Protein AF-0000000087417601 (afdb_homodimer)

Solvent-accessible surface area (backbone atoms only — not comparable to full-atom values): 24499 Å² total; per-residue (Å²): 112,18,37,37,38,42,25,31,26,25,28,45,23,71,85,42,96,55,47,49,35,57,25,74,61,11,47,50,41,16,32,33,45,16,39,50,44,43,74,68,61,65,70,56,76,39,30,37,20,15,64,49,56,26,17,46,49,28,49,49,36,20,41,48,32,18,50,75,69,72,41,83,67,57,74,69,41,74,39,67,39,28,36,60,69,58,52,68,62,39,50,70,73,40,45,68,63,50,29,71,78,34,61,89,45,38,65,46,51,48,51,26,50,50,35,64,67,39,88,73,59,46,61,64,55,30,53,51,31,42,50,54,38,50,51,55,51,48,53,33,28,68,66,66,72,51,85,52,86,92,37,71,55,41,71,57,50,50,51,38,26,53,49,32,51,44,62,68,62,46,89,55,59,87,56,34,28,35,39,34,26,28,34,56,57,34,50,21,51,51,50,20,66,39,55,68,42,55,72,68,52,22,50,59,47,29,72,50,47,33,40,43,12,45,24,34,29,38,35,53,92,92,44,50,39,66,48,29,36,46,39,51,79,59,50,59,77,90,64,64,38,74,101,111,17,37,39,39,43,24,30,27,26,29,44,22,71,85,43,95,56,49,48,36,56,27,75,60,12,47,51,41,16,32,34,46,16,38,49,44,42,74,68,60,65,69,55,74,40,30,37,19,14,66,48,56,28,17,45,50,28,52,49,36,22,42,50,32,18,50,76,70,72,42,84,67,58,76,68,41,73,40,68,39,30,37,60,68,56,51,70,60,37,52,71,73,41,44,66,63,51,28,73,77,35,60,88,45,38,66,46,52,47,52,26,50,49,36,63,66,40,88,73,59,46,60,65,56,28,51,51,30,42,49,54,38,49,53,53,51,47,53,32,26,69,66,67,70,50,84,51,86,90,37,72,55,41,72,56,50,50,50,38,26,53,50,32,51,44,62,68,61,47,90,54,61,88,56,34,28,33,38,35,25,28,34,56,56,34,49,21,50,50,50,19,66,40,54,67,43,54,71,66,51,22,52,58,45,29,70,51,46,33,39,43,13,47,25,34,28,38,36,55,92,92,44,50,39,68,48,28,35,46,39,50,81,59,49,59,79,90,64,65,40,71,104

Structure (mmCIF, N/CA/C/O backbone):
data_AF-0000000087417601-model_v1
#
loop_
_entity.id
_entity.type
_entity.pdbx_description
1 polymer 'Bifunctional RNase H/acid phosphatase'
#
loop_
_atom_site.group_PDB
_atom_site.id
_atom_site.type_symbol
_atom_site.label_atom_id
_atom_site.label_alt_id
_atom_site.label_comp_id
_atom_site.label_asym_id
_atom_site.label_entity_id
_atom_site.label_seq_id
_atom_site.pdbx_PDB_ins_code
_atom_site.Cartn_x
_atom_site.Cartn_y
_atom_site.Cartn_z
_atom_site.occupancy
_atom_site.B_iso_or_equiv
_atom_site.auth_seq_id
_atom_site.auth_comp_id
_atom_site.auth_asym_id
_atom_site.auth_atom_id
_atom_site.pdbx_PDB_model_num
ATOM 1 N N . MET A 1 1 ? 18.562 3.891 4.777 1 82.5 1 MET A N 1
ATOM 2 C CA . MET A 1 1 ? 17.703 2.711 4.812 1 82.5 1 MET A CA 1
ATOM 3 C C . MET A 1 1 ? 17.688 2.008 3.461 1 82.5 1 MET A C 1
ATOM 5 O O . MET A 1 1 ? 17.922 2.635 2.426 1 82.5 1 MET A O 1
ATOM 9 N N . SER A 1 2 ? 17.719 0.662 3.523 1 95.38 2 SER A N 1
ATOM 10 C CA . SER A 1 2 ? 17.672 -0.189 2.338 1 95.38 2 SER A CA 1
ATOM 11 C C . SER A 1 2 ? 16.234 -0.436 1.892 1 95.38 2 SER A C 1
ATOM 13 O O . SER A 1 2 ? 15.297 -0.266 2.674 1 95.38 2 SER A O 1
ATOM 15 N N . THR A 1 3 ? 16.062 -0.724 0.602 1 97.25 3 THR A N 1
ATOM 16 C CA . THR A 1 3 ? 14.719 -0.886 0.066 1 97.25 3 THR A CA 1
ATOM 17 C C . THR A 1 3 ? 14.57 -2.248 -0.605 1 97.25 3 THR A C 1
ATOM 19 O O . THR A 1 3 ? 15.438 -2.674 -1.365 1 97.25 3 THR A O 1
ATOM 22 N N . LEU A 1 4 ? 13.531 -2.906 -0.257 1 97.94 4 LEU A N 1
ATOM 23 C CA . LEU A 1 4 ? 13.109 -4.125 -0.942 1 97.94 4 LEU A CA 1
ATOM 24 C C . LEU A 1 4 ? 11.93 -3.848 -1.869 1 97.94 4 LEU A C 1
ATOM 26 O O . LEU A 1 4 ? 10.859 -3.438 -1.414 1 97.94 4 LEU A O 1
ATOM 30 N N . TYR A 1 5 ? 12.18 -3.99 -3.152 1 98.62 5 TYR A N 1
ATOM 31 C CA . TYR A 1 5 ? 11.117 -4.008 -4.152 1 98.62 5 TYR A CA 1
ATOM 32 C C . TYR A 1 5 ? 10.602 -5.426 -4.379 1 98.62 5 TYR A C 1
ATOM 34 O O . TYR A 1 5 ? 11.297 -6.262 -4.965 1 98.62 5 TYR A O 1
ATOM 42 N N . LEU A 1 6 ? 9.461 -5.691 -3.883 1 98.75 6 LEU A N 1
ATOM 43 C CA . LEU A 1 6 ? 8.867 -7.02 -3.986 1 98.75 6 LEU A CA 1
ATOM 44 C C . LEU A 1 6 ? 7.777 -7.051 -5.055 1 98.75 6 LEU A C 1
ATOM 46 O O . LEU A 1 6 ? 6.797 -6.309 -4.965 1 98.75 6 LEU A O 1
ATOM 50 N N . VAL A 1 7 ? 7.93 -7.906 -6.066 1 98.81 7 VAL A N 1
ATOM 51 C CA . VAL A 1 7 ? 7.047 -7.953 -7.227 1 98.81 7 VAL A CA 1
ATOM 52 C C . VAL A 1 7 ? 6.359 -9.312 -7.297 1 98.81 7 VAL A C 1
ATOM 54 O O . VAL A 1 7 ? 7.012 -10.352 -7.191 1 98.81 7 VAL A O 1
ATOM 57 N N . ARG A 1 8 ? 5.074 -9.305 -7.406 1 98.56 8 ARG A N 1
ATOM 58 C CA . ARG A 1 8 ? 4.41 -10.547 -7.797 1 98.56 8 ARG A CA 1
ATOM 59 C C . ARG A 1 8 ? 4.715 -10.891 -9.25 1 98.56 8 ARG A C 1
ATOM 61 O O . ARG A 1 8 ? 4.746 -10.016 -10.109 1 98.56 8 ARG A O 1
ATOM 68 N N . HIS A 1 9 ? 4.828 -12.102 -9.555 1 97.62 9 HIS A N 1
ATOM 69 C CA . HIS A 1 9 ? 5.082 -12.492 -10.938 1 97.62 9 HIS A CA 1
ATOM 70 C C . HIS A 1 9 ? 3.969 -12.008 -11.859 1 97.62 9 HIS A C 1
ATOM 72 O O . HIS A 1 9 ? 2.846 -11.766 -11.414 1 97.62 9 HIS A O 1
ATOM 78 N N . ALA A 1 10 ? 4.328 -11.875 -13.117 1 97.5 10 ALA A N 1
ATOM 79 C CA . ALA A 1 10 ? 3.363 -11.523 -14.156 1 97.5 10 ALA A CA 1
ATOM 80 C C . ALA A 1 10 ? 2.381 -12.664 -14.398 1 97.5 10 ALA A C 1
ATOM 82 O O . ALA A 1 10 ? 2.549 -13.758 -13.867 1 97.5 10 ALA A O 1
ATOM 83 N N . GLN A 1 11 ? 1.354 -12.352 -15.188 1 93.75 11 GLN A N 1
ATOM 84 C CA . GLN A 1 11 ? 0.302 -13.344 -15.414 1 93.75 11 GLN A CA 1
ATOM 85 C C . GLN A 1 11 ? 0.858 -14.594 -16.078 1 93.75 11 GLN A C 1
ATOM 87 O O . GLN A 1 11 ? 1.558 -14.5 -17.094 1 93.75 11 GLN A O 1
ATOM 92 N N . ALA A 1 12 ? 0.514 -15.719 -15.453 1 87.88 12 ALA A N 1
ATOM 93 C CA . ALA A 1 12 ? 0.923 -17.016 -16 1 87.88 12 ALA A CA 1
ATOM 94 C C . ALA A 1 12 ? -0.174 -17.609 -16.875 1 87.88 12 ALA A C 1
ATOM 96 O O . ALA A 1 12 ? -1.333 -17.188 -16.797 1 87.88 12 ALA A O 1
ATOM 97 N N . SER A 1 13 ? 0.207 -18.422 -17.859 1 77.31 13 SER A N 1
ATOM 98 C CA . SER A 1 13 ? -0.735 -19.078 -18.75 1 77.31 13 SER A CA 1
ATOM 99 C C . SER A 1 13 ? -1.364 -20.297 -18.078 1 77.31 13 SER A C 1
ATOM 101 O O . SER A 1 13 ? -0.686 -21.297 -17.844 1 77.31 13 SER A O 1
ATOM 103 N N . PHE A 1 14 ? -2.334 -20.125 -17.172 1 57.69 14 PHE A N 1
ATOM 104 C CA . PHE A 1 14 ? -2.947 -21.234 -16.453 1 57.69 14 PHE A CA 1
ATOM 105 C C . PHE A 1 14 ? -3.428 -22.297 -17.438 1 57.69 14 PHE A C 1
ATOM 107 O O . PHE A 1 14 ? -3.418 -23.5 -17.125 1 57.69 14 PHE A O 1
ATOM 114 N N . PHE A 1 15 ? -3.906 -21.875 -18.547 1 50.94 15 PHE A N 1
ATOM 115 C CA . PHE A 1 15 ? -4.66 -22.797 -19.406 1 50.94 15 PHE A CA 1
ATOM 116 C C . PHE A 1 15 ? -3.762 -23.391 -20.484 1 50.94 15 PHE A C 1
ATOM 118 O O . PHE A 1 15 ? -4.211 -24.203 -21.281 1 50.94 15 PHE A O 1
ATOM 125 N N . GLU A 1 16 ? -2.633 -22.922 -20.422 1 54.97 16 GLU A N 1
ATOM 126 C CA . GLU A 1 16 ? -1.815 -23.516 -21.484 1 54.97 16 GLU A CA 1
ATOM 127 C C . GLU A 1 16 ? -1.016 -24.703 -20.969 1 54.97 16 GLU A C 1
ATOM 129 O O . GLU A 1 16 ? -1.033 -25 -19.781 1 54.97 16 GLU A O 1
ATOM 134 N N . ASP A 1 17 ? -0.613 -25.516 -21.812 1 53 17 ASP A N 1
ATOM 135 C CA . ASP A 1 17 ? 0.077 -26.781 -21.531 1 53 17 ASP A CA 1
ATOM 136 C C . ASP A 1 17 ? 1.139 -26.594 -20.453 1 53 17 ASP A C 1
ATOM 138 O O . ASP A 1 17 ? 1.334 -27.469 -19.609 1 53 17 ASP A O 1
ATOM 142 N N . ASP A 1 18 ? 1.831 -25.453 -20.547 1 57.53 18 ASP A N 1
ATOM 143 C CA . ASP A 1 18 ? 2.818 -25.188 -19.5 1 57.53 18 ASP A CA 1
ATOM 144 C C . ASP A 1 18 ? 2.338 -24.078 -18.562 1 57.53 18 ASP A C 1
ATOM 146 O O . ASP A 1 18 ? 2.41 -22.891 -18.906 1 57.53 18 ASP A O 1
ATOM 150 N N . TYR A 1 19 ? 1.771 -24.453 -17.391 1 60.5 19 TYR A N 1
ATOM 151 C CA . TYR A 1 19 ? 1.061 -23.594 -16.453 1 60.5 19 TYR A CA 1
ATOM 152 C C . TYR A 1 19 ? 1.999 -22.547 -15.852 1 60.5 19 TYR A C 1
ATOM 154 O O . TYR A 1 19 ? 1.557 -21.5 -15.398 1 60.5 19 TYR A O 1
ATOM 162 N N . ASP A 1 20 ? 3.254 -22.75 -16.078 1 74.81 20 ASP A N 1
ATOM 163 C CA . ASP A 1 20 ? 4.18 -21.906 -15.336 1 74.81 20 ASP A CA 1
ATOM 164 C C . ASP A 1 20 ? 4.855 -20.891 -16.25 1 74.81 20 ASP A C 1
ATOM 166 O O . ASP A 1 20 ? 5.723 -20.125 -15.812 1 74.81 20 ASP A O 1
ATOM 170 N N . GLN A 1 21 ? 4.305 -20.812 -17.5 1 84.56 21 GLN A N 1
ATOM 171 C CA . GLN A 1 21 ? 4.82 -19.812 -18.438 1 84.56 21 GLN A CA 1
ATOM 172 C C . GLN A 1 21 ? 3.951 -18.562 -18.438 1 84.56 21 GLN A C 1
ATOM 174 O O . GLN A 1 21 ? 2.734 -18.641 -18.25 1 84.56 21 GLN A O 1
ATOM 179 N N . LEU A 1 22 ? 4.668 -17.453 -18.656 1 92.31 22 LEU A N 1
ATOM 180 C CA . LEU A 1 22 ? 3.9 -16.203 -18.703 1 92.31 22 LEU A CA 1
ATOM 181 C C . LEU A 1 22 ? 2.984 -16.188 -19.922 1 92.31 22 LEU A C 1
ATOM 183 O O . LEU A 1 22 ? 3.365 -16.656 -21 1 92.31 22 LEU A O 1
ATOM 187 N N . SER A 1 23 ? 1.816 -15.695 -19.797 1 91.69 23 SER A N 1
ATOM 188 C CA . SER A 1 23 ? 0.954 -15.367 -20.922 1 91.69 23 SER A CA 1
ATOM 189 C C . SER A 1 23 ? 1.502 -14.188 -21.719 1 91.69 23 SER A C 1
ATOM 191 O O . SER A 1 23 ? 2.457 -13.539 -21.297 1 91.69 23 SER A O 1
ATOM 193 N N . GLU A 1 24 ? 0.968 -13.992 -22.906 1 92.44 24 GLU A N 1
ATOM 194 C CA . GLU A 1 24 ? 1.347 -12.812 -23.672 1 92.44 24 GLU A CA 1
ATOM 195 C C . GLU A 1 24 ? 1.122 -11.539 -22.859 1 92.44 24 GLU A C 1
ATOM 197 O O . GLU A 1 24 ? 1.963 -10.633 -22.859 1 92.44 24 GLU A O 1
ATOM 202 N N . ARG A 1 25 ? 0.004 -11.547 -22.219 1 94.25 25 ARG A N 1
ATOM 203 C CA . ARG A 1 25 ? -0.308 -10.43 -21.328 1 94.25 25 ARG A CA 1
ATOM 204 C C . ARG A 1 25 ? 0.716 -10.32 -20.203 1 94.25 25 ARG A C 1
ATOM 206 O O . ARG A 1 25 ? 1.131 -9.219 -19.844 1 94.25 25 ARG A O 1
ATOM 213 N N . GLY A 1 26 ? 1.11 -11.383 -19.688 1 96.12 26 GLY A N 1
ATOM 214 C CA . GLY A 1 26 ? 2.123 -11.422 -18.641 1 96.12 26 GLY A CA 1
ATOM 215 C C . GLY A 1 26 ? 3.465 -10.875 -19.094 1 96.12 26 GLY A C 1
ATOM 216 O O . GLY A 1 26 ? 4.121 -10.141 -18.359 1 96.12 26 GLY A O 1
ATOM 217 N N . CYS A 1 27 ? 3.811 -11.242 -20.266 1 96.25 27 CYS A N 1
ATOM 218 C CA . CYS A 1 27 ? 5.059 -10.727 -20.812 1 96.25 27 CYS A CA 1
ATOM 219 C C . CYS A 1 27 ? 5.008 -9.203 -20.953 1 96.25 27 CYS A C 1
ATOM 221 O O . CYS A 1 27 ? 5.977 -8.523 -20.609 1 96.25 27 CYS A O 1
ATOM 223 N N . GLU A 1 28 ? 3.875 -8.766 -21.375 1 96.94 28 GLU A N 1
ATOM 224 C CA . GLU A 1 28 ? 3.699 -7.328 -21.516 1 96.94 28 GLU A CA 1
ATOM 225 C C . GLU A 1 28 ? 3.74 -6.629 -20.156 1 96.94 28 GLU A C 1
ATOM 227 O O . GLU A 1 28 ? 4.332 -5.555 -20.016 1 96.94 28 GLU A O 1
ATOM 232 N N . GLN A 1 29 ? 3.168 -7.199 -19.188 1 97.94 29 GLN A N 1
ATOM 233 C CA . GLN A 1 29 ? 3.209 -6.66 -17.844 1 97.94 29 GLN A CA 1
ATOM 234 C C . GLN A 1 29 ? 4.648 -6.5 -17.359 1 97.94 29 GLN A C 1
ATOM 236 O O . GLN A 1 29 ? 5.027 -5.438 -16.859 1 97.94 29 GLN A O 1
ATOM 241 N N . ALA A 1 30 ? 5.402 -7.547 -17.547 1 98 30 ALA A N 1
ATOM 242 C CA . ALA A 1 30 ? 6.785 -7.555 -17.078 1 98 30 ALA A CA 1
ATOM 243 C C . ALA A 1 30 ? 7.625 -6.527 -17.828 1 98 30 ALA A C 1
ATOM 245 O O . ALA A 1 30 ? 8.469 -5.852 -17.234 1 98 30 ALA A O 1
ATOM 246 N N . ARG A 1 31 ? 7.363 -6.445 -19.062 1 97.56 31 ARG A N 1
ATOM 247 C CA . ARG A 1 31 ? 8.07 -5.457 -19.875 1 97.56 31 ARG A CA 1
ATOM 248 C C . ARG A 1 31 ? 7.773 -4.043 -19.391 1 97.56 31 ARG A C 1
ATOM 250 O O . ARG A 1 31 ? 8.688 -3.223 -19.266 1 97.56 31 ARG A O 1
ATOM 257 N N . GLN A 1 32 ? 6.523 -3.789 -19.141 1 98 32 GLN A N 1
ATOM 258 C CA . GLN A 1 32 ? 6.133 -2.457 -18.688 1 98 32 GLN A CA 1
ATOM 259 C C . GLN A 1 32 ? 6.707 -2.148 -17.312 1 98 32 GLN A C 1
ATOM 261 O O . GLN A 1 32 ? 7.082 -1.01 -17.031 1 98 32 GLN A O 1
ATOM 266 N N . LEU A 1 33 ? 6.773 -3.146 -16.5 1 98.25 33 LEU A N 1
ATOM 267 C CA . LEU A 1 33 ? 7.418 -2.971 -15.195 1 98.25 33 LEU A CA 1
ATOM 268 C C . LEU A 1 33 ? 8.875 -2.57 -15.359 1 98.25 33 LEU A C 1
ATOM 270 O O . LEU A 1 33 ? 9.328 -1.583 -14.773 1 98.25 33 LEU A O 1
ATOM 274 N N . GLY A 1 34 ? 9.562 -3.357 -16.172 1 98.44 34 GLY A N 1
ATOM 275 C CA . GLY A 1 34 ? 10.969 -3.059 -16.422 1 98.44 34 GLY A CA 1
ATOM 276 C C . GLY A 1 34 ? 11.188 -1.67 -16.984 1 98.44 34 GLY A C 1
ATOM 277 O O . GLY A 1 34 ? 12.086 -0.949 -16.547 1 98.44 34 GLY A O 1
ATOM 278 N N . LYS A 1 35 ? 10.352 -1.33 -17.938 1 97.94 35 LYS A N 1
ATOM 279 C CA . LYS A 1 35 ? 10.461 -0.019 -18.562 1 97.94 35 LYS A CA 1
ATOM 280 C C . LYS A 1 35 ? 10.258 1.101 -17.547 1 97.94 35 LYS A C 1
ATOM 282 O O . LYS A 1 35 ? 11.016 2.072 -17.531 1 97.94 35 LYS A O 1
ATOM 287 N N . ALA A 1 36 ? 9.273 0.951 -16.766 1 96.62 36 ALA A N 1
ATOM 288 C CA . ALA A 1 36 ? 8.961 1.981 -15.789 1 96.62 36 ALA A CA 1
ATOM 289 C C . ALA A 1 36 ? 10.117 2.164 -14.805 1 96.62 36 ALA A C 1
ATOM 291 O O . ALA A 1 36 ? 10.484 3.293 -14.469 1 96.62 36 ALA A O 1
ATOM 292 N N . LEU A 1 37 ? 10.672 1.108 -14.305 1 97.56 37 LEU A N 1
ATOM 293 C CA . LEU A 1 37 ? 11.781 1.158 -13.359 1 97.56 37 LEU A CA 1
ATOM 294 C C . LEU A 1 37 ? 13.031 1.729 -14.023 1 97.56 37 LEU A C 1
ATOM 296 O O . LEU A 1 37 ? 13.758 2.523 -13.422 1 97.56 37 LEU A O 1
ATOM 300 N N . ALA A 1 38 ? 13.25 1.355 -15.234 1 97.38 38 ALA A N 1
ATOM 301 C CA . ALA A 1 38 ? 14.398 1.85 -15.992 1 97.38 38 ALA A CA 1
ATOM 302 C C . ALA A 1 38 ? 14.266 3.344 -16.266 1 97.38 38 ALA A C 1
ATOM 304 O O . ALA A 1 38 ? 15.242 4.09 -16.156 1 97.38 38 ALA A O 1
ATOM 305 N N . ASP A 1 39 ? 13.062 3.715 -16.672 1 95.38 39 ASP A N 1
ATOM 306 C CA . ASP A 1 39 ? 12.812 5.125 -16.953 1 95.38 39 ASP A CA 1
ATOM 307 C C . ASP A 1 39 ? 13.133 5.992 -15.727 1 95.38 39 ASP A C 1
ATOM 309 O O . ASP A 1 39 ? 13.57 7.133 -1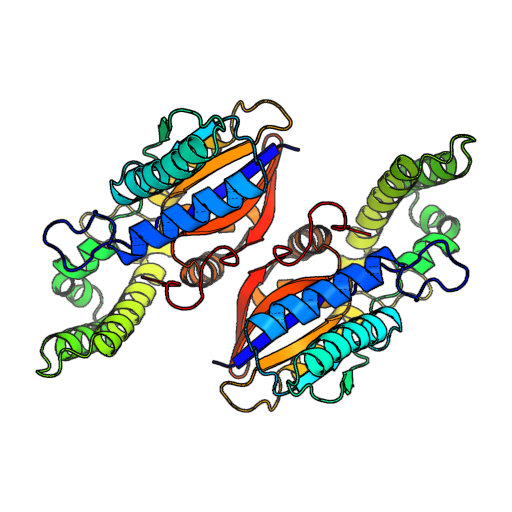5.875 1 95.38 39 ASP A O 1
ATOM 313 N N . ARG A 1 40 ? 12.938 5.441 -14.594 1 94.38 40 ARG A N 1
ATOM 314 C CA . ARG A 1 40 ? 13.219 6.164 -13.352 1 94.38 40 ARG A CA 1
ATOM 315 C C . ARG A 1 40 ? 14.664 5.945 -12.906 1 94.38 40 ARG A C 1
ATOM 317 O O . ARG A 1 40 ? 15.078 6.445 -11.859 1 94.38 40 ARG A O 1
ATOM 324 N N . ARG A 1 41 ? 15.367 5.121 -13.602 1 95.38 41 ARG A N 1
ATOM 325 C CA . ARG A 1 41 ? 16.781 4.828 -13.406 1 95.38 41 ARG A CA 1
ATOM 326 C C . ARG A 1 41 ? 17.031 4.227 -12.023 1 95.38 41 ARG A C 1
ATOM 328 O O . ARG A 1 41 ? 18.016 4.57 -11.359 1 95.38 41 ARG A O 1
ATOM 335 N N . VAL A 1 42 ? 16.141 3.432 -11.625 1 95.56 42 VAL A N 1
ATOM 336 C CA . VAL A 1 42 ? 16.344 2.734 -10.359 1 95.56 42 VAL A CA 1
ATOM 337 C C . VAL A 1 42 ? 17.516 1.751 -10.5 1 95.56 42 VAL A C 1
ATOM 339 O O . VAL A 1 42 ? 17.547 0.95 -11.438 1 95.56 42 VAL A O 1
ATOM 342 N N . GLN A 1 43 ? 18.391 1.856 -9.602 1 96.44 43 GLN A N 1
ATOM 343 C CA . GLN A 1 43 ? 19.531 0.945 -9.609 1 96.44 43 GLN A CA 1
ATOM 344 C C . GLN A 1 43 ? 19.375 -0.135 -8.539 1 96.44 43 GLN A C 1
ATOM 346 O O . GLN A 1 43 ? 19.109 0.169 -7.375 1 96.44 43 GLN A O 1
ATOM 351 N N . PHE A 1 44 ? 19.531 -1.36 -8.977 1 97.88 44 PHE A N 1
ATOM 352 C CA . PHE A 1 44 ? 19.406 -2.473 -8.047 1 97.88 44 PHE A CA 1
ATOM 353 C C . PHE A 1 44 ? 20.781 -3.053 -7.711 1 97.88 44 PHE A C 1
ATOM 355 O O . PHE A 1 44 ? 21.625 -3.223 -8.594 1 97.88 44 PHE A O 1
ATOM 362 N N . ASP A 1 45 ? 20.969 -3.291 -6.461 1 97.31 45 ASP A N 1
ATOM 363 C CA . ASP A 1 45 ? 22.188 -3.93 -5.996 1 97.31 45 ASP A CA 1
ATOM 364 C C . ASP A 1 45 ? 22.078 -5.449 -6.062 1 97.31 45 ASP A C 1
ATOM 366 O O . ASP A 1 45 ? 23.094 -6.148 -6.195 1 97.31 45 ASP A O 1
ATOM 370 N N . CYS A 1 46 ? 20.891 -5.902 -5.965 1 97.12 46 CYS A N 1
ATOM 371 C CA . CYS A 1 46 ? 20.609 -7.336 -5.953 1 97.12 46 CYS A CA 1
ATOM 372 C C . CYS A 1 46 ? 19.234 -7.633 -6.547 1 97.12 46 CYS A C 1
ATOM 374 O O . CYS A 1 46 ? 18.281 -6.887 -6.32 1 97.12 46 CYS A O 1
ATOM 376 N N . VAL A 1 47 ? 19.203 -8.68 -7.324 1 98.38 47 VAL A N 1
ATOM 377 C CA . VAL A 1 47 ? 17.938 -9.172 -7.863 1 98.38 47 VAL A CA 1
ATOM 378 C C . VAL A 1 47 ? 17.734 -10.625 -7.438 1 98.38 47 VAL A C 1
ATOM 380 O O . VAL A 1 47 ? 18.641 -11.453 -7.559 1 98.38 47 VAL A O 1
ATOM 383 N N . ILE A 1 48 ? 16.547 -10.883 -6.941 1 98.38 48 ILE A N 1
ATOM 384 C CA . ILE A 1 48 ? 16.219 -12.203 -6.406 1 98.38 48 ILE A CA 1
ATOM 385 C C . ILE A 1 48 ? 14.945 -12.719 -7.059 1 98.38 48 ILE A C 1
ATOM 387 O O . ILE A 1 48 ? 14.023 -11.945 -7.336 1 98.38 48 ILE A O 1
ATOM 391 N N . THR A 1 49 ? 14.891 -14.016 -7.32 1 98.44 49 THR A N 1
ATOM 392 C CA . THR A 1 49 ? 13.656 -14.648 -7.758 1 98.44 49 THR A CA 1
ATOM 393 C C . THR A 1 49 ? 13.367 -15.891 -6.918 1 98.44 49 THR A C 1
ATOM 395 O O . THR A 1 49 ? 14.281 -16.531 -6.395 1 98.44 49 THR A O 1
ATOM 398 N N . GLY A 1 50 ? 12.086 -16.141 -6.746 1 98 50 GLY A N 1
ATOM 399 C CA . GLY A 1 50 ? 11.75 -17.516 -6.414 1 98 50 GLY A CA 1
ATOM 400 C C . GLY A 1 50 ? 12.117 -18.5 -7.504 1 98 50 GLY A C 1
ATOM 401 O O . GLY A 1 50 ? 12.602 -18.109 -8.562 1 98 50 GLY A O 1
ATOM 402 N N . PRO A 1 51 ? 11.828 -19.781 -7.273 1 96.81 51 PRO A N 1
ATOM 403 C CA . PRO A 1 51 ? 12.297 -20.812 -8.211 1 96.81 51 PRO A CA 1
ATOM 404 C C . PRO A 1 51 ? 11.336 -21.016 -9.383 1 96.81 51 PRO A C 1
ATOM 406 O O . PRO A 1 51 ? 11.719 -21.594 -10.398 1 96.81 51 PRO A O 1
ATOM 409 N N . ALA A 1 52 ? 10.148 -20.625 -9.32 1 94.31 52 ALA A N 1
ATOM 410 C CA . ALA A 1 52 ? 9.164 -20.906 -10.367 1 94.31 52 ALA A CA 1
ATOM 411 C C . ALA A 1 52 ? 9.539 -20.219 -11.68 1 94.31 52 ALA A C 1
ATOM 413 O O . ALA A 1 52 ? 10.102 -19.125 -11.672 1 94.31 52 ALA A O 1
ATOM 414 N N . LYS A 1 53 ? 9.18 -20.828 -12.75 1 95 53 LYS A N 1
ATOM 415 C CA . LYS A 1 53 ? 9.469 -20.266 -14.062 1 95 53 LYS A CA 1
ATOM 416 C C . LYS A 1 53 ? 8.82 -18.906 -14.234 1 95 53 LYS A C 1
ATOM 418 O O . LYS A 1 53 ? 9.406 -18 -14.82 1 95 53 LYS A O 1
ATOM 423 N N . ARG A 1 54 ? 7.645 -18.766 -13.727 1 94.62 54 ARG A N 1
ATOM 424 C CA . ARG A 1 54 ? 6.93 -17.484 -13.828 1 94.62 54 ARG A CA 1
ATOM 425 C C . ARG A 1 54 ? 7.691 -16.375 -13.109 1 94.62 54 ARG A C 1
ATOM 427 O O . ARG A 1 54 ? 7.668 -15.227 -13.547 1 94.62 54 ARG A O 1
ATOM 434 N N . HIS A 1 55 ? 8.406 -16.688 -11.992 1 97.38 55 HIS A N 1
ATOM 435 C CA . HIS A 1 55 ? 9.25 -15.703 -11.312 1 97.38 55 HIS A CA 1
ATOM 436 C C . HIS A 1 55 ? 10.43 -15.289 -12.195 1 97.38 55 HIS A C 1
ATOM 438 O O . HIS A 1 55 ? 10.656 -14.102 -12.414 1 97.38 55 HIS A O 1
ATOM 444 N N . ARG A 1 56 ? 11.055 -16.281 -12.719 1 97.5 56 ARG A N 1
ATOM 445 C CA . ARG A 1 56 ? 12.273 -16.078 -13.5 1 97.5 56 ARG A CA 1
ATOM 446 C C . ARG A 1 56 ? 11.969 -15.367 -14.812 1 97.5 56 ARG A C 1
ATOM 448 O O . ARG A 1 56 ? 12.711 -14.484 -15.234 1 97.5 56 ARG A O 1
ATOM 455 N N . ASP A 1 57 ? 10.875 -15.75 -15.398 1 97.25 57 ASP A N 1
ATOM 456 C CA . ASP A 1 57 ? 10.492 -15.117 -16.656 1 97.25 57 ASP A CA 1
ATOM 457 C C . ASP A 1 57 ? 10.141 -13.641 -16.438 1 97.25 57 ASP A C 1
ATOM 459 O O . ASP A 1 57 ? 10.492 -12.789 -17.266 1 97.25 57 ASP A O 1
ATOM 463 N N . THR A 1 58 ? 9.461 -13.359 -15.375 1 98.25 58 THR A N 1
ATOM 464 C CA . THR A 1 58 ? 9.148 -11.969 -15.07 1 98.25 58 THR A CA 1
ATOM 465 C C . THR A 1 58 ? 10.422 -11.156 -14.898 1 98.25 58 THR A C 1
ATOM 467 O O . THR A 1 58 ? 10.539 -10.047 -15.438 1 98.25 58 THR A O 1
ATOM 470 N N . ALA A 1 59 ? 11.375 -11.734 -14.195 1 98.62 59 ALA A N 1
ATOM 471 C CA . ALA A 1 59 ? 12.664 -11.07 -14 1 98.62 59 ALA A CA 1
ATOM 472 C C . ALA A 1 59 ? 13.391 -10.883 -15.328 1 98.62 59 ALA A C 1
ATOM 474 O O . ALA A 1 59 ? 14.008 -9.836 -15.562 1 98.62 59 ALA A O 1
ATOM 475 N N . ALA A 1 60 ? 13.312 -11.859 -16.156 1 98.31 60 ALA A N 1
ATOM 476 C CA . ALA A 1 60 ? 14.016 -11.82 -17.438 1 98.31 60 ALA A CA 1
ATOM 477 C C . ALA A 1 60 ? 13.477 -10.695 -18.312 1 98.31 60 ALA A C 1
ATOM 479 O O . ALA A 1 60 ? 14.25 -9.953 -18.938 1 98.31 60 ALA A O 1
ATOM 480 N N . TRP A 1 61 ? 12.156 -10.602 -18.391 1 98 61 TRP A N 1
ATOM 481 C CA . TRP A 1 61 ? 11.547 -9.539 -19.172 1 98 61 TRP A CA 1
ATOM 482 C C . TRP A 1 61 ? 11.875 -8.164 -18.594 1 98 61 TRP A C 1
ATOM 484 O O . TRP A 1 61 ? 12.086 -7.203 -19.328 1 98 61 TRP A O 1
ATOM 494 N N . THR A 1 62 ? 11.898 -8.062 -17.281 1 98.44 62 THR A N 1
ATOM 495 C CA . THR A 1 62 ? 12.305 -6.828 -16.625 1 98.44 62 THR A CA 1
ATOM 496 C C . THR A 1 62 ? 13.75 -6.477 -16.969 1 98.44 62 THR A C 1
ATOM 498 O O . THR A 1 62 ? 14.047 -5.328 -17.297 1 98.44 62 THR A O 1
ATOM 501 N N . ALA A 1 63 ? 14.594 -7.473 -16.953 1 98.5 63 ALA A N 1
ATOM 502 C CA . ALA A 1 63 ? 16 -7.297 -17.297 1 98.5 63 ALA A CA 1
ATOM 503 C C . ALA A 1 63 ? 16.172 -6.805 -18.719 1 98.5 63 ALA A C 1
ATOM 505 O O . ALA A 1 63 ? 17.016 -5.941 -19 1 98.5 63 ALA A O 1
ATOM 506 N N . GLN A 1 64 ? 15.414 -7.359 -19.578 1 98.06 64 GLN A N 1
ATOM 507 C CA . GLN A 1 64 ? 15.484 -6.969 -20.984 1 98.06 64 GLN A CA 1
ATOM 508 C C . GLN A 1 64 ? 15.188 -5.48 -21.156 1 98.06 64 GLN A C 1
ATOM 510 O O . GLN A 1 64 ? 15.828 -4.801 -21.953 1 98.06 64 GLN A O 1
ATOM 515 N N . ALA A 1 65 ? 14.211 -5.039 -20.453 1 97.62 65 ALA A N 1
ATOM 516 C CA . ALA A 1 65 ? 13.867 -3.621 -20.516 1 97.62 65 ALA A CA 1
ATOM 517 C C . ALA A 1 65 ? 15.039 -2.756 -20.047 1 97.62 65 ALA A C 1
ATOM 519 O O . ALA A 1 65 ? 15.305 -1.7 -20.625 1 97.62 65 ALA A O 1
ATOM 520 N N . TYR A 1 66 ? 15.734 -3.172 -19.016 1 97.94 66 TYR A N 1
ATOM 521 C CA . TYR A 1 66 ? 16.906 -2.451 -18.547 1 97.94 66 TYR A CA 1
ATOM 522 C C . TYR A 1 66 ? 18.016 -2.461 -19.594 1 97.94 66 TYR A C 1
ATOM 524 O O . TYR A 1 66 ? 18.656 -1.436 -19.828 1 97.94 66 TYR A O 1
ATOM 532 N N . GLN A 1 67 ? 18.203 -3.572 -20.156 1 97.62 67 GLN A N 1
ATOM 533 C CA . GLN A 1 67 ? 19.203 -3.697 -21.203 1 97.62 67 GLN A CA 1
ATOM 534 C C . GLN A 1 67 ? 18.906 -2.75 -22.359 1 97.62 67 GLN A C 1
ATOM 536 O O . GLN A 1 67 ? 19.797 -2.072 -22.875 1 97.62 67 GLN A O 1
ATOM 541 N N . THR A 1 68 ? 17.719 -2.744 -22.766 1 97.62 68 THR A N 1
ATOM 542 C CA . THR A 1 68 ? 17.297 -1.872 -23.844 1 97.62 68 THR A CA 1
ATOM 543 C C . THR A 1 68 ? 17.578 -0.41 -23.516 1 97.62 68 THR A C 1
ATOM 545 O O . THR A 1 68 ? 17.922 0.379 -24.391 1 97.62 68 THR A O 1
ATOM 548 N N . ALA A 1 69 ? 17.438 -0.089 -22.25 1 97.31 69 ALA A N 1
ATOM 549 C CA . ALA A 1 69 ? 17.656 1.281 -21.797 1 97.31 69 ALA A CA 1
ATOM 550 C C . ALA A 1 69 ? 19.141 1.55 -21.547 1 97.31 69 ALA A C 1
ATOM 552 O O . ALA A 1 69 ? 19.516 2.664 -21.188 1 97.31 69 ALA A O 1
ATOM 553 N N . GLY A 1 70 ? 19.969 0.541 -21.641 1 97.69 70 GLY A N 1
ATOM 554 C CA . GLY A 1 70 ? 21.391 0.676 -21.422 1 97.69 70 GLY A CA 1
ATOM 555 C C . GLY A 1 70 ? 21.766 0.753 -19.953 1 97.69 70 GLY A C 1
ATOM 556 O O . GLY A 1 70 ? 22.75 1.393 -19.594 1 97.69 70 GLY A O 1
ATOM 557 N N . LEU A 1 71 ? 20.922 0.188 -19.125 1 97.88 71 LEU A N 1
ATOM 558 C CA . LEU A 1 71 ? 21.156 0.221 -17.688 1 97.88 71 LEU A CA 1
ATOM 559 C C . LEU A 1 71 ? 21.547 -1.155 -17.172 1 97.88 71 LEU A C 1
ATOM 561 O O . LEU A 1 71 ? 21.125 -2.178 -17.719 1 97.88 71 LEU A O 1
ATOM 565 N N . PRO A 1 72 ? 22.344 -1.164 -16.172 1 97.5 72 PRO A N 1
ATOM 566 C CA . PRO A 1 72 ? 22.734 -2.457 -15.602 1 97.5 72 PRO A CA 1
ATOM 567 C C . PRO A 1 72 ? 21.594 -3.145 -14.852 1 97.5 72 PRO A C 1
ATOM 569 O O . PRO A 1 72 ? 20.734 -2.473 -14.281 1 97.5 72 PRO A O 1
ATOM 572 N N . PHE A 1 73 ? 21.609 -4.391 -14.867 1 98 73 PHE A N 1
ATOM 573 C CA . PHE A 1 73 ? 20.703 -5.262 -14.141 1 98 73 PHE A CA 1
ATOM 574 C C . PHE A 1 73 ? 21.422 -6.5 -13.625 1 98 73 PHE A C 1
ATOM 576 O O . PHE A 1 73 ? 21.953 -7.293 -14.406 1 98 73 PHE A O 1
ATOM 583 N N . PRO A 1 74 ? 21.484 -6.637 -12.328 1 97.81 74 PRO A N 1
ATOM 584 C CA . PRO A 1 74 ? 22.234 -7.777 -11.789 1 97.81 74 PRO A CA 1
ATOM 585 C C . PRO A 1 74 ? 21.641 -9.125 -12.203 1 97.81 74 PRO A C 1
ATOM 587 O O . PRO A 1 74 ? 20.438 -9.211 -12.461 1 97.81 74 PRO A O 1
ATOM 590 N N . GLU A 1 75 ? 22.5 -10.125 -12.203 1 97.94 75 GLU A N 1
ATOM 591 C CA . GLU A 1 75 ? 22.016 -11.484 -12.438 1 97.94 75 GLU A CA 1
ATOM 592 C C . GLU A 1 75 ? 21.141 -11.961 -11.281 1 97.94 75 GLU A C 1
ATOM 594 O O . GLU A 1 75 ? 21.547 -11.898 -10.117 1 97.94 75 GLU A O 1
ATOM 599 N N . PRO A 1 76 ? 19.984 -12.43 -11.641 1 98.19 76 PRO A N 1
ATOM 600 C CA . PRO A 1 76 ? 19.094 -12.859 -10.562 1 98.19 76 PRO A CA 1
ATOM 601 C C . PRO A 1 76 ? 19.625 -14.078 -9.805 1 98.19 76 PRO A C 1
ATOM 603 O O . PRO A 1 76 ? 20.188 -14.992 -10.414 1 98.19 76 PRO A O 1
ATOM 606 N N . MET A 1 77 ? 19.469 -14.039 -8.516 1 97.62 77 MET A N 1
ATOM 607 C CA . MET A 1 77 ? 19.75 -15.188 -7.652 1 97.62 77 MET A CA 1
ATOM 608 C C . MET A 1 77 ? 18.453 -15.867 -7.227 1 97.62 77 MET A C 1
ATOM 610 O O . MET A 1 77 ? 17.469 -15.195 -6.895 1 97.62 77 MET A O 1
ATOM 614 N N . VAL A 1 78 ? 18.469 -17.156 -7.258 1 98.38 78 VAL A N 1
ATOM 615 C CA . VAL A 1 78 ? 17.266 -17.891 -6.895 1 98.38 78 VAL A CA 1
ATOM 616 C C . VAL A 1 78 ? 17.281 -18.188 -5.398 1 98.38 78 VAL A C 1
ATOM 618 O O . VAL A 1 78 ? 18.266 -18.672 -4.863 1 98.38 78 VAL A O 1
ATOM 621 N N . ILE A 1 79 ? 16.219 -17.875 -4.723 1 98.19 79 ILE A N 1
ATOM 622 C CA . ILE A 1 79 ? 15.984 -18.234 -3.33 1 98.19 79 ILE A CA 1
ATOM 623 C C . ILE A 1 79 ? 14.773 -19.156 -3.242 1 98.19 79 ILE A C 1
ATOM 625 O O . ILE A 1 79 ? 13.633 -18.703 -3.346 1 98.19 79 ILE A O 1
ATOM 629 N N . ASP A 1 80 ? 14.992 -20.406 -2.986 1 98 80 ASP A N 1
ATOM 630 C CA . ASP A 1 80 ? 13.953 -21.438 -3.023 1 98 80 ASP A CA 1
ATOM 631 C C . ASP A 1 80 ? 12.867 -21.156 -1.991 1 98 80 ASP A C 1
ATOM 633 O O . ASP A 1 80 ? 11.695 -21.484 -2.211 1 98 80 ASP A O 1
ATOM 637 N N . GLU A 1 81 ? 13.234 -20.5 -0.949 1 98.12 81 GLU A N 1
ATOM 638 C CA . GLU A 1 81 ? 12.336 -20.25 0.175 1 98.12 81 GLU A CA 1
ATOM 639 C C . GLU A 1 81 ? 11.227 -19.281 -0.205 1 98.12 81 GLU A C 1
ATOM 641 O O . GLU A 1 81 ? 10.234 -19.156 0.514 1 98.12 81 GLU A O 1
ATOM 646 N N . LEU A 1 82 ? 11.32 -18.641 -1.379 1 97.94 82 LEU A N 1
ATOM 647 C CA . LEU A 1 82 ? 10.328 -17.656 -1.801 1 97.94 82 LEU A CA 1
ATOM 648 C C . LEU A 1 82 ? 9.359 -18.25 -2.807 1 97.94 82 LEU A C 1
ATOM 650 O O . LEU A 1 82 ? 8.594 -17.531 -3.449 1 97.94 82 LEU A O 1
ATOM 654 N N . ASP A 1 83 ? 9.328 -19.594 -2.859 1 96.25 83 ASP A N 1
ATOM 655 C CA . ASP A 1 83 ? 8.406 -20.281 -3.752 1 96.25 83 ASP A CA 1
ATOM 656 C C . ASP A 1 83 ? 6.984 -20.281 -3.186 1 96.25 83 ASP A C 1
ATOM 658 O O . ASP A 1 83 ? 6.793 -20.125 -1.979 1 96.25 83 ASP A O 1
ATOM 662 N N . GLU A 1 84 ? 6.047 -20.469 -4.023 1 93.88 84 GLU A N 1
ATOM 663 C CA . GLU A 1 84 ? 4.645 -20.594 -3.629 1 93.88 84 GLU A CA 1
ATOM 664 C C . GLU A 1 84 ? 4.391 -21.922 -2.93 1 93.88 84 GLU A C 1
ATOM 666 O O . GLU A 1 84 ? 5.211 -22.844 -3.008 1 93.88 84 GLU A O 1
ATOM 671 N N . HIS A 1 85 ? 3.303 -22.141 -2.107 1 87.62 85 HIS A N 1
ATOM 672 C CA . HIS A 1 85 ? 2.959 -23.359 -1.363 1 87.62 85 HIS A CA 1
ATOM 673 C C . HIS A 1 85 ? 2.346 -24.406 -2.277 1 87.62 85 HIS A C 1
ATOM 675 O O . HIS A 1 85 ? 2.248 -25.578 -1.901 1 87.62 85 HIS A O 1
ATOM 681 N N . GLY A 1 86 ? 2.004 -24.219 -3.467 1 76.94 86 GLY A N 1
ATOM 682 C CA . GLY A 1 86 ? 1.476 -25.203 -4.41 1 76.94 86 GLY A CA 1
ATOM 683 C C . GLY A 1 86 ? 0.015 -25.531 -4.168 1 76.94 86 GLY A C 1
ATOM 684 O O . GLY A 1 86 ? -0.53 -26.438 -4.789 1 76.94 86 GLY A O 1
ATOM 685 N N . ALA A 1 87 ? -0.651 -24.906 -3.256 1 67.69 87 ALA A N 1
ATOM 686 C CA . ALA A 1 87 ? -2.006 -25.234 -2.816 1 67.69 87 ALA A CA 1
ATOM 687 C C . ALA A 1 87 ? -2.994 -25.141 -3.977 1 67.69 87 ALA A C 1
ATOM 689 O O . ALA A 1 87 ? -3.939 -25.938 -4.051 1 67.69 87 ALA A O 1
ATOM 690 N N . ASP A 1 88 ? -2.748 -24.281 -4.73 1 67.5 88 ASP A N 1
ATOM 691 C CA . ASP A 1 88 ? -3.682 -24.109 -5.836 1 67.5 88 ASP A CA 1
ATOM 692 C C . ASP A 1 88 ? -3.758 -25.359 -6.703 1 67.5 88 ASP A C 1
ATOM 694 O O . ASP A 1 88 ? -4.848 -25.844 -7.012 1 67.5 88 ASP A O 1
ATOM 698 N N . VAL A 1 89 ? -2.668 -25.938 -6.914 1 66.75 89 VAL A N 1
ATOM 699 C CA . VAL A 1 89 ? -2.59 -27.109 -7.766 1 66.75 89 VAL A CA 1
ATOM 700 C C . VAL A 1 89 ? -3.193 -28.312 -7.043 1 66.75 89 VAL A C 1
ATOM 702 O O . VAL A 1 89 ? -3.982 -29.062 -7.621 1 66.75 89 VAL A O 1
ATOM 705 N N . ILE A 1 90 ? -3.012 -28.234 -5.891 1 68.38 90 ILE A N 1
ATOM 706 C CA . ILE A 1 90 ? -3.441 -29.391 -5.113 1 68.38 90 ILE A CA 1
ATOM 707 C C . ILE A 1 90 ? -4.949 -29.328 -4.887 1 68.38 90 ILE A C 1
ATOM 709 O O . ILE A 1 90 ? -5.641 -30.344 -4.977 1 68.38 90 ILE A O 1
ATOM 713 N N . LEU A 1 91 ? -5.383 -28.109 -4.707 1 73.81 91 LEU A N 1
ATOM 714 C CA . LEU A 1 91 ? -6.824 -27.953 -4.543 1 73.81 91 LEU A CA 1
ATOM 715 C C . LEU A 1 91 ? -7.566 -28.422 -5.793 1 73.81 91 LEU A C 1
ATOM 717 O O . LEU A 1 91 ? -8.594 -29.094 -5.699 1 73.81 91 LEU A O 1
ATOM 721 N N . ARG A 1 92 ? -6.93 -28.234 -6.832 1 71.94 92 ARG A N 1
ATOM 722 C CA . ARG A 1 92 ? -7.566 -28.609 -8.094 1 71.94 92 ARG A CA 1
ATOM 723 C C . ARG A 1 92 ? -7.527 -30.125 -8.297 1 71.94 92 ARG A C 1
ATOM 725 O O . ARG A 1 92 ? -8.477 -30.703 -8.82 1 71.94 92 ARG A O 1
ATOM 732 N N . GLN A 1 93 ? -6.531 -30.703 -7.723 1 72.12 93 GLN A N 1
ATOM 733 C CA . GLN A 1 93 ? -6.301 -32.094 -8.023 1 72.12 93 GLN A CA 1
ATOM 734 C C . GLN A 1 93 ? -6.879 -33 -6.926 1 72.12 93 GLN A C 1
ATOM 736 O O . GLN A 1 93 ? -7.164 -34.188 -7.168 1 72.12 93 GLN A O 1
ATOM 741 N N . SER A 1 94 ? -7.109 -32.406 -5.805 1 77.75 94 SER A N 1
ATOM 742 C CA . SER A 1 94 ? -7.469 -33.25 -4.668 1 77.75 94 SER A CA 1
ATOM 743 C C . SER A 1 94 ? -8.766 -32.781 -4.023 1 77.75 94 SER A C 1
ATOM 745 O O . SER A 1 94 ? -8.922 -32.844 -2.801 1 77.75 94 SER A O 1
ATOM 747 N N . LEU A 1 95 ? -9.562 -32.25 -4.805 1 82.31 95 LEU A N 1
ATOM 748 C CA . LEU A 1 95 ? -10.797 -31.641 -4.309 1 82.31 95 LEU A CA 1
ATOM 749 C C . LEU A 1 95 ? -11.656 -32.688 -3.6 1 82.31 95 LEU A C 1
ATOM 751 O O . LEU A 1 95 ? -12.211 -32.406 -2.529 1 82.31 95 LEU A O 1
ATOM 755 N N . ASP A 1 96 ? -11.758 -33.844 -4.109 1 84.31 96 ASP A N 1
ATOM 756 C CA . ASP A 1 96 ? -12.594 -34.875 -3.543 1 84.31 96 ASP A CA 1
ATOM 757 C C . ASP A 1 96 ? -12.109 -35.312 -2.154 1 84.31 96 ASP A C 1
ATOM 759 O O . ASP A 1 96 ? -12.914 -35.469 -1.235 1 84.31 96 ASP A O 1
ATOM 763 N N . THR A 1 97 ? -10.883 -35.469 -2.059 1 83.38 97 THR A N 1
ATOM 764 C CA . THR A 1 97 ? -10.297 -35.812 -0.77 1 83.38 97 THR A CA 1
ATOM 765 C C . THR A 1 97 ? -10.555 -34.719 0.263 1 83.38 97 THR A C 1
ATOM 767 O O . THR A 1 97 ? -10.906 -35.031 1.409 1 83.38 97 THR A O 1
ATOM 770 N N . ILE A 1 98 ? -10.484 -33.5 -0.14 1 82.12 98 ILE A N 1
ATOM 771 C CA . ILE A 1 98 ? -10.648 -32.344 0.749 1 82.12 98 ILE A CA 1
ATOM 772 C C . ILE A 1 98 ? -12.094 -32.281 1.251 1 82.12 98 ILE A C 1
ATOM 774 O O . ILE A 1 98 ? -12.336 -32.094 2.445 1 82.12 98 ILE A O 1
ATOM 778 N N . ILE A 1 99 ? -12.938 -32.531 0.348 1 85.69 99 ILE A N 1
ATOM 779 C CA . ILE A 1 99 ? -14.344 -32.438 0.72 1 85.69 99 ILE A CA 1
ATOM 780 C C . ILE A 1 99 ? -14.734 -33.625 1.598 1 85.69 99 ILE A C 1
ATOM 782 O O . ILE A 1 99 ? -15.602 -33.5 2.465 1 85.69 99 ILE A O 1
ATOM 786 N N . GLY A 1 100 ? -14.195 -34.781 1.328 1 85.44 100 GLY A N 1
ATOM 787 C CA . GLY A 1 100 ? -14.43 -35.906 2.184 1 85.44 100 GLY A CA 1
ATOM 788 C C . GLY A 1 100 ? -14.047 -35.688 3.631 1 85.44 100 GLY A C 1
ATOM 789 O O . GLY A 1 100 ? -14.766 -36.062 4.547 1 85.44 100 GLY A O 1
ATOM 790 N N . GLU A 1 101 ? -13.047 -35 3.826 1 84.94 101 GLU A N 1
ATOM 791 C CA . GLU A 1 101 ? -12.531 -34.719 5.164 1 84.94 101 GLU A CA 1
ATOM 792 C C . GLU A 1 101 ? -13.18 -33.469 5.77 1 84.94 101 GLU A C 1
ATOM 794 O O . GLU A 1 101 ? -13.211 -33.312 6.992 1 84.94 101 GLU A O 1
ATOM 799 N N . HIS A 1 102 ? -13.672 -32.625 4.859 1 87.62 102 HIS A N 1
ATOM 800 C CA . HIS A 1 102 ? -14.281 -31.375 5.289 1 87.62 102 HIS A CA 1
ATOM 801 C C . HIS A 1 102 ? -15.617 -31.141 4.586 1 87.62 102 HIS A C 1
ATOM 803 O O . HIS A 1 102 ? -15.719 -30.25 3.729 1 87.62 102 HIS A O 1
ATOM 809 N N . PRO A 1 103 ? -16.578 -31.812 5.051 1 90.25 103 PRO A N 1
ATOM 810 C CA . PRO A 1 103 ? -17.875 -31.812 4.371 1 90.25 103 PRO A CA 1
ATOM 811 C C . PRO A 1 103 ? -18.5 -30.422 4.316 1 90.25 103 PRO A C 1
ATOM 813 O O . PRO A 1 103 ? -19.344 -30.156 3.461 1 90.25 103 PRO A O 1
ATOM 816 N N . HIS A 1 104 ? -18.062 -29.578 5.227 1 90 104 HIS A N 1
ATOM 817 C CA . HIS A 1 104 ? -18.641 -28.234 5.242 1 90 104 HIS A CA 1
ATOM 818 C C . HIS A 1 104 ? -18.219 -27.438 4.012 1 90 104 HIS A C 1
ATOM 820 O O . HIS A 1 104 ? -18.781 -26.391 3.717 1 90 104 HIS A O 1
ATOM 826 N N . LEU A 1 105 ? -17.219 -27.922 3.27 1 91 105 LEU A N 1
ATOM 827 C CA . LEU A 1 105 ? -16.75 -27.281 2.051 1 91 105 LEU A CA 1
ATOM 828 C C . LEU A 1 105 ? -17.469 -27.828 0.828 1 91 105 LEU A C 1
ATOM 830 O O . LEU A 1 105 ? -17.234 -27.375 -0.295 1 91 105 LEU A O 1
ATOM 834 N N . LEU A 1 106 ? -18.375 -28.734 1.013 1 90.38 106 LEU A N 1
ATOM 835 C CA . LEU A 1 106 ? -19.016 -29.469 -0.07 1 90.38 106 LEU A CA 1
ATOM 836 C C . LEU A 1 106 ? -19.734 -28.516 -1.016 1 90.38 106 LEU A C 1
ATOM 838 O O . LEU A 1 106 ? -19.594 -28.609 -2.236 1 90.38 106 LEU A O 1
ATOM 842 N N . GLU A 1 107 ? -20.469 -27.641 -0.439 1 92.5 107 GLU A N 1
ATOM 843 C CA . GLU A 1 107 ? -21.219 -26.719 -1.276 1 92.5 107 GLU A CA 1
ATOM 844 C C . GLU A 1 107 ? -20.297 -25.891 -2.158 1 92.5 107 GLU A C 1
ATOM 846 O O . GLU A 1 107 ? -20.562 -25.688 -3.344 1 92.5 107 GLU A O 1
ATOM 851 N N . LEU A 1 108 ? -19.234 -25.375 -1.572 1 91.25 108 LEU A N 1
ATOM 852 C CA . LEU A 1 108 ? -18.266 -24.594 -2.326 1 91.25 108 LEU A CA 1
ATOM 853 C C . LEU A 1 108 ? -17.625 -25.422 -3.432 1 91.25 108 LEU A C 1
ATOM 855 O O . LEU A 1 108 ? -17.469 -24.953 -4.559 1 91.25 108 LEU A O 1
ATOM 859 N N . ALA A 1 109 ? -17.328 -26.625 -3.135 1 89.12 109 ALA A N 1
ATOM 860 C CA . ALA A 1 109 ? -16.703 -27.531 -4.094 1 89.12 109 ALA A CA 1
ATOM 861 C C . ALA A 1 109 ? -17.656 -27.844 -5.246 1 89.12 109 ALA A C 1
ATOM 863 O O . ALA A 1 109 ? -17.25 -27.875 -6.406 1 89.12 109 ALA A O 1
ATOM 864 N N . GLU A 1 110 ? -18.875 -28.047 -4.906 1 88.94 110 GLU A N 1
ATOM 865 C CA . GLU A 1 110 ? -19.875 -28.375 -5.922 1 88.94 110 GLU A CA 1
ATOM 866 C C . GLU A 1 110 ? -20.141 -27.172 -6.84 1 88.94 110 GLU A C 1
ATOM 868 O O . GLU A 1 110 ? -20.312 -27.344 -8.047 1 88.94 110 GLU A O 1
ATOM 873 N N . ASN A 1 111 ? -20.203 -26.062 -6.234 1 89.88 111 ASN A N 1
ATOM 874 C CA . ASN A 1 111 ? -20.359 -24.859 -7.047 1 89.88 111 ASN A CA 1
ATOM 875 C C . ASN A 1 111 ? -19.203 -24.688 -8.031 1 89.88 111 ASN A C 1
ATOM 877 O O . ASN A 1 111 ? -19.422 -24.359 -9.195 1 89.88 111 ASN A O 1
ATOM 881 N N . TYR A 1 112 ? -18.016 -24.906 -7.582 1 87.5 112 TYR A N 1
ATOM 882 C CA . TYR A 1 112 ? -16.844 -24.844 -8.453 1 87.5 112 TYR A CA 1
ATOM 883 C C . TYR A 1 112 ? -16.922 -25.906 -9.555 1 87.5 112 TYR A C 1
ATOM 885 O O . TYR A 1 112 ? -16.703 -25.594 -10.727 1 87.5 112 TYR A O 1
ATOM 893 N N . ARG A 1 113 ? -17.328 -27.125 -9.289 1 85.12 113 ARG A N 1
ATOM 894 C CA . ARG A 1 113 ? -17.453 -28.203 -10.258 1 85.12 113 ARG A CA 1
ATOM 895 C C . ARG A 1 113 ? -18.5 -27.891 -11.305 1 85.12 113 ARG A C 1
ATOM 897 O O . ARG A 1 113 ? -18.266 -28.062 -12.508 1 85.12 113 ARG A O 1
ATOM 904 N N . ARG A 1 114 ? -19.578 -27.422 -10.852 1 87.12 114 ARG A N 1
ATOM 905 C CA . ARG A 1 114 ? -20.672 -27.094 -11.758 1 87.12 114 ARG A CA 1
ATOM 906 C C . ARG A 1 114 ? -20.281 -25.984 -12.727 1 87.12 114 ARG A C 1
ATOM 908 O O . ARG A 1 114 ? -20.672 -26.016 -13.898 1 87.12 114 ARG A O 1
ATOM 915 N N . SER A 1 115 ? -19.547 -25.031 -12.125 1 84.69 115 SER A N 1
ATOM 916 C CA . SER A 1 115 ? -19.109 -23.922 -12.977 1 84.69 115 SER A CA 1
ATOM 917 C C . SER A 1 115 ? -18.188 -24.406 -14.086 1 84.69 115 SER A C 1
ATOM 919 O O . SER A 1 115 ? -18.156 -23.828 -15.172 1 84.69 115 SER A O 1
ATOM 921 N N . ARG A 1 116 ? -17.438 -25.453 -13.828 1 81.5 116 ARG A N 1
ATOM 922 C CA . ARG A 1 116 ? -16.5 -26 -14.797 1 81.5 116 ARG A CA 1
ATOM 923 C C . ARG A 1 116 ? -17.219 -26.844 -15.844 1 81.5 116 ARG A C 1
ATOM 925 O O . ARG A 1 116 ? -16.75 -26.969 -16.984 1 81.5 116 ARG A O 1
ATOM 932 N N . GLU A 1 117 ? -18.25 -27.531 -15.461 1 76.75 117 GLU A N 1
ATOM 933 C CA . GLU A 1 117 ? -18.984 -28.453 -16.312 1 76.75 117 GLU A CA 1
ATOM 934 C C . GLU A 1 117 ? -19.984 -27.703 -17.203 1 76.75 117 GLU A C 1
ATOM 936 O O . GLU A 1 117 ? -20.406 -28.219 -18.25 1 76.75 117 GLU A O 1
ATOM 941 N N . GLY A 1 118 ? -20.312 -26.547 -16.828 1 63.03 118 GLY A N 1
ATOM 942 C CA . GLY A 1 118 ? -21.328 -25.875 -17.625 1 63.03 118 GLY A CA 1
ATOM 943 C C . GLY A 1 118 ? -20.844 -25.516 -19.016 1 63.03 118 GLY A C 1
ATOM 944 O O . GLY A 1 118 ? -19.641 -25.453 -19.266 1 63.03 118 GLY A O 1
ATOM 945 N N . ASP A 1 119 ? -21.672 -25.641 -20.016 1 61.03 119 ASP A N 1
ATOM 946 C CA . ASP A 1 119 ? -21.469 -25.438 -21.438 1 61.03 119 ASP A CA 1
ATOM 947 C C . ASP A 1 119 ? -20.844 -24.078 -21.719 1 61.03 119 ASP A C 1
ATOM 949 O O . ASP A 1 119 ? -20.094 -23.922 -22.688 1 61.03 119 ASP A O 1
ATOM 953 N N . ASN A 1 120 ? -21.234 -23.109 -20.953 1 58 120 ASN A N 1
ATOM 954 C CA . ASN A 1 120 ? -20.859 -21.734 -21.328 1 58 120 ASN A CA 1
ATOM 955 C C . ASN A 1 120 ? -19.5 -21.359 -20.766 1 58 120 ASN A C 1
ATOM 957 O O . ASN A 1 120 ? -18.969 -20.281 -21.078 1 58 120 ASN A O 1
ATOM 961 N N . HIS A 1 121 ? -18.703 -22.266 -20.438 1 63.72 121 HIS A N 1
ATOM 962 C CA . HIS A 1 121 ? -17.344 -22.078 -19.922 1 63.72 121 HIS A CA 1
ATOM 963 C C . HIS A 1 121 ? -17.109 -20.641 -19.484 1 63.72 121 HIS A C 1
ATOM 965 O O . HIS A 1 121 ? -16.219 -19.953 -20 1 63.72 121 HIS A O 1
ATOM 971 N N . ASP A 1 122 ? -18.094 -20.016 -18.766 1 77.31 122 ASP A N 1
ATOM 972 C CA . ASP A 1 122 ? -17.891 -18.672 -18.234 1 77.31 122 ASP A CA 1
ATOM 973 C C . ASP A 1 122 ? -16.672 -18.609 -17.328 1 77.31 122 ASP A C 1
ATOM 975 O O . ASP A 1 122 ? -16.75 -18.922 -16.141 1 77.31 122 ASP A O 1
ATOM 979 N N . ARG A 1 123 ? -15.625 -18.203 -17.969 1 74.69 123 ARG A N 1
ATOM 980 C CA . ARG A 1 123 ? -14.336 -18.156 -17.281 1 74.69 123 ARG A CA 1
ATOM 981 C C . ARG A 1 123 ? -14.422 -17.328 -16.016 1 74.69 123 ARG A C 1
ATOM 983 O O . ARG A 1 123 ? -13.781 -17.656 -15.008 1 74.69 123 ARG A O 1
ATOM 990 N N . ASN A 1 124 ? -15.203 -16.453 -16.047 1 78.25 124 ASN A N 1
ATOM 991 C CA . ASN A 1 124 ? -15.359 -15.586 -14.891 1 78.25 124 ASN A CA 1
ATOM 992 C C . ASN A 1 124 ? -16.031 -16.312 -13.734 1 78.25 124 ASN A C 1
ATOM 994 O O . ASN A 1 124 ? -15.617 -16.188 -12.578 1 78.25 124 ASN A O 1
ATOM 998 N N . ALA A 1 125 ? -17.031 -17.031 -14.102 1 80.38 125 ALA A N 1
ATOM 999 C CA . ALA A 1 125 ? -17.734 -17.797 -13.078 1 80.38 125 ALA A CA 1
ATOM 1000 C C . ALA A 1 125 ? -16.844 -18.859 -12.469 1 80.38 125 ALA A C 1
ATOM 1002 O O . ALA A 1 125 ? -16.844 -19.062 -11.25 1 80.38 125 ALA A O 1
ATOM 1003 N N . ILE A 1 126 ? -16.141 -19.531 -13.258 1 81.06 126 ILE A N 1
ATOM 1004 C CA . ILE A 1 126 ? -15.234 -20.562 -12.797 1 81.06 126 ILE A CA 1
ATOM 1005 C C . ILE A 1 126 ? -14.203 -19.969 -11.844 1 81.06 126 ILE A C 1
ATOM 1007 O O . ILE A 1 126 ? -13.977 -20.5 -10.75 1 81.06 126 ILE A O 1
ATOM 1011 N N . GLN A 1 127 ? -13.633 -18.828 -12.227 1 77.75 127 GLN A N 1
ATOM 1012 C CA . GLN A 1 127 ? -12.625 -18.156 -11.414 1 77.75 127 GLN A CA 1
ATOM 1013 C C . GLN A 1 127 ? -13.195 -17.703 -10.078 1 77.75 127 GLN A C 1
ATOM 1015 O O . GLN A 1 127 ? -12.547 -17.844 -9.039 1 77.75 127 GLN A O 1
ATOM 1020 N N . LYS A 1 128 ? -14.328 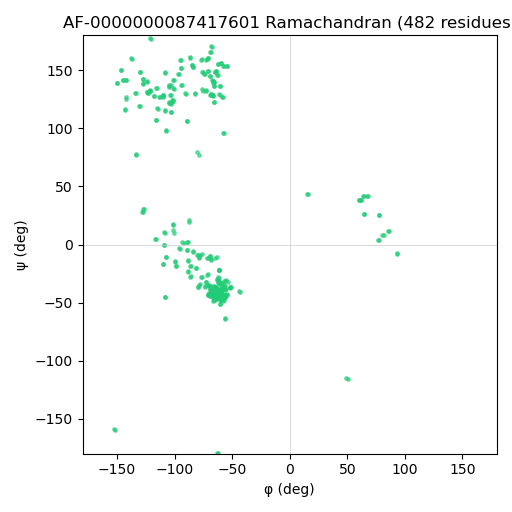-17.281 -10.141 1 83.12 128 LYS A N 1
ATOM 1021 C CA . LYS A 1 128 ? -14.984 -16.781 -8.93 1 83.12 128 LYS A CA 1
ATOM 1022 C C . LYS A 1 128 ? -15.211 -17.922 -7.934 1 83.12 128 LYS A C 1
ATOM 1024 O O . LYS A 1 128 ? -14.922 -17.766 -6.746 1 83.12 128 LYS A O 1
ATOM 1029 N N . HIS A 1 129 ? -15.703 -19.016 -8.414 1 84 129 HIS A N 1
ATOM 1030 C CA . HIS A 1 129 ? -15.992 -20.125 -7.52 1 84 129 HIS A CA 1
ATOM 1031 C C . HIS A 1 129 ? -14.703 -20.781 -7.016 1 84 129 HIS A C 1
ATOM 1033 O O . HIS A 1 129 ? -14.641 -21.234 -5.875 1 84 129 HIS A O 1
ATOM 1039 N N . PHE A 1 130 ? -13.773 -20.797 -7.867 1 82.12 130 PHE A N 1
ATOM 1040 C CA . PHE A 1 130 ? -12.477 -21.297 -7.422 1 82.12 130 PHE A CA 1
ATOM 1041 C C . PHE A 1 130 ? -11.906 -20.422 -6.316 1 82.12 130 PHE A C 1
ATOM 1043 O O . PHE A 1 130 ? -11.406 -20.938 -5.309 1 82.12 130 PHE A O 1
ATOM 1050 N N . GLN A 1 131 ? -11.961 -19.188 -6.516 1 81.94 131 GLN A N 1
ATOM 1051 C CA . GLN A 1 131 ? -11.445 -18.234 -5.535 1 81.94 131 GLN A CA 1
ATOM 1052 C C . GLN A 1 131 ? -12.102 -18.453 -4.172 1 81.94 131 GLN A C 1
ATOM 1054 O O . GLN A 1 131 ? -11.422 -18.453 -3.143 1 81.94 131 GLN A O 1
ATOM 1059 N N . ARG A 1 132 ? -13.383 -18.625 -4.18 1 86.75 132 ARG A N 1
ATOM 1060 C CA . ARG A 1 132 ? -14.102 -18.828 -2.93 1 86.75 132 ARG A CA 1
ATOM 1061 C C . ARG A 1 132 ? -13.656 -20.109 -2.229 1 86.75 132 ARG A C 1
ATOM 1063 O O . ARG A 1 132 ? -13.445 -20.109 -1.014 1 86.75 132 ARG A O 1
ATOM 1070 N N . LEU A 1 133 ? -13.578 -21.078 -3.033 1 86.69 133 LEU A N 1
ATOM 1071 C CA . LEU A 1 133 ? -13.141 -22.359 -2.49 1 86.69 133 LEU A CA 1
ATOM 1072 C C . LEU A 1 133 ? -11.703 -22.25 -1.975 1 86.69 133 LEU A C 1
ATOM 1074 O O . LEU A 1 133 ? -11.406 -22.719 -0.871 1 86.69 133 LEU A O 1
ATOM 1078 N N . PHE A 1 134 ? -10.922 -21.656 -2.742 1 86.25 134 PHE A N 1
ATOM 1079 C CA . PHE A 1 134 ? -9.516 -21.5 -2.391 1 86.25 134 PHE A CA 1
ATOM 1080 C C . PHE A 1 134 ? -9.367 -20.688 -1.104 1 86.25 134 PHE A C 1
ATOM 1082 O O . PHE A 1 134 ? -8.578 -21.047 -0.227 1 86.25 134 PHE A O 1
ATOM 1089 N N . GLU A 1 135 ? -10.102 -19.656 -0.987 1 86.62 135 GLU A N 1
ATOM 1090 C CA . GLU A 1 135 ? -10.07 -18.828 0.21 1 86.62 135 GLU A CA 1
ATOM 1091 C C . GLU A 1 135 ? -10.492 -19.625 1.445 1 86.62 135 GLU A C 1
ATOM 1093 O O . GLU A 1 135 ? -9.875 -19.5 2.506 1 86.62 135 GLU A O 1
ATOM 1098 N N . ALA A 1 136 ? -11.508 -20.438 1.283 1 87.81 136 ALA A N 1
ATOM 1099 C CA . ALA A 1 136 ? -12 -21.234 2.408 1 87.81 136 ALA A CA 1
ATOM 1100 C C . ALA A 1 136 ? -10.953 -22.25 2.857 1 87.81 136 ALA A C 1
ATOM 1102 O O . ALA A 1 136 ? -10.703 -22.391 4.055 1 87.81 136 ALA A O 1
ATOM 1103 N N . VAL A 1 137 ? -10.406 -22.859 1.929 1 88.19 137 VAL A N 1
ATOM 1104 C CA . VAL A 1 137 ? -9.414 -23.875 2.23 1 88.19 137 VAL A CA 1
ATOM 1105 C C . VAL A 1 137 ? -8.18 -23.234 2.844 1 88.19 137 VAL A C 1
ATOM 1107 O O . VAL A 1 137 ? -7.617 -23.75 3.814 1 88.19 137 VAL A O 1
ATOM 1110 N N . THR A 1 138 ? -7.777 -22.125 2.293 1 89.25 138 THR A N 1
ATOM 1111 C CA . THR A 1 138 ? -6.586 -21.438 2.771 1 89.25 138 THR A CA 1
ATOM 1112 C C . THR A 1 138 ? -6.781 -20.953 4.207 1 89.25 138 THR A C 1
ATOM 1114 O O . THR A 1 138 ? -5.855 -21.016 5.02 1 89.25 138 THR A O 1
ATOM 1117 N N . LYS A 1 139 ? -7.953 -20.531 4.473 1 88.5 139 LYS A N 1
ATOM 1118 C CA . LYS A 1 139 ? -8.258 -20.109 5.84 1 88.5 139 LYS A CA 1
ATOM 1119 C C . LYS A 1 139 ? -8.062 -21.266 6.824 1 88.5 139 LYS A C 1
ATOM 1121 O O . LYS A 1 139 ? -7.488 -21.062 7.902 1 88.5 139 LYS A O 1
ATOM 1126 N N . LEU A 1 140 ? -8.477 -22.375 6.477 1 87.81 140 LEU A N 1
ATOM 1127 C CA . LEU A 1 140 ? -8.312 -23.547 7.328 1 87.81 140 LEU A CA 1
ATOM 1128 C C . LEU A 1 140 ? -6.848 -23.969 7.414 1 87.81 140 LEU A C 1
ATOM 1130 O O . LEU A 1 140 ? -6.379 -24.375 8.477 1 87.81 140 LEU A O 1
ATOM 1134 N N . TRP A 1 141 ? -6.199 -23.844 6.297 1 89.81 141 TRP A N 1
ATOM 1135 C CA . TRP A 1 141 ? -4.793 -24.203 6.215 1 89.81 141 TRP A CA 1
ATOM 1136 C C . TRP A 1 141 ? -3.941 -23.328 7.121 1 89.81 141 TRP A C 1
ATOM 1138 O O . TRP A 1 141 ? -3.123 -23.828 7.895 1 89.81 141 TRP A O 1
ATOM 1148 N N . VAL A 1 142 ? -4.199 -22.094 7.125 1 89.56 142 VAL A N 1
ATOM 1149 C CA . VAL A 1 142 ? -3.412 -21.156 7.91 1 89.56 142 VAL A CA 1
ATOM 1150 C C . VAL A 1 142 ? -3.711 -21.344 9.398 1 89.56 142 VAL A C 1
ATOM 1152 O O . VAL A 1 142 ? -2.852 -21.094 10.242 1 89.56 142 VAL A O 1
ATOM 1155 N N . ALA A 1 143 ? -4.875 -21.828 9.648 1 87.94 143 ALA A N 1
ATOM 1156 C CA . ALA A 1 143 ? -5.281 -22.078 11.031 1 87.94 143 ALA A CA 1
ATOM 1157 C C . ALA A 1 143 ? -4.867 -23.469 11.492 1 87.94 143 ALA A C 1
ATOM 1159 O O . ALA A 1 143 ? -5.191 -23.891 12.602 1 87.94 143 ALA A O 1
ATOM 1160 N N . ASP A 1 144 ? -4.195 -24.125 10.586 1 88.06 144 ASP A N 1
ATOM 1161 C CA . ASP A 1 144 ? -3.75 -25.484 10.867 1 88.06 144 ASP A CA 1
ATOM 1162 C C . ASP A 1 144 ? -4.938 -26.406 11.148 1 88.06 144 ASP A C 1
ATOM 1164 O O . ASP A 1 144 ? -4.883 -27.234 12.055 1 88.06 144 ASP A O 1
ATOM 1168 N N . LYS A 1 145 ? -5.977 -26.234 10.461 1 87.44 145 LYS A N 1
ATOM 1169 C CA . LYS A 1 145 ? -7.195 -27.016 10.672 1 87.44 145 LYS A CA 1
ATOM 1170 C C . LYS A 1 145 ? -7.43 -27.984 9.516 1 87.44 145 LYS A C 1
ATOM 1172 O O . LYS A 1 145 ? -8.43 -28.703 9.5 1 87.44 145 LYS A O 1
ATOM 1177 N N . ILE A 1 146 ? -6.539 -27.922 8.586 1 84.94 146 ILE A N 1
ATOM 1178 C CA . ILE A 1 146 ? -6.637 -28.844 7.461 1 84.94 146 ILE A CA 1
ATOM 1179 C C . ILE A 1 146 ? -5.234 -29.25 7.008 1 84.94 146 ILE A C 1
ATOM 1181 O O . ILE A 1 146 ? -4.301 -28.453 7.062 1 84.94 146 ILE A O 1
ATOM 1185 N N . VAL A 1 147 ? -5.164 -30.5 6.672 1 81.56 147 VAL A N 1
ATOM 1186 C CA . VAL A 1 147 ? -3.955 -31.016 6.031 1 81.56 147 VAL A CA 1
ATOM 1187 C C . VAL A 1 147 ? -4.273 -31.453 4.605 1 81.56 147 VAL A C 1
ATOM 1189 O O . VAL A 1 147 ? -5.191 -32.25 4.387 1 81.56 147 VAL A O 1
ATOM 1192 N N . VAL A 1 148 ? -3.635 -30.75 3.754 1 78.19 148 VAL A N 1
ATOM 1193 C CA . VAL A 1 148 ? -3.787 -31.125 2.354 1 78.19 148 VAL A CA 1
ATOM 1194 C C . VAL A 1 148 ? -2.559 -31.906 1.892 1 78.19 148 VAL A C 1
ATOM 1196 O O . VAL A 1 148 ? -1.431 -31.422 1.995 1 78.19 148 VAL A O 1
ATOM 1199 N N . ALA A 1 149 ? -2.842 -33.094 1.393 1 78.06 149 ALA A N 1
ATOM 1200 C CA . ALA A 1 149 ? -1.736 -33.938 0.96 1 78.06 149 ALA A CA 1
ATOM 1201 C C . ALA A 1 149 ? -0.899 -33.25 -0.112 1 78.06 149 ALA A C 1
ATOM 1203 O O . ALA A 1 149 ? -1.438 -32.75 -1.093 1 78.06 149 ALA A O 1
ATOM 1204 N N . GLY A 1 150 ? 0.38 -33.188 0.117 1 81.44 150 GLY A N 1
ATOM 1205 C CA . GLY A 1 150 ? 1.278 -32.594 -0.854 1 81.44 150 GLY A CA 1
ATOM 1206 C C . GLY A 1 150 ? 1.541 -31.109 -0.587 1 81.44 150 GLY A C 1
ATOM 1207 O O . GLY A 1 150 ? 2.359 -30.484 -1.267 1 81.44 150 GLY A O 1
ATOM 1208 N N . VAL A 1 151 ? 0.808 -30.625 0.344 1 86.38 151 VAL A N 1
ATOM 1209 C CA . VAL A 1 151 ? 1.021 -29.219 0.695 1 86.38 151 VAL A CA 1
ATOM 1210 C C . VAL A 1 151 ? 1.653 -29.125 2.082 1 86.38 151 VAL A C 1
ATOM 1212 O O . VAL A 1 151 ? 1.185 -29.766 3.029 1 86.38 151 VAL A O 1
ATOM 1215 N N . GLU A 1 152 ? 2.686 -28.391 2.084 1 91 152 GLU A N 1
ATOM 1216 C CA . GLU A 1 152 ? 3.33 -28.219 3.381 1 91 152 GLU A CA 1
ATOM 1217 C C . GLU A 1 152 ? 2.4 -27.5 4.363 1 91 152 GLU A C 1
ATOM 1219 O O . GLU A 1 152 ? 1.6 -26.656 3.969 1 91 152 GLU A O 1
ATOM 1224 N N . PRO A 1 153 ? 2.533 -27.922 5.688 1 91.12 153 PRO A N 1
ATOM 1225 C CA . PRO A 1 153 ? 1.768 -27.172 6.688 1 91.12 153 PRO A CA 1
ATOM 1226 C C . PRO A 1 153 ? 2.086 -25.688 6.684 1 91.12 153 PRO A C 1
ATOM 1228 O O . PRO A 1 153 ? 3.209 -25.281 6.352 1 91.12 153 PRO A O 1
ATOM 1231 N N . TYR A 1 154 ? 1.154 -24.922 7.113 1 92 154 TYR A N 1
ATOM 1232 C CA . TYR A 1 154 ? 1.328 -23.469 7.047 1 92 154 TYR A CA 1
ATOM 1233 C C . TYR A 1 154 ? 2.523 -23.031 7.879 1 92 154 TYR A C 1
ATOM 1235 O O . TYR A 1 154 ? 3.279 -22.141 7.469 1 92 154 TYR A O 1
ATOM 1243 N N . ALA A 1 155 ? 2.623 -23.625 9.047 1 94 155 ALA A N 1
ATOM 1244 C CA . ALA A 1 155 ? 3.725 -23.234 9.93 1 94 155 ALA A CA 1
ATOM 1245 C C . ALA A 1 155 ? 5.07 -23.438 9.242 1 94 155 ALA A C 1
ATOM 1247 O O . ALA A 1 155 ? 5.98 -22.609 9.398 1 94 155 ALA A O 1
ATOM 1248 N N . GLN A 1 156 ? 5.18 -24.484 8.492 1 95.19 156 GLN A N 1
ATOM 1249 C CA . GLN A 1 156 ? 6.402 -24.75 7.746 1 95.19 156 GLN A CA 1
ATOM 1250 C C . GLN A 1 156 ? 6.582 -23.781 6.59 1 95.19 156 GLN A C 1
ATOM 1252 O O . GLN A 1 156 ? 7.68 -23.266 6.363 1 95.19 156 GLN A O 1
ATOM 1257 N N . PHE A 1 157 ? 5.504 -23.531 5.898 1 95.69 157 PHE A N 1
ATOM 1258 C CA . PHE A 1 157 ? 5.527 -22.562 4.809 1 95.69 157 PHE A CA 1
ATOM 1259 C C . PHE A 1 157 ? 5.934 -21.172 5.32 1 95.69 157 PHE A C 1
ATOM 1261 O O . PHE A 1 157 ? 6.812 -20.531 4.746 1 95.69 157 PHE A O 1
ATOM 1268 N N . HIS A 1 158 ? 5.309 -20.797 6.383 1 96.44 158 HIS A N 1
ATOM 1269 C CA . HIS A 1 158 ? 5.586 -19.5 7.008 1 96.44 158 HIS A CA 1
ATOM 1270 C C . HIS A 1 158 ? 7.055 -19.391 7.402 1 96.44 158 HIS A C 1
ATOM 1272 O O . HIS A 1 158 ? 7.715 -18.391 7.09 1 96.44 158 HIS A O 1
ATOM 1278 N N . ALA A 1 159 ? 7.574 -20.391 8 1 97.38 159 ALA A N 1
ATOM 1279 C CA . ALA A 1 159 ? 8.961 -20.391 8.453 1 97.38 159 ALA A CA 1
ATOM 1280 C C . ALA A 1 159 ? 9.93 -20.328 7.273 1 97.38 159 ALA A C 1
ATOM 1282 O O . ALA A 1 159 ? 10.938 -19.625 7.324 1 97.38 159 ALA A O 1
ATOM 1283 N N . ARG A 1 160 ? 9.633 -21.078 6.297 1 97.31 160 ARG A N 1
ATOM 1284 C CA . ARG A 1 160 ? 10.477 -21.109 5.109 1 97.31 160 ARG A CA 1
ATOM 1285 C C . ARG A 1 160 ? 10.523 -19.734 4.441 1 97.31 160 ARG A C 1
ATOM 1287 O O . ARG A 1 160 ? 11.586 -19.266 4.035 1 97.31 160 ARG A O 1
ATOM 1294 N N . VAL A 1 161 ? 9.414 -19.125 4.34 1 97.94 161 VAL A N 1
ATOM 1295 C CA . VAL A 1 161 ? 9.344 -17.812 3.715 1 97.94 161 VAL A CA 1
ATOM 1296 C C . VAL A 1 161 ? 10.094 -16.797 4.57 1 97.94 161 VAL A C 1
ATOM 1298 O O . VAL A 1 161 ? 10.812 -15.93 4.047 1 97.94 161 VAL A O 1
ATOM 1301 N N . CYS A 1 162 ? 9.945 -16.844 5.891 1 97 162 CYS A N 1
ATOM 1302 C CA . CYS A 1 162 ? 10.688 -15.953 6.785 1 97 162 CYS A CA 1
ATOM 1303 C C . CYS A 1 162 ? 12.188 -16.125 6.613 1 97 162 CYS A C 1
ATOM 1305 O O . CYS A 1 162 ? 12.938 -15.148 6.641 1 97 162 CYS A O 1
ATOM 1307 N N . LEU A 1 163 ? 12.586 -17.328 6.426 1 97.31 163 LEU A N 1
ATOM 1308 C CA . LEU A 1 163 ? 13.992 -17.594 6.145 1 97.31 163 LEU A CA 1
ATOM 1309 C C . LEU A 1 163 ? 14.406 -16.969 4.816 1 97.31 163 LEU A C 1
ATOM 1311 O O . LEU A 1 163 ? 15.484 -16.391 4.711 1 97.31 163 LEU A O 1
ATOM 1315 N N . GLY A 1 164 ? 13.578 -17.125 3.811 1 97.44 164 GLY A N 1
ATOM 1316 C CA . GLY A 1 164 ? 13.828 -16.5 2.527 1 97.44 164 GLY A CA 1
ATOM 1317 C C . GLY A 1 164 ? 13.969 -14.984 2.621 1 97.44 164 GLY A C 1
ATOM 1318 O O . GLY A 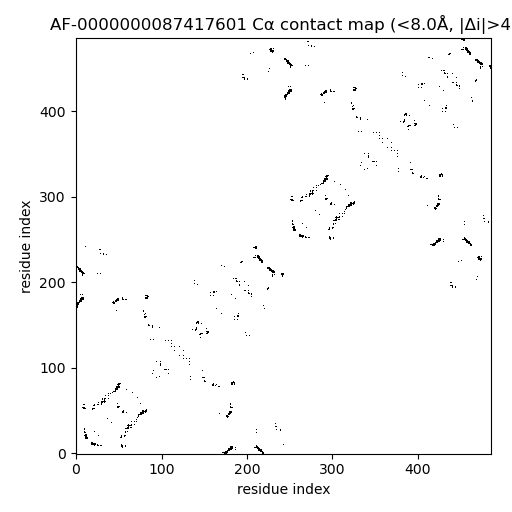1 164 ? 14.836 -14.398 1.982 1 97.44 164 GLY A O 1
ATOM 1319 N N . LEU A 1 165 ? 13.086 -14.359 3.406 1 96.94 165 LEU A N 1
ATOM 1320 C CA . LEU A 1 165 ? 13.156 -12.922 3.637 1 96.94 165 LEU A CA 1
ATOM 1321 C C . LEU A 1 165 ? 14.477 -12.539 4.297 1 96.94 165 LEU A C 1
ATOM 1323 O O . LEU A 1 165 ? 15.109 -11.562 3.898 1 96.94 165 LEU A O 1
ATOM 1327 N N . LYS A 1 166 ? 14.883 -13.305 5.25 1 95.88 166 LYS A N 1
ATOM 1328 C CA . LYS A 1 166 ? 16.156 -13.055 5.93 1 95.88 166 LYS A CA 1
ATOM 1329 C C . LYS A 1 166 ? 17.328 -13.141 4.957 1 95.88 166 LYS A C 1
ATOM 1331 O O . LYS A 1 166 ? 18.234 -12.32 5.004 1 95.88 166 LYS A O 1
ATOM 1336 N N . LYS A 1 167 ? 17.266 -14.117 4.117 1 95.5 167 LYS A N 1
ATOM 1337 C CA . LYS A 1 167 ? 18.312 -14.266 3.111 1 95.5 167 LYS A CA 1
ATOM 1338 C C . LYS A 1 167 ? 18.328 -13.086 2.143 1 95.5 167 LYS A C 1
ATOM 1340 O O . LYS A 1 167 ? 19.391 -12.664 1.688 1 95.5 167 LYS A O 1
ATOM 1345 N N . THR A 1 168 ? 17.156 -12.625 1.824 1 95 168 THR A N 1
ATOM 1346 C CA . THR A 1 168 ? 16.984 -11.539 0.868 1 95 168 THR A CA 1
ATOM 1347 C C . THR A 1 168 ? 17.5 -10.227 1.44 1 95 168 THR A C 1
ATOM 1349 O O . THR A 1 168 ? 18.172 -9.461 0.742 1 95 168 THR A O 1
ATOM 1352 N N . THR A 1 169 ? 17.172 -9.977 2.66 1 93.62 169 THR A N 1
ATOM 1353 C CA . THR A 1 169 ? 17.453 -8.672 3.25 1 93.62 169 THR A CA 1
ATOM 1354 C C . THR A 1 169 ? 18.719 -8.719 4.105 1 93.62 169 THR A C 1
ATOM 1356 O O . THR A 1 169 ? 19.328 -7.68 4.379 1 93.62 169 THR A O 1
ATOM 1359 N N . GLY A 1 170 ? 19 -10.016 4.312 1 86.12 170 GLY A N 1
ATOM 1360 C CA . GLY A 1 170 ? 20.172 -10.18 5.172 1 86.12 170 GLY A CA 1
ATOM 1361 C C . GLY A 1 170 ? 21.484 -9.898 4.461 1 86.12 170 GLY A C 1
ATOM 1362 O O . GLY A 1 170 ? 21.578 -10.062 3.242 1 86.12 170 GLY A O 1
ATOM 1363 N N . ASN A 1 171 ? 22.375 -9.148 4.988 1 80.31 171 ASN A N 1
ATOM 1364 C CA . ASN A 1 171 ? 23.75 -8.891 4.586 1 80.31 171 ASN A CA 1
ATOM 1365 C C . ASN A 1 171 ? 23.828 -7.848 3.477 1 80.31 171 ASN A C 1
ATOM 1367 O O . ASN A 1 171 ? 24.781 -7.832 2.699 1 80.31 171 ASN A O 1
ATOM 1371 N N . GLN A 1 172 ? 22.75 -7.289 3.221 1 89.19 172 GLN A N 1
ATOM 1372 C CA . GLN A 1 172 ? 22.781 -6.195 2.252 1 89.19 172 GLN A CA 1
ATOM 1373 C C . GLN A 1 172 ? 23.438 -4.957 2.848 1 89.19 172 GLN A C 1
ATOM 1375 O O . GLN A 1 172 ? 23.203 -4.617 4.012 1 89.19 172 GLN A O 1
ATOM 1380 N N . PRO A 1 173 ? 24.328 -4.387 2.127 1 88.81 173 PRO A N 1
ATOM 1381 C CA . PRO A 1 173 ? 24.844 -3.102 2.598 1 88.81 173 PRO A CA 1
ATOM 1382 C C . PRO A 1 173 ? 23.75 -2.078 2.855 1 88.81 173 PRO A C 1
ATOM 1384 O O . PRO A 1 173 ? 22.672 -2.168 2.264 1 88.81 173 PRO A O 1
ATOM 1387 N N . ARG A 1 174 ? 24.062 -1.191 3.717 1 89.81 174 ARG A N 1
ATOM 1388 C CA . ARG A 1 174 ? 23.109 -0.118 3.986 1 89.81 174 ARG A CA 1
ATOM 1389 C C . ARG A 1 174 ? 22.828 0.69 2.725 1 89.81 174 ARG A C 1
ATOM 1391 O O . ARG A 1 174 ? 23.75 1.007 1.963 1 89.81 174 ARG A O 1
ATOM 1398 N N . GLY A 1 175 ? 21.625 0.98 2.51 1 92.94 175 GLY A N 1
ATOM 1399 C CA . GLY A 1 175 ? 21.219 1.785 1.368 1 92.94 175 GLY A CA 1
ATOM 1400 C C . GLY A 1 175 ? 21.016 0.97 0.105 1 92.94 175 GLY A C 1
ATOM 1401 O O . GLY A 1 175 ? 20.859 1.529 -0.982 1 92.94 175 GLY A O 1
ATOM 1402 N N . SER A 1 176 ? 21 -0.359 0.27 1 95 176 SER A N 1
ATOM 1403 C CA . SER A 1 176 ? 20.859 -1.228 -0.896 1 95 176 SER A CA 1
ATOM 1404 C C . SER A 1 176 ? 19.438 -1.246 -1.414 1 95 176 SER A C 1
ATOM 1406 O O . SER A 1 176 ? 18.484 -1.084 -0.641 1 95 176 SER A O 1
ATOM 1408 N N . HIS A 1 177 ? 19.312 -1.424 -2.719 1 97.5 177 HIS A N 1
ATOM 1409 C CA . HIS A 1 177 ? 18.047 -1.699 -3.389 1 97.5 177 HIS A CA 1
ATOM 1410 C C . HIS A 1 177 ? 17.984 -3.145 -3.873 1 97.5 177 HIS A C 1
ATOM 1412 O O . HIS A 1 177 ? 18.781 -3.553 -4.727 1 97.5 177 HIS A O 1
ATOM 1418 N N . VAL A 1 178 ? 17.062 -3.854 -3.285 1 97.88 178 VAL A N 1
ATOM 1419 C CA . VAL A 1 178 ? 16.891 -5.254 -3.65 1 97.88 178 VAL A CA 1
ATOM 1420 C C . VAL A 1 178 ? 15.57 -5.426 -4.41 1 97.88 178 VAL A C 1
ATOM 1422 O O . VAL A 1 178 ? 14.523 -4.949 -3.971 1 97.88 178 VAL A O 1
ATOM 1425 N N . LEU A 1 179 ? 15.641 -6.043 -5.582 1 98.69 179 LEU A N 1
ATOM 1426 C CA . LEU A 1 179 ? 14.461 -6.395 -6.359 1 98.69 179 LEU A CA 1
ATOM 1427 C C . LEU A 1 179 ? 14.172 -7.887 -6.262 1 98.69 179 LEU A C 1
ATOM 1429 O O . LEU A 1 179 ? 15.031 -8.711 -6.582 1 98.69 179 LEU A O 1
ATOM 1433 N N . ALA A 1 180 ? 12.984 -8.234 -5.789 1 98.75 180 ALA A N 1
ATOM 1434 C CA . ALA A 1 180 ? 12.648 -9.648 -5.633 1 98.75 180 ALA A CA 1
ATOM 1435 C C . ALA A 1 180 ? 11.328 -9.977 -6.328 1 98.75 180 ALA A C 1
ATOM 1437 O O . ALA A 1 180 ? 10.383 -9.188 -6.277 1 98.75 180 ALA A O 1
ATOM 1438 N N . PHE A 1 181 ? 11.289 -11.117 -7 1 98.75 181 PHE A N 1
ATOM 1439 C CA . PHE A 1 181 ? 10.102 -11.633 -7.684 1 98.75 181 PHE A CA 1
ATOM 1440 C C . PHE A 1 181 ? 9.594 -12.898 -7.008 1 98.75 181 PHE A C 1
ATOM 1442 O O . PHE A 1 181 ? 10.359 -13.844 -6.797 1 98.75 181 PHE A O 1
ATOM 1449 N N . SER A 1 182 ? 8.367 -12.898 -6.668 1 98.12 182 SER A N 1
ATOM 1450 C CA . SER A 1 182 ? 7.785 -14.047 -5.98 1 98.12 182 SER A CA 1
ATOM 1451 C C . SER A 1 182 ? 6.293 -14.172 -6.277 1 98.12 182 SER A C 1
ATOM 1453 O O . SER A 1 182 ? 5.836 -13.797 -7.359 1 98.12 182 SER A O 1
ATOM 1455 N N . SER A 1 183 ? 5.57 -14.875 -5.438 1 96.38 183 SER A N 1
ATOM 1456 C CA . SER A 1 183 ? 4.148 -15.156 -5.605 1 96.38 183 SER A CA 1
ATOM 1457 C C . SER A 1 183 ? 3.336 -14.617 -4.43 1 96.38 183 SER A C 1
ATOM 1459 O O . SER A 1 183 ? 3.895 -14.055 -3.488 1 96.38 183 SER A O 1
ATOM 1461 N N . VAL A 1 184 ? 2.057 -14.773 -4.523 1 95.06 184 VAL A N 1
ATOM 1462 C CA . VAL A 1 184 ? 1.124 -14.203 -3.555 1 95.06 184 VAL A CA 1
ATOM 1463 C C . VAL A 1 184 ? 1.394 -14.797 -2.172 1 95.06 184 VAL A C 1
ATOM 1465 O O . VAL A 1 184 ? 1.414 -14.07 -1.175 1 95.06 184 VAL A O 1
ATOM 1468 N N . GLY A 1 185 ? 1.6 -16.078 -2.102 1 95 185 GLY A N 1
ATOM 1469 C CA . GLY A 1 185 ? 1.795 -16.734 -0.817 1 95 185 GLY A CA 1
ATOM 1470 C C . GLY A 1 185 ? 2.938 -16.141 -0.014 1 95 185 GLY A C 1
ATOM 1471 O O . GLY A 1 185 ? 2.725 -15.609 1.074 1 95 185 GLY A O 1
ATOM 1472 N N . PRO A 1 186 ? 4.152 -16.266 -0.541 1 97.75 186 PRO A N 1
ATOM 1473 C CA . PRO A 1 186 ? 5.289 -15.672 0.173 1 97.75 186 PRO A CA 1
ATOM 1474 C C . PRO A 1 186 ? 5.109 -14.18 0.451 1 97.75 186 PRO A C 1
ATOM 1476 O O . PRO A 1 186 ? 5.465 -13.703 1.531 1 97.75 186 PRO A O 1
ATOM 1479 N N . MET A 1 187 ? 4.539 -13.469 -0.468 1 98 187 MET A N 1
ATOM 1480 C CA . MET A 1 187 ? 4.332 -12.039 -0.267 1 98 187 MET A CA 1
ATOM 1481 C C . MET A 1 187 ? 3.367 -11.781 0.885 1 98 187 MET A C 1
ATOM 1483 O O . MET A 1 187 ? 3.521 -10.812 1.627 1 98 187 MET A O 1
ATOM 1487 N N . THR A 1 188 ? 2.385 -12.617 1.006 1 96.88 188 THR A N 1
ATOM 1488 C CA . THR A 1 188 ? 1.439 -12.508 2.111 1 96.88 188 THR A CA 1
ATOM 1489 C C . THR A 1 188 ? 2.154 -12.656 3.451 1 96.88 188 THR A C 1
ATOM 1491 O O . THR A 1 188 ? 1.906 -11.891 4.383 1 96.88 188 THR A O 1
ATOM 1494 N N . VAL A 1 189 ? 3.035 -13.594 3.537 1 97.5 189 VAL A N 1
ATOM 1495 C CA . VAL A 1 189 ? 3.803 -13.82 4.758 1 97.5 189 VAL A CA 1
ATOM 1496 C C . VAL A 1 189 ? 4.672 -12.602 5.055 1 97.5 189 VAL A C 1
ATOM 1498 O O . VAL A 1 189 ? 4.77 -12.164 6.207 1 97.5 189 VAL A O 1
ATOM 1501 N N . ILE A 1 190 ? 5.234 -12.039 4.066 1 97.94 190 ILE A N 1
ATOM 1502 C CA . ILE A 1 190 ? 6.125 -10.898 4.238 1 97.94 190 ILE A CA 1
ATOM 1503 C C . ILE A 1 190 ? 5.316 -9.68 4.695 1 97.94 190 ILE A C 1
ATOM 1505 O O . ILE A 1 190 ? 5.746 -8.945 5.586 1 97.94 190 ILE A O 1
ATOM 1509 N N . LEU A 1 191 ? 4.176 -9.484 4.094 1 97.56 191 LEU A N 1
ATOM 1510 C CA . LEU A 1 191 ? 3.271 -8.43 4.547 1 97.56 191 LEU A CA 1
ATOM 1511 C C . LEU A 1 191 ? 2.883 -8.633 6.008 1 97.56 191 LEU A C 1
ATOM 1513 O O . LEU A 1 191 ? 2.885 -7.688 6.793 1 97.56 191 LEU A O 1
ATOM 1517 N N . GLN A 1 192 ? 2.58 -9.867 6.324 1 96.12 192 GLN A N 1
ATOM 1518 C CA . GLN A 1 192 ? 2.205 -10.219 7.691 1 96.12 192 GLN A CA 1
ATOM 1519 C C . GLN A 1 192 ? 3.32 -9.867 8.672 1 96.12 192 GLN A C 1
ATOM 1521 O O . GLN A 1 192 ? 3.068 -9.273 9.727 1 96.12 192 GLN A O 1
ATOM 1526 N N . GLN A 1 193 ? 4.492 -10.18 8.273 1 94.25 193 GLN A N 1
ATOM 1527 C CA . GLN A 1 193 ? 5.652 -9.914 9.117 1 94.25 193 GLN A CA 1
ATOM 1528 C C . GLN A 1 193 ? 5.887 -8.414 9.273 1 94.25 193 GLN A C 1
ATOM 1530 O O . GLN A 1 193 ? 6.207 -7.941 10.367 1 94.25 193 GLN A O 1
ATOM 1535 N N . SER A 1 194 ? 5.75 -7.734 8.266 1 95.69 194 SER A N 1
ATOM 1536 C CA . SER A 1 194 ? 6.035 -6.301 8.25 1 95.69 194 SER A CA 1
ATOM 1537 C C . SER A 1 194 ? 5.008 -5.527 9.07 1 95.69 194 SER A C 1
ATOM 1539 O O . SER A 1 194 ? 5.348 -4.559 9.75 1 95.69 194 SER A O 1
ATOM 1541 N N . LEU A 1 195 ? 3.773 -5.98 9.039 1 96.12 195 LEU A N 1
ATOM 1542 C CA . LEU A 1 195 ? 2.68 -5.188 9.594 1 96.12 195 LEU A CA 1
ATOM 1543 C C . LEU A 1 195 ? 2.184 -5.785 10.906 1 96.12 195 LEU A C 1
ATOM 1545 O O . LEU A 1 195 ? 1.372 -5.172 11.602 1 96.12 195 LEU A O 1
ATOM 1549 N N . GLY A 1 196 ? 2.625 -6.965 11.219 1 94.38 196 GLY A N 1
ATOM 1550 C CA . GLY A 1 196 ? 2.129 -7.645 12.406 1 94.38 196 GLY A CA 1
ATOM 1551 C C . GLY A 1 196 ? 0.67 -8.047 12.297 1 94.38 196 GLY A C 1
ATOM 1552 O O . GLY A 1 196 ? -0.086 -7.918 13.266 1 94.38 196 GLY A O 1
ATOM 1553 N N . LEU A 1 197 ? 0.28 -8.531 11.18 1 95.38 197 LEU A N 1
ATOM 1554 C CA . LEU A 1 197 ? -1.122 -8.844 10.922 1 95.38 197 LEU A CA 1
ATOM 1555 C C . LEU A 1 197 ? -1.478 -10.227 11.461 1 95.38 197 LEU A C 1
ATOM 1557 O O . LEU A 1 197 ? -0.636 -11.125 11.469 1 95.38 197 LEU A O 1
ATOM 1561 N N . GLU A 1 198 ? -2.777 -10.375 11.805 1 92.5 198 GLU A N 1
ATOM 1562 C CA . GLU A 1 198 ? -3.322 -11.711 12 1 92.5 198 GLU A CA 1
ATOM 1563 C C . GLU A 1 198 ? -3.451 -12.453 10.672 1 92.5 198 GLU A C 1
ATOM 1565 O O . GLU A 1 198 ? -3.477 -11.836 9.609 1 92.5 198 GLU A O 1
ATOM 1570 N N . HIS A 1 199 ? -3.553 -13.797 10.773 1 90.81 199 HIS A N 1
ATOM 1571 C CA . HIS A 1 199 ? -3.545 -14.641 9.586 1 90.81 199 HIS A CA 1
ATOM 1572 C C . HIS A 1 199 ? -4.648 -14.242 8.609 1 90.81 199 HIS A C 1
ATOM 1574 O O . HIS A 1 199 ? -4.402 -14.078 7.414 1 90.81 199 HIS A O 1
ATOM 1580 N N . GLU A 1 200 ? -5.777 -14.023 9.117 1 88.19 200 GLU A N 1
ATOM 1581 C CA . GLU A 1 200 ? -6.914 -13.734 8.25 1 88.19 200 GLU A CA 1
ATOM 1582 C C . GLU A 1 200 ? -6.738 -12.398 7.535 1 88.19 200 GLU A C 1
ATOM 1584 O O . GLU A 1 200 ? -7.027 -12.281 6.344 1 88.19 200 GLU A O 1
ATOM 1589 N N . ALA A 1 201 ? -6.273 -11.383 8.266 1 92.25 201 ALA A N 1
ATOM 1590 C CA . ALA A 1 201 ? -6.035 -10.07 7.672 1 92.25 201 ALA A CA 1
ATOM 1591 C C . ALA A 1 201 ? -4.949 -10.141 6.602 1 92.25 201 ALA A C 1
ATOM 1593 O O . ALA A 1 201 ? -5.059 -9.508 5.551 1 92.25 201 ALA A O 1
ATOM 1594 N N . ALA A 1 202 ? -3.955 -10.93 6.891 1 94.62 202 ALA A N 1
ATOM 1595 C CA . ALA A 1 202 ? -2.869 -11.109 5.93 1 94.62 202 ALA A CA 1
ATOM 1596 C C . ALA A 1 202 ? -3.379 -11.75 4.641 1 94.62 202 ALA A C 1
ATOM 1598 O O . ALA A 1 202 ? -3.023 -11.32 3.543 1 94.62 202 ALA A O 1
ATOM 1599 N N . LEU A 1 203 ? -4.188 -12.727 4.805 1 92 203 LEU A N 1
ATOM 1600 C CA . LEU A 1 203 ? -4.746 -13.422 3.648 1 92 203 LEU A CA 1
ATOM 1601 C C . LEU A 1 203 ? -5.613 -12.484 2.818 1 92 203 LEU A C 1
ATOM 1603 O O . LEU A 1 203 ? -5.535 -12.484 1.589 1 92 203 LEU A O 1
ATOM 1607 N N . GLN A 1 204 ? -6.387 -11.703 3.494 1 90.5 204 GLN A N 1
ATOM 1608 C CA . GLN A 1 204 ? -7.254 -10.758 2.797 1 90.5 204 GLN A CA 1
ATOM 1609 C C . GLN A 1 204 ? -6.434 -9.75 2 1 90.5 204 GLN A C 1
ATOM 1611 O O . GLN A 1 204 ? -6.781 -9.414 0.867 1 90.5 204 GLN A O 1
ATOM 1616 N N . LEU A 1 205 ? -5.383 -9.328 2.588 1 94.31 205 LEU A N 1
ATOM 1617 C CA . LEU A 1 205 ? -4.5 -8.383 1.914 1 94.31 205 LEU A CA 1
ATOM 1618 C C . LEU A 1 205 ? -3.795 -9.039 0.733 1 94.31 205 LEU A C 1
ATOM 1620 O O . LEU A 1 205 ? -3.701 -8.453 -0.346 1 94.31 205 LEU A O 1
ATOM 1624 N N . GLY A 1 206 ? -3.35 -10.258 0.919 1 93.88 206 GLY A N 1
ATOM 1625 C CA . GLY A 1 206 ? -2.68 -10.992 -0.143 1 93.88 206 GLY A CA 1
ATOM 1626 C C . GLY A 1 206 ? -3.545 -11.188 -1.374 1 93.88 206 GLY A C 1
ATOM 1627 O O . GLY A 1 206 ? -3.051 -11.125 -2.502 1 93.88 206 GLY A O 1
ATOM 1628 N N . TRP A 1 207 ? -4.77 -11.312 -1.147 1 89.69 207 TRP A N 1
ATOM 1629 C CA . TRP A 1 207 ? -5.703 -11.586 -2.234 1 89.69 207 TRP A CA 1
ATOM 1630 C C . TRP A 1 207 ? -5.879 -10.359 -3.123 1 89.69 207 TRP A C 1
ATOM 1632 O O . TRP A 1 207 ? -6.418 -10.453 -4.23 1 89.69 207 TRP A O 1
ATOM 1642 N N . ARG A 1 208 ? -5.387 -9.273 -2.654 1 93.69 208 ARG A N 1
ATOM 1643 C CA . ARG A 1 208 ? -5.516 -8.047 -3.436 1 93.69 208 ARG A CA 1
ATOM 1644 C C . ARG A 1 208 ? -4.348 -7.883 -4.402 1 93.69 208 ARG A C 1
ATOM 1646 O O . ARG A 1 208 ? -4.395 -7.051 -5.309 1 93.69 208 ARG A O 1
ATOM 1653 N N . LEU A 1 209 ? -3.316 -8.672 -4.207 1 96.25 209 LEU A N 1
ATOM 1654 C CA . LEU A 1 209 ? -2.096 -8.484 -4.98 1 96.25 209 LEU A CA 1
ATOM 1655 C C . LEU A 1 209 ? -2.338 -8.789 -6.457 1 96.25 209 LEU A C 1
ATOM 1657 O O . LEU A 1 209 ? -2.756 -9.898 -6.809 1 96.25 209 LEU A O 1
ATOM 1661 N N . ARG A 1 210 ? -2.072 -7.82 -7.301 1 96.31 210 ARG A N 1
ATOM 1662 C CA . ARG A 1 210 ? -2.18 -7.973 -8.75 1 96.31 210 ARG A CA 1
ATOM 1663 C C . ARG A 1 210 ? -0.89 -8.539 -9.336 1 96.31 210 ARG A C 1
ATOM 1665 O O . ARG A 1 210 ? 0.155 -8.523 -8.68 1 96.31 210 ARG A O 1
ATOM 1672 N N . ASN A 1 211 ? -1.035 -9.055 -10.531 1 95.94 211 ASN A N 1
ATOM 1673 C CA . ASN A 1 211 ? 0.167 -9.5 -11.227 1 95.94 211 ASN A CA 1
ATOM 1674 C C . ASN A 1 211 ? 1.077 -8.328 -11.57 1 95.94 211 ASN A C 1
ATOM 1676 O O . ASN A 1 211 ? 0.6 -7.262 -11.977 1 95.94 211 ASN A O 1
ATOM 1680 N N . CYS A 1 212 ? 2.328 -8.609 -11.32 1 97.69 212 CYS A N 1
ATOM 1681 C CA . CYS A 1 212 ? 3.379 -7.66 -11.664 1 97.69 212 CYS A CA 1
ATOM 1682 C C . CYS A 1 212 ? 3.238 -6.375 -10.852 1 97.69 212 CYS A C 1
ATOM 1684 O O . CYS A 1 212 ? 3.602 -5.297 -11.328 1 97.69 212 CYS A O 1
ATOM 1686 N N . THR A 1 213 ? 2.633 -6.484 -9.695 1 97.69 213 THR A N 1
ATOM 1687 C CA . THR A 1 213 ? 2.52 -5.336 -8.797 1 97.69 213 THR A CA 1
ATOM 1688 C C . THR A 1 213 ? 3.863 -5.027 -8.141 1 97.69 213 THR A C 1
ATOM 1690 O O . THR A 1 213 ? 4.668 -5.93 -7.91 1 97.69 213 THR A O 1
ATOM 1693 N N . LEU A 1 214 ? 4.066 -3.787 -7.91 1 97.69 214 LEU A N 1
ATOM 1694 C CA . LEU A 1 214 ? 5.262 -3.34 -7.199 1 97.69 214 LEU A CA 1
ATOM 1695 C C . LEU A 1 214 ? 4.934 -3.004 -5.75 1 97.69 214 LEU A C 1
ATOM 1697 O O . LEU A 1 214 ? 4.016 -2.225 -5.48 1 97.69 214 LEU A O 1
ATOM 1701 N N . ASN A 1 215 ? 5.594 -3.637 -4.82 1 98.44 215 ASN A N 1
ATOM 1702 C CA . ASN A 1 215 ? 5.523 -3.389 -3.383 1 98.44 215 ASN A CA 1
ATOM 1703 C C . ASN A 1 215 ? 6.891 -3.02 -2.812 1 98.44 215 ASN A C 1
ATOM 1705 O O . ASN A 1 215 ? 7.891 -3.668 -3.117 1 98.44 215 ASN A O 1
ATOM 1709 N N . ARG A 1 216 ? 6.902 -1.983 -2.035 1 98 216 ARG A N 1
ATOM 1710 C CA . ARG A 1 216 ? 8.18 -1.521 -1.495 1 98 216 ARG A CA 1
ATOM 1711 C C . ARG A 1 216 ? 8.211 -1.653 0.023 1 98 216 ARG A C 1
ATOM 1713 O O . ARG A 1 216 ? 7.234 -1.325 0.701 1 98 216 ARG A O 1
ATOM 1720 N N . PHE A 1 217 ? 9.266 -2.143 0.501 1 97.62 217 PHE A N 1
ATOM 1721 C CA . PHE A 1 217 ? 9.562 -2.225 1.926 1 97.62 217 PHE A CA 1
ATOM 1722 C C . PHE A 1 217 ? 10.891 -1.541 2.24 1 97.62 217 PHE A C 1
ATOM 1724 O O . PHE A 1 217 ? 11.852 -1.648 1.473 1 97.62 217 PHE A O 1
ATOM 1731 N N . LEU A 1 218 ? 10.938 -0.841 3.324 1 96.19 218 LEU A N 1
ATOM 1732 C CA . LEU A 1 218 ? 12.203 -0.382 3.891 1 96.19 218 LEU A CA 1
ATOM 1733 C C . LEU A 1 218 ? 12.719 -1.365 4.934 1 96.19 218 LEU A C 1
ATOM 1735 O O . LEU A 1 218 ? 11.938 -1.905 5.723 1 96.19 218 LEU A O 1
ATOM 1739 N N . PHE A 1 219 ? 13.984 -1.594 4.848 1 95.06 219 PHE A N 1
ATOM 1740 C CA . PHE A 1 219 ? 14.484 -2.547 5.832 1 95.06 219 PHE A CA 1
ATOM 1741 C C . PHE A 1 219 ? 15.859 -2.131 6.336 1 95.06 219 PHE A C 1
ATOM 1743 O O . PHE A 1 219 ? 16.609 -1.439 5.633 1 95.06 219 PHE A O 1
ATOM 1750 N N . SER A 1 220 ? 16.109 -2.303 7.578 1 90.31 220 SER A N 1
ATOM 1751 C CA . SER A 1 220 ? 17.391 -2.164 8.281 1 90.31 220 SER A CA 1
ATOM 1752 C C . SER A 1 220 ? 17.531 -3.23 9.359 1 90.31 220 SER A C 1
ATOM 1754 O O . SER A 1 220 ? 16.656 -3.393 10.211 1 90.31 220 SER A O 1
ATOM 1756 N N . ASP A 1 221 ? 18.625 -3.92 9.289 1 81.19 221 ASP A N 1
ATOM 1757 C CA . ASP A 1 221 ? 18.828 -5.004 10.242 1 81.19 221 ASP A CA 1
ATOM 1758 C C . ASP A 1 221 ? 17.609 -5.914 10.312 1 81.19 221 ASP A C 1
ATOM 1760 O O . ASP A 1 221 ? 17.141 -6.43 9.289 1 81.19 221 ASP A O 1
ATOM 1764 N N . ASP A 1 222 ? 16.938 -5.961 11.461 1 78.62 222 ASP A N 1
ATOM 1765 C CA . ASP A 1 222 ? 15.812 -6.883 11.617 1 78.62 222 ASP A CA 1
ATOM 1766 C C . ASP A 1 222 ? 14.477 -6.152 11.477 1 78.62 222 ASP A C 1
ATOM 1768 O O . ASP A 1 222 ? 13.414 -6.742 11.695 1 78.62 222 ASP A O 1
ATOM 1772 N N . ARG A 1 223 ? 14.562 -4.945 11.008 1 88.62 223 ARG A N 1
ATOM 1773 C CA . ARG A 1 223 ? 13.32 -4.184 10.875 1 88.62 223 ARG A CA 1
ATOM 1774 C C . ARG A 1 223 ? 12.844 -4.164 9.43 1 88.62 223 ARG A C 1
ATOM 1776 O O . ARG A 1 223 ? 13.648 -4.039 8.508 1 88.62 223 ARG A O 1
ATOM 1783 N N . LEU A 1 224 ? 11.57 -4.387 9.195 1 94.88 224 LEU A N 1
ATOM 1784 C CA . LEU A 1 224 ? 10.906 -4.348 7.898 1 94.88 224 LEU A CA 1
ATOM 1785 C C . LEU A 1 224 ? 9.641 -3.498 7.965 1 94.88 224 LEU A C 1
ATOM 1787 O O . LEU A 1 224 ? 8.734 -3.787 8.75 1 94.88 224 LEU A O 1
ATOM 1791 N N . THR A 1 225 ? 9.633 -2.459 7.176 1 94.31 225 THR A N 1
ATOM 1792 C CA . THR A 1 225 ? 8.492 -1.546 7.184 1 94.31 225 THR A CA 1
ATOM 1793 C C . THR A 1 225 ? 7.883 -1.431 5.789 1 94.31 225 THR A C 1
ATOM 1795 O O . THR A 1 225 ? 8.602 -1.252 4.805 1 94.31 225 THR A O 1
ATOM 1798 N N . LEU A 1 226 ? 6.586 -1.589 5.715 1 97.56 226 LEU A N 1
ATOM 1799 C CA . LEU A 1 226 ? 5.91 -1.392 4.438 1 97.56 226 LEU A CA 1
ATOM 1800 C C . LEU A 1 226 ? 5.949 0.076 4.023 1 97.56 226 LEU A C 1
ATOM 1802 O O . LEU A 1 226 ? 5.621 0.958 4.82 1 97.56 226 LEU A O 1
ATOM 1806 N N . ASP A 1 227 ? 6.355 0.354 2.811 1 97.38 227 ASP A N 1
ATOM 1807 C CA . ASP A 1 227 ? 6.449 1.715 2.291 1 97.38 227 ASP A CA 1
ATOM 1808 C C . ASP A 1 227 ? 5.355 1.981 1.258 1 97.38 227 ASP A C 1
ATOM 1810 O O . ASP A 1 227 ? 4.742 3.051 1.257 1 97.38 227 ASP A O 1
ATOM 1814 N N . SER A 1 228 ? 5.109 1.143 0.364 1 97.81 228 SER A N 1
ATOM 1815 C CA . SER A 1 228 ? 4.016 1.181 -0.6 1 97.81 228 SER A CA 1
ATOM 1816 C C . SER A 1 228 ? 3.525 -0.224 -0.937 1 97.81 228 SER A C 1
ATOM 1818 O O . SER A 1 228 ? 4.289 -1.189 -0.851 1 97.81 228 SER A O 1
ATOM 1820 N N . PHE A 1 229 ? 2.279 -0.337 -1.25 1 98.38 229 PHE A N 1
ATOM 1821 C CA . PHE A 1 229 ? 1.651 -1.641 -1.429 1 98.38 229 PHE A CA 1
ATOM 1822 C C . PHE A 1 229 ? 0.81 -1.666 -2.699 1 98.38 229 PHE A C 1
ATOM 1824 O O . PHE A 1 229 ? 0.032 -0.744 -2.953 1 98.38 229 PHE A O 1
ATOM 1831 N N . ASN A 1 230 ? 0.976 -2.676 -3.561 1 98.25 230 ASN A N 1
ATOM 1832 C CA . ASN A 1 230 ? 0.099 -3.127 -4.637 1 98.25 230 ASN A CA 1
ATOM 1833 C C . ASN A 1 230 ? -0.053 -2.062 -5.719 1 98.25 230 ASN A C 1
ATOM 1835 O O . ASN A 1 230 ? -1.153 -1.842 -6.227 1 98.25 230 ASN A O 1
ATOM 1839 N N . SER A 1 231 ? 1.065 -1.413 -6.062 1 96.62 231 SER A N 1
ATOM 1840 C CA . SER A 1 231 ? 1.058 -0.41 -7.121 1 96.62 231 SER A CA 1
ATOM 1841 C C . SER A 1 231 ? 1.154 -1.06 -8.5 1 96.62 231 SER A C 1
ATOM 1843 O O . SER A 1 231 ? 2.012 -1.915 -8.727 1 96.62 231 SER A O 1
ATOM 1845 N N . VAL A 1 232 ? 0.255 -0.645 -9.352 1 95.81 232 VAL A N 1
ATOM 1846 C CA . VAL A 1 232 ? 0.314 -1.106 -10.734 1 95.81 232 VAL A CA 1
ATOM 1847 C C . VAL A 1 232 ? 0.275 0.09 -11.68 1 95.81 232 VAL A C 1
ATOM 1849 O O . VAL A 1 232 ? -0.245 -0.008 -12.797 1 95.81 232 VAL A O 1
ATOM 1852 N N . ALA A 1 233 ? 0.746 1.192 -11.227 1 92.56 233 ALA A N 1
ATOM 1853 C CA . ALA A 1 233 ? 0.694 2.43 -12 1 92.56 233 ALA A CA 1
ATOM 1854 C C . ALA A 1 233 ? 1.482 2.295 -13.305 1 92.56 233 ALA A C 1
ATOM 1856 O O . ALA A 1 233 ? 1.265 3.055 -14.25 1 92.56 233 ALA A O 1
ATOM 1857 N N . HIS A 1 234 ? 2.396 1.365 -13.336 1 94.25 234 HIS A N 1
ATOM 1858 C CA . HIS A 1 234 ? 3.238 1.159 -14.508 1 94.25 234 HIS A CA 1
ATOM 1859 C C . HIS A 1 234 ? 2.494 0.378 -15.586 1 94.25 234 HIS A C 1
ATOM 1861 O O . HIS A 1 234 ? 2.955 0.295 -16.734 1 94.25 234 HIS A O 1
ATOM 1867 N N . LEU A 1 235 ? 1.376 -0.147 -15.227 1 95.31 235 LEU A N 1
ATOM 1868 C CA . LEU A 1 235 ? 0.635 -0.974 -16.172 1 95.31 235 LEU A CA 1
ATOM 1869 C C . LEU A 1 235 ? -0.519 -0.192 -16.797 1 95.31 235 LEU A C 1
ATOM 1871 O O . LEU A 1 235 ? -1.194 0.575 -16.109 1 95.31 235 LEU A O 1
ATOM 1875 N N . GLU A 1 236 ? -0.751 -0.399 -18.047 1 91.25 236 GLU A N 1
ATOM 1876 C CA . GLU A 1 236 ? -2.008 0.036 -18.656 1 91.25 236 GLU A CA 1
ATOM 1877 C C . GLU A 1 236 ? -3.197 -0.702 -18.047 1 91.25 236 GLU A C 1
ATOM 1879 O O . GLU A 1 236 ? -3.084 -1.874 -17.672 1 91.25 236 GLU A O 1
ATOM 1884 N N . ASP A 1 237 ? -4.262 -0.074 -18.016 1 88.12 237 ASP A N 1
ATOM 1885 C CA . ASP A 1 237 ? -5.426 -0.594 -17.312 1 88.12 237 ASP A CA 1
ATOM 1886 C C . ASP A 1 237 ? -5.887 -1.919 -17.906 1 88.12 237 ASP A C 1
ATOM 1888 O O . ASP A 1 237 ? -6.352 -2.807 -17.188 1 88.12 237 ASP A O 1
ATOM 1892 N N . ASP A 1 238 ? -5.711 -2.08 -19.141 1 89.44 238 ASP A N 1
ATOM 1893 C CA . ASP A 1 238 ? -6.309 -3.211 -19.844 1 89.44 238 ASP A CA 1
ATOM 1894 C C . ASP A 1 238 ? 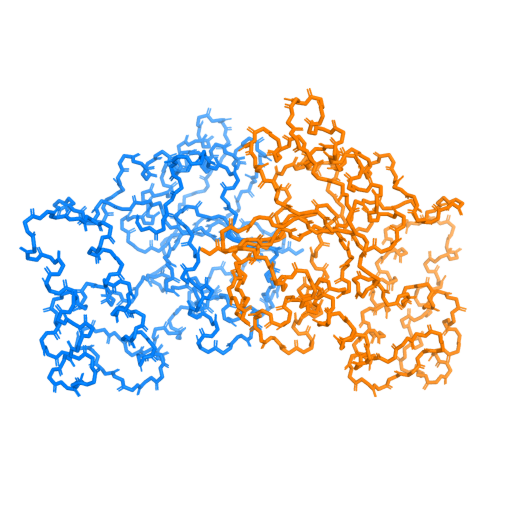-5.492 -4.484 -19.625 1 89.44 238 ASP A C 1
ATOM 1896 O O . ASP A 1 238 ? -5.949 -5.582 -19.953 1 89.44 238 ASP A O 1
ATOM 1900 N N . ILE A 1 239 ? -4.312 -4.375 -19.016 1 91.94 239 ILE A N 1
ATOM 1901 C CA . ILE A 1 239 ? -3.516 -5.586 -18.859 1 91.94 239 ILE A CA 1
ATOM 1902 C C . ILE A 1 239 ? -3.338 -5.887 -17.375 1 91.94 239 ILE A C 1
ATOM 1904 O O . ILE A 1 239 ? -2.562 -6.773 -17 1 91.94 239 ILE A O 1
ATOM 1908 N N . VAL A 1 240 ? -3.939 -5.16 -16.531 1 92 240 VAL A N 1
ATOM 1909 C CA . VAL A 1 240 ? -3.932 -5.449 -15.094 1 92 240 VAL A CA 1
ATOM 1910 C C . VAL A 1 240 ? -4.734 -6.715 -14.82 1 92 240 VAL A C 1
ATOM 1912 O O . VAL A 1 240 ? -5.863 -6.859 -15.289 1 92 240 VAL A O 1
ATOM 1915 N N . THR A 1 241 ? -4.156 -7.668 -14.102 1 89.75 241 THR A N 1
ATOM 1916 C CA . THR A 1 241 ? -4.828 -8.93 -13.805 1 89.75 241 THR A CA 1
ATOM 1917 C C . THR A 1 241 ? -4.605 -9.336 -12.352 1 89.75 241 THR A C 1
ATOM 1919 O O . THR A 1 241 ? -3.676 -8.852 -11.703 1 89.75 241 THR A O 1
ATOM 1922 N N . TYR A 1 242 ? -5.465 -10.219 -11.82 1 82.81 242 TYR A N 1
ATOM 1923 C CA . TYR A 1 242 ? -5.383 -10.758 -10.469 1 82.81 242 TYR A CA 1
ATOM 1924 C C . TYR A 1 242 ? -4.988 -12.234 -10.492 1 82.81 242 TYR A C 1
ATOM 1926 O O . TYR A 1 242 ? -4.707 -12.828 -9.445 1 82.81 242 TYR A O 1
ATOM 1934 N N . ARG A 1 243 ? -5.133 -12.797 -11.656 1 80.25 243 ARG A N 1
ATOM 1935 C CA . ARG A 1 243 ? -4.816 -14.211 -11.859 1 80.25 243 ARG A CA 1
ATOM 1936 C C . ARG A 1 243 ? -4.289 -14.453 -13.266 1 80.25 243 ARG A C 1
ATOM 1938 O O . ARG A 1 243 ? -4.625 -13.711 -14.195 1 80.25 243 ARG A O 1
ATOM 1945 N N . MET B 1 1 ? -18.203 -3.721 -6.016 1 82.5 1 MET B N 1
ATOM 1946 C CA . MET B 1 1 ? -17.578 -3.113 -4.852 1 82.5 1 MET B CA 1
ATOM 1947 C C . MET B 1 1 ? -17.234 -1.648 -5.113 1 82.5 1 MET B C 1
ATOM 1949 O O . MET B 1 1 ? -17.047 -1.246 -6.262 1 82.5 1 MET B O 1
ATOM 1953 N N . SER B 1 2 ? -17.469 -0.819 -4.07 1 95.31 2 SER B N 1
ATOM 1954 C CA . SER B 1 2 ? -17.172 0.61 -4.117 1 95.31 2 SER B CA 1
ATOM 1955 C C . SER B 1 2 ? -15.719 0.891 -3.75 1 95.31 2 SER B C 1
ATOM 1957 O O . SER B 1 2 ? -15.062 0.058 -3.127 1 95.31 2 SER B O 1
ATOM 1959 N N . THR B 1 3 ? -15.211 2.006 -4.242 1 97.25 3 THR B N 1
ATOM 1960 C CA . THR B 1 3 ? -13.805 2.314 -4.02 1 97.25 3 THR B CA 1
ATOM 1961 C C . THR B 1 3 ? -13.648 3.676 -3.348 1 97.25 3 THR B C 1
ATOM 1963 O O . THR B 1 3 ? -14.289 4.648 -3.746 1 97.25 3 THR B O 1
ATOM 1966 N N . LEU B 1 4 ? -12.875 3.701 -2.334 1 97.88 4 LEU B N 1
ATOM 1967 C CA . LEU B 1 4 ? -12.445 4.941 -1.697 1 97.88 4 LEU B CA 1
ATOM 1968 C C . LEU B 1 4 ? -11.008 5.281 -2.08 1 97.88 4 LEU B C 1
ATOM 1970 O O . LEU B 1 4 ? -10.086 4.516 -1.79 1 97.88 4 LEU B O 1
ATOM 19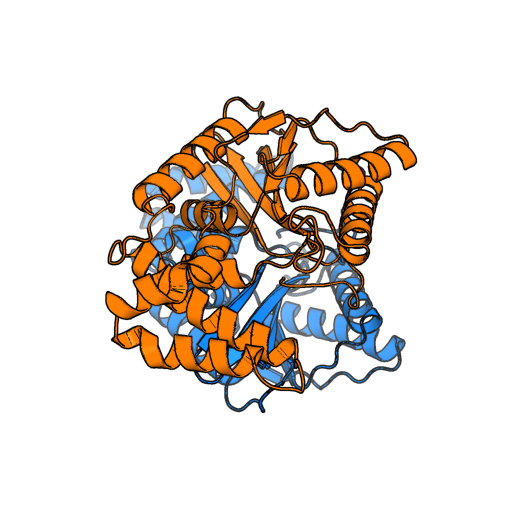74 N N . TYR B 1 5 ? -10.859 6.367 -2.803 1 98.62 5 TYR B N 1
ATOM 1975 C CA . TYR B 1 5 ? -9.555 6.973 -3.047 1 98.62 5 TYR B CA 1
ATOM 1976 C C . TYR B 1 5 ? -9.211 7.984 -1.961 1 98.62 5 TYR B C 1
ATOM 1978 O O . TYR B 1 5 ? -9.797 9.07 -1.904 1 98.62 5 TYR B O 1
ATOM 1986 N N . LEU B 1 6 ? -8.328 7.625 -1.11 1 98.75 6 LEU B N 1
ATOM 1987 C CA . LEU B 1 6 ? -7.941 8.484 0.004 1 98.75 6 LEU B CA 1
ATOM 1988 C C . LEU B 1 6 ? -6.586 9.133 -0.261 1 98.75 6 LEU B C 1
ATOM 1990 O O . LEU B 1 6 ? -5.586 8.438 -0.457 1 98.75 6 LEU B O 1
ATOM 1994 N N . VAL B 1 7 ? -6.531 10.461 -0.265 1 98.81 7 VAL B N 1
ATOM 1995 C CA . VAL B 1 7 ? -5.348 11.227 -0.639 1 98.81 7 VAL B CA 1
ATOM 1996 C C . VAL B 1 7 ? -4.879 12.062 0.55 1 98.81 7 VAL B C 1
ATOM 1998 O O . VAL B 1 7 ? -5.68 12.75 1.186 1 98.81 7 VAL B O 1
ATOM 2001 N N . ARG B 1 8 ? -3.641 11.953 0.887 1 98.56 8 ARG B N 1
ATOM 2002 C CA . ARG B 1 8 ? -3.078 12.953 1.786 1 98.56 8 ARG B CA 1
ATOM 2003 C C . ARG B 1 8 ? -2.959 14.305 1.093 1 98.56 8 ARG B C 1
ATOM 2005 O O . ARG B 1 8 ? -2.592 14.375 -0.081 1 98.56 8 ARG B O 1
ATOM 2012 N N . HIS B 1 9 ? -3.145 15.328 1.779 1 97.62 9 HIS B N 1
ATOM 2013 C CA . HIS B 1 9 ? -3.012 16.641 1.177 1 97.62 9 HIS B CA 1
ATOM 2014 C C . HIS B 1 9 ? -1.608 16.859 0.616 1 97.62 9 HIS B C 1
ATOM 2016 O O . HIS B 1 9 ? -0.658 16.203 1.05 1 97.62 9 HIS B O 1
ATOM 2022 N N . ALA B 1 10 ? -1.528 17.75 -0.33 1 97.44 10 ALA B N 1
ATOM 2023 C CA . ALA B 1 10 ? -0.249 18.172 -0.905 1 97.44 10 ALA B CA 1
ATOM 2024 C C . ALA B 1 10 ? 0.584 18.938 0.109 1 97.44 10 ALA B C 1
ATOM 2026 O O . ALA B 1 10 ? 0.099 19.281 1.191 1 97.44 10 ALA B O 1
ATOM 2027 N N . GLN B 1 11 ? 1.835 19.172 -0.259 1 93.62 11 GLN B N 1
ATOM 2028 C CA . GLN B 1 11 ? 2.75 19.828 0.67 1 93.62 11 GLN B CA 1
ATOM 2029 C C . GLN B 1 11 ? 2.252 21.219 1.04 1 93.62 11 GLN B C 1
ATOM 2031 O O . GLN B 1 11 ? 1.923 22.016 0.162 1 93.62 11 GLN B O 1
ATOM 2036 N N . ALA B 1 12 ? 2.209 21.438 2.35 1 87.94 12 ALA B N 1
ATOM 2037 C CA . ALA B 1 12 ? 1.806 22.734 2.867 1 87.94 12 ALA B CA 1
ATOM 2038 C C . ALA B 1 12 ? 3.02 23.625 3.133 1 87.94 12 ALA B C 1
ATOM 2040 O O . ALA B 1 12 ? 4.148 23.125 3.211 1 87.94 12 ALA B O 1
ATOM 2041 N N . SER B 1 13 ? 2.834 24.922 3.049 1 77.12 13 SER B N 1
ATOM 2042 C CA . SER B 1 13 ? 3.898 25.875 3.305 1 77.12 13 SER B CA 1
ATOM 2043 C C . SER B 1 13 ? 4.098 26.094 4.801 1 77.12 13 SER B C 1
ATOM 2045 O O . SER B 1 13 ? 3.217 26.625 5.48 1 77.12 13 SER B O 1
ATOM 2047 N N . PHE B 1 14 ? 4.801 25.188 5.488 1 57.56 14 PHE B N 1
ATOM 2048 C CA . PHE B 1 14 ? 5.008 25.312 6.926 1 57.56 14 PHE B CA 1
ATOM 2049 C C . PHE B 1 14 ? 5.562 26.688 7.27 1 57.56 14 PHE B C 1
ATOM 2051 O O . PHE B 1 14 ? 5.266 27.234 8.336 1 57.56 14 PHE B O 1
ATOM 2058 N N . PHE B 1 15 ? 6.414 27.188 6.445 1 50.81 15 PHE B N 1
ATOM 2059 C CA . PHE B 1 15 ? 7.23 28.328 6.836 1 50.81 15 PHE B CA 1
ATOM 2060 C C . PHE B 1 15 ? 6.598 29.625 6.367 1 50.81 15 PHE B C 1
ATOM 2062 O O . PHE B 1 15 ? 7.121 30.719 6.641 1 50.81 15 PHE B O 1
ATOM 2069 N N . GLU B 1 16 ? 5.594 29.422 5.715 1 54.62 16 GLU B N 1
ATOM 2070 C CA . GLU B 1 16 ? 5.043 30.703 5.27 1 54.62 16 GLU B CA 1
ATOM 2071 C C . GLU B 1 16 ? 3.965 31.203 6.223 1 54.62 16 GLU B C 1
ATOM 2073 O O . GLU B 1 16 ? 3.58 30.5 7.16 1 54.62 16 GLU B O 1
ATOM 2078 N N . ASP B 1 17 ? 3.715 32.406 6.203 1 52.56 17 ASP B N 1
ATOM 2079 C CA . ASP B 1 17 ? 2.803 33.125 7.098 1 52.56 17 ASP B CA 1
ATOM 2080 C C . ASP B 1 17 ? 1.511 32.344 7.301 1 52.56 17 ASP B C 1
ATOM 2082 O O . ASP B 1 17 ? 0.956 32.312 8.398 1 52.56 17 ASP B O 1
ATOM 2086 N N . ASP B 1 18 ? 1.043 31.766 6.191 1 57.12 18 ASP B N 1
ATOM 2087 C CA . ASP B 1 18 ? -0.154 30.938 6.328 1 57.12 18 ASP B CA 1
ATOM 2088 C C . ASP B 1 18 ? 0.182 29.453 6.195 1 57.12 18 ASP B C 1
ATOM 2090 O O . ASP B 1 18 ? 0.382 28.953 5.086 1 57.12 18 ASP B O 1
ATOM 2094 N N . TYR B 1 19 ? 0.346 28.734 7.34 1 59.81 19 TYR B N 1
ATOM 2095 C CA . TYR B 1 19 ? 0.855 27.375 7.453 1 59.81 19 TYR B CA 1
ATOM 2096 C C . TYR B 1 19 ? -0.059 26.391 6.738 1 59.81 19 TYR B C 1
ATOM 2098 O O . TYR B 1 19 ? 0.376 25.312 6.336 1 59.81 19 TYR B O 1
ATOM 2106 N N . ASP B 1 20 ? -1.193 26.875 6.363 1 74.75 20 ASP B N 1
ATOM 2107 C CA . ASP B 1 20 ? -2.174 25.906 5.883 1 74.75 20 ASP B CA 1
ATOM 2108 C C . ASP B 1 20 ? -2.369 26.016 4.375 1 74.75 20 ASP B C 1
ATOM 2110 O O . ASP B 1 20 ? -3.172 25.297 3.789 1 74.75 20 ASP B O 1
ATOM 2114 N N . GLN B 1 21 ? -1.46 26.828 3.771 1 84.44 21 GLN B N 1
ATOM 2115 C CA . GLN B 1 21 ? -1.507 26.953 2.318 1 84.44 21 GLN B CA 1
ATOM 2116 C C . GLN B 1 21 ? -0.504 26 1.657 1 84.44 21 GLN B C 1
ATOM 2118 O O . GLN B 1 21 ? 0.564 25.734 2.213 1 84.44 21 GLN B O 1
ATOM 2123 N N . LEU B 1 22 ? -0.949 25.547 0.467 1 92.19 22 LEU B N 1
ATOM 2124 C CA . LEU B 1 22 ? -0.029 24.672 -0.246 1 92.19 22 LEU B CA 1
ATOM 2125 C C . LEU B 1 22 ? 1.215 25.422 -0.693 1 92.19 22 LEU B C 1
ATOM 2127 O O . LEU B 1 22 ? 1.126 26.594 -1.096 1 92.19 22 LEU B O 1
ATOM 2131 N N . SER B 1 23 ? 2.35 24.844 -0.629 1 91.62 23 SER B N 1
ATOM 2132 C CA . SER B 1 23 ? 3.559 25.359 -1.266 1 91.62 23 SER B CA 1
ATOM 2133 C C . SER B 1 23 ? 3.465 25.266 -2.785 1 91.62 23 SER B C 1
ATOM 2135 O O . SER B 1 23 ? 2.529 24.672 -3.32 1 91.62 23 SER B O 1
ATOM 2137 N N . GLU B 1 24 ? 4.352 25.953 -3.455 1 92.38 24 GLU B N 1
ATOM 2138 C CA . GLU B 1 24 ? 4.406 25.812 -4.906 1 92.38 24 GLU B CA 1
ATOM 2139 C C . GLU B 1 24 ? 4.555 24.344 -5.316 1 92.38 24 GLU B C 1
ATOM 2141 O O . GLU B 1 24 ? 3.896 23.891 -6.254 1 92.38 24 GLU B O 1
ATOM 2146 N N . ARG B 1 25 ? 5.41 23.719 -4.586 1 94.25 25 ARG B N 1
ATOM 2147 C CA . ARG B 1 25 ? 5.594 22.281 -4.805 1 94.25 25 ARG B CA 1
ATOM 2148 C C . ARG B 1 25 ? 4.297 21.516 -4.547 1 94.25 25 ARG B C 1
ATOM 2150 O O . ARG B 1 25 ? 3.957 20.594 -5.285 1 94.25 25 ARG B O 1
ATOM 2157 N N . GLY B 1 26 ? 3.604 21.875 -3.568 1 96.12 26 GLY B N 1
ATOM 2158 C CA . GLY B 1 26 ? 2.322 21.266 -3.244 1 96.12 26 GLY B CA 1
ATOM 2159 C C . GLY B 1 26 ? 1.283 21.453 -4.332 1 96.12 26 GLY B C 1
ATOM 2160 O O . GLY B 1 26 ? 0.544 20.516 -4.656 1 96.12 26 GLY B O 1
ATOM 2161 N N . CYS B 1 27 ? 1.267 22.609 -4.844 1 96.25 27 CYS B N 1
ATOM 2162 C CA . CYS B 1 27 ? 0.344 22.859 -5.941 1 96.25 27 CYS B CA 1
ATOM 2163 C C . CYS B 1 27 ? 0.651 21.969 -7.137 1 96.25 27 CYS B C 1
ATOM 2165 O O . CYS B 1 27 ? -0.261 21.422 -7.75 1 96.25 27 CYS B O 1
ATOM 2167 N N . GLU B 1 28 ? 1.916 21.844 -7.363 1 96.88 28 GLU B N 1
ATOM 2168 C CA . GLU B 1 28 ? 2.334 20.984 -8.469 1 96.88 28 GLU B CA 1
ATOM 2169 C C . GLU B 1 28 ? 1.977 19.516 -8.203 1 96.88 28 GLU B C 1
ATOM 2171 O O . GLU B 1 28 ? 1.533 18.812 -9.109 1 96.88 28 GLU B O 1
ATOM 2176 N N . GLN B 1 29 ? 2.133 19.094 -7.031 1 97.94 29 GLN B N 1
ATOM 2177 C CA . GLN B 1 29 ? 1.751 17.75 -6.648 1 97.94 29 GLN B CA 1
ATOM 2178 C C . GLN B 1 29 ? 0.272 17.484 -6.93 1 97.94 29 GLN B C 1
ATOM 2180 O O . GLN B 1 29 ? -0.083 16.484 -7.547 1 97.94 29 GLN B O 1
ATOM 2185 N N . ALA B 1 30 ? -0.525 18.422 -6.5 1 98 30 ALA B N 1
ATOM 2186 C CA . ALA B 1 30 ? -1.972 18.281 -6.645 1 98 30 ALA B CA 1
ATOM 2187 C C . ALA B 1 30 ? -2.377 18.297 -8.117 1 98 30 ALA B C 1
ATOM 2189 O O . ALA B 1 30 ? -3.254 17.531 -8.531 1 98 30 ALA B O 1
ATOM 2190 N N . ARG B 1 31 ? -1.746 19.109 -8.812 1 97.5 31 ARG B N 1
ATOM 2191 C CA . ARG B 1 31 ? -2.018 19.188 -10.25 1 97.5 31 ARG B CA 1
ATOM 2192 C C . ARG B 1 31 ? -1.679 17.859 -10.93 1 97.5 31 ARG B C 1
ATOM 2194 O O . ARG B 1 31 ? -2.459 17.359 -11.742 1 97.5 31 ARG B O 1
ATOM 2201 N N . GLN B 1 32 ? -0.546 17.328 -10.586 1 98 32 GLN B N 1
ATOM 2202 C CA . GLN B 1 32 ? -0.122 16.078 -11.195 1 98 32 GLN B CA 1
ATOM 2203 C C . GLN B 1 32 ? -1.044 14.922 -10.789 1 98 32 GLN B C 1
ATOM 2205 O O . GLN B 1 32 ? -1.318 14.031 -11.594 1 98 32 GLN B O 1
ATOM 2210 N N . LEU B 1 33 ? -1.507 14.969 -9.586 1 98.25 33 LEU B N 1
ATOM 2211 C CA . LEU B 1 33 ? -2.486 13.984 -9.156 1 98.25 33 LEU B CA 1
ATOM 2212 C C . LEU B 1 33 ? -3.75 14.055 -10.008 1 98.25 33 LEU B C 1
ATOM 2214 O O . LEU B 1 33 ? -4.211 13.039 -10.539 1 98.25 33 LEU B O 1
ATOM 2218 N N . GLY B 1 34 ? -4.258 15.281 -10.109 1 98.44 34 GLY B N 1
ATOM 2219 C CA . GLY B 1 34 ? -5.453 15.477 -10.914 1 98.44 34 GLY B CA 1
ATOM 2220 C C . GLY B 1 34 ? -5.285 15.031 -12.352 1 98.44 34 GLY B C 1
ATOM 2221 O O . GLY B 1 34 ? -6.156 14.367 -12.914 1 98.44 34 GLY B O 1
ATOM 2222 N N . LYS B 1 35 ? -4.152 15.391 -12.898 1 97.88 35 LYS B N 1
ATOM 2223 C CA . LYS B 1 35 ? -3.869 15.023 -14.281 1 97.88 35 LYS B CA 1
ATOM 2224 C C . LYS B 1 35 ? -3.828 13.508 -14.461 1 97.88 35 LYS B C 1
ATOM 2226 O O . LYS B 1 35 ? -4.406 12.969 -15.406 1 97.88 35 LYS B O 1
ATOM 2231 N N . ALA B 1 36 ? -3.162 12.891 -13.594 1 96.62 36 ALA B N 1
ATOM 2232 C CA . ALA B 1 36 ? -3.029 11.438 -13.68 1 96.62 36 ALA B CA 1
ATOM 2233 C C . ALA B 1 36 ? -4.391 10.758 -13.602 1 96.62 36 ALA B C 1
ATOM 2235 O O . ALA B 1 36 ? -4.676 9.828 -14.359 1 96.62 36 ALA B O 1
ATOM 2236 N N . LEU B 1 37 ? -5.23 11.141 -12.688 1 97.5 37 LEU B N 1
ATOM 2237 C CA . LEU B 1 37 ? -6.562 10.57 -12.516 1 97.5 37 LEU B CA 1
ATOM 2238 C C . LEU B 1 37 ? -7.445 10.875 -13.719 1 97.5 37 LEU B C 1
ATOM 2240 O O . LEU B 1 37 ? -8.195 10.016 -14.18 1 97.5 37 LEU B O 1
ATOM 2244 N N . ALA B 1 38 ? -7.324 12.062 -14.211 1 97.38 38 ALA B N 1
ATOM 2245 C CA . ALA B 1 38 ? -8.102 12.469 -15.383 1 97.38 38 ALA B CA 1
ATOM 2246 C C . ALA B 1 38 ? -7.668 11.688 -16.625 1 97.38 38 ALA B C 1
ATOM 2248 O O . ALA B 1 38 ? -8.508 11.266 -17.422 1 97.38 38 ALA B O 1
ATOM 2249 N N . ASP B 1 39 ? -6.355 11.57 -16.75 1 95.38 39 ASP B N 1
ATOM 2250 C CA . ASP B 1 39 ? -5.832 10.828 -17.891 1 95.38 39 ASP B CA 1
ATOM 2251 C C . ASP B 1 39 ? -6.383 9.406 -17.922 1 95.38 39 ASP B C 1
ATOM 2253 O O . ASP B 1 39 ? -6.586 8.836 -19 1 95.38 39 ASP B O 1
ATOM 2257 N N . ARG B 1 40 ? -6.633 8.883 -16.797 1 94.31 40 ARG B N 1
ATOM 2258 C CA . ARG B 1 40 ? -7.176 7.535 -16.688 1 94.31 40 ARG B CA 1
ATOM 2259 C C . ARG B 1 40 ? -8.703 7.555 -16.719 1 94.31 40 ARG B C 1
ATOM 2261 O O . ARG B 1 40 ? -9.344 6.508 -16.609 1 94.31 40 ARG B O 1
ATOM 2268 N N . ARG B 1 41 ? -9.266 8.711 -16.734 1 95.31 41 ARG B N 1
ATOM 2269 C CA . ARG B 1 41 ? -10.695 8.969 -16.844 1 95.31 41 ARG B CA 1
ATOM 2270 C C . ARG B 1 41 ? -11.453 8.367 -15.656 1 95.31 41 ARG B C 1
ATOM 2272 O O . ARG B 1 41 ? -12.531 7.793 -15.828 1 95.31 41 ARG B O 1
ATOM 2279 N N . VAL B 1 42 ? -10.859 8.453 -14.555 1 95.56 42 VAL B N 1
ATOM 2280 C CA . VAL B 1 42 ? -11.555 7.992 -13.352 1 95.56 42 VAL B CA 1
ATOM 2281 C C . VAL B 1 42 ? -12.742 8.906 -13.062 1 95.56 42 VAL B C 1
ATOM 2283 O O . VAL B 1 42 ? -12.594 10.133 -13.023 1 95.56 42 VAL B O 1
ATOM 2286 N N . GLN B 1 43 ? -13.836 8.312 -12.891 1 96.44 43 GLN B N 1
ATOM 2287 C CA . GLN B 1 43 ? -15.039 9.07 -12.57 1 96.44 43 GLN B CA 1
ATOM 2288 C C . GLN B 1 43 ? -15.383 8.953 -11.086 1 96.44 43 GLN B C 1
ATOM 2290 O O . GLN B 1 43 ? -15.461 7.844 -10.547 1 96.44 43 GLN B O 1
ATOM 2295 N N . PHE B 1 44 ? -15.57 10.086 -10.484 1 97.81 44 PHE B N 1
ATOM 2296 C CA . PHE B 1 44 ? -15.914 10.086 -9.062 1 97.81 44 PHE B CA 1
ATOM 2297 C C . PHE B 1 44 ? -17.391 10.414 -8.867 1 97.81 44 PHE B C 1
ATOM 2299 O O . PHE B 1 44 ? -17.922 11.312 -9.516 1 97.81 44 PHE B O 1
ATOM 2306 N N . ASP B 1 45 ? -17.984 9.68 -8.008 1 97.25 45 ASP B N 1
ATOM 2307 C CA . ASP B 1 45 ? -19.375 9.922 -7.637 1 97.25 45 ASP B CA 1
ATOM 2308 C C . ASP B 1 45 ? -19.469 10.945 -6.508 1 97.25 45 ASP B C 1
ATOM 2310 O O . ASP B 1 45 ? -20.484 11.648 -6.379 1 97.25 45 ASP B O 1
ATOM 2314 N N . CYS B 1 46 ? -18.453 10.984 -5.738 1 97.12 46 CYS B N 1
ATOM 2315 C CA . CYS B 1 46 ? -18.406 11.867 -4.574 1 97.12 46 CYS B CA 1
ATOM 2316 C C . CYS B 1 46 ? -16.984 12.305 -4.273 1 97.12 46 CYS B C 1
ATOM 2318 O O . CYS B 1 46 ? -16.047 11.508 -4.402 1 97.12 46 CYS B O 1
ATOM 2320 N N . VAL B 1 47 ? -16.844 13.547 -3.943 1 98.38 47 VAL B N 1
ATOM 2321 C CA . VAL B 1 47 ? -15.562 14.086 -3.496 1 98.38 47 VAL B CA 1
ATOM 2322 C C . VAL B 1 47 ? -15.711 14.68 -2.098 1 98.38 47 VAL B C 1
ATOM 2324 O O . VAL B 1 47 ? -16.641 15.438 -1.835 1 98.38 47 VAL B O 1
ATOM 2327 N N . ILE B 1 48 ? -14.797 14.312 -1.24 1 98.38 48 ILE B N 1
ATOM 2328 C CA . ILE B 1 48 ? -14.844 14.719 0.161 1 98.38 48 ILE B CA 1
ATOM 2329 C C . ILE B 1 48 ? -13.516 15.359 0.562 1 98.38 48 ILE B C 1
ATOM 2331 O O . ILE B 1 48 ? -12.453 14.922 0.11 1 98.38 48 ILE B O 1
ATOM 2335 N N . THR B 1 49 ? -13.57 16.375 1.387 1 98.5 49 THR B N 1
ATOM 2336 C CA . THR B 1 49 ? -12.367 16.922 1.991 1 98.5 49 THR B CA 1
ATOM 2337 C C . THR B 1 49 ? -12.531 17.062 3.502 1 98.5 49 THR B C 1
ATOM 2339 O O . THR B 1 49 ? -13.648 17.219 4 1 98.5 49 THR B O 1
ATOM 2342 N N . GLY B 1 50 ? -11.438 16.906 4.184 1 98 50 GLY B N 1
ATOM 2343 C CA . GLY B 1 50 ? -11.422 17.516 5.512 1 98 50 GLY B CA 1
ATOM 2344 C C . GLY B 1 50 ? -11.57 19.016 5.492 1 98 50 GLY B C 1
ATOM 2345 O O . GLY B 1 50 ? -11.641 19.625 4.418 1 98 50 GLY B O 1
ATOM 2346 N N . PRO B 1 51 ? -11.547 19.641 6.672 1 96.88 51 PRO B N 1
ATOM 2347 C CA . PRO B 1 51 ? -11.844 21.078 6.742 1 96.88 51 PRO B CA 1
ATOM 2348 C C . PRO B 1 51 ? -10.609 21.938 6.508 1 96.88 51 PRO B C 1
ATOM 2350 O O . PRO B 1 51 ? -10.734 23.125 6.215 1 96.88 51 PRO B O 1
ATOM 2353 N N . ALA B 1 52 ? -9.461 21.453 6.625 1 94.38 52 ALA B N 1
ATOM 2354 C CA . ALA B 1 52 ? -8.25 22.266 6.531 1 94.38 52 ALA B CA 1
ATOM 2355 C C . ALA B 1 52 ? -8.094 22.859 5.133 1 94.38 52 ALA B C 1
ATOM 2357 O O . ALA B 1 52 ? -8.453 22.219 4.141 1 94.38 52 ALA B O 1
ATOM 2358 N N . LYS B 1 53 ? -7.512 24.016 5.07 1 95 53 LYS B N 1
ATOM 2359 C CA . LYS B 1 53 ? -7.293 24.672 3.785 1 95 53 LYS B CA 1
ATOM 2360 C C . LYS B 1 53 ? -6.426 23.812 2.867 1 95 53 LYS B C 1
ATOM 2362 O O . LYS B 1 53 ? -6.664 23.75 1.66 1 95 53 LYS B O 1
ATOM 2367 N N . ARG B 1 54 ? -5.461 23.172 3.424 1 94.69 54 ARG B N 1
ATOM 2368 C CA . ARG B 1 54 ? -4.574 22.312 2.641 1 94.69 54 ARG B CA 1
ATOM 2369 C C . ARG B 1 54 ? -5.348 21.172 1.993 1 94.69 54 ARG B C 1
ATOM 2371 O O . ARG B 1 54 ? -5.02 20.75 0.883 1 94.69 54 ARG B O 1
ATOM 2378 N N . HIS B 1 55 ? -6.414 20.641 2.648 1 97.38 55 HIS B N 1
ATOM 2379 C CA . HIS B 1 55 ? -7.273 19.625 2.055 1 97.38 55 HIS B CA 1
ATOM 2380 C C . HIS B 1 55 ? -8.047 20.188 0.864 1 97.38 55 HIS B C 1
ATOM 2382 O O . HIS B 1 55 ? -8.016 19.609 -0.227 1 97.38 55 HIS B O 1
ATOM 2388 N N . ARG B 1 56 ? -8.625 21.312 1.113 1 97.5 56 ARG B N 1
ATOM 2389 C CA . ARG B 1 56 ? -9.492 21.938 0.123 1 97.5 56 ARG B CA 1
ATOM 2390 C C . ARG B 1 56 ? -8.695 22.422 -1.084 1 97.5 56 ARG B C 1
ATOM 2392 O O . ARG B 1 56 ? -9.133 22.281 -2.227 1 97.5 56 ARG B O 1
ATOM 2399 N N . ASP B 1 57 ? -7.539 22.953 -0.816 1 97.25 57 ASP B N 1
ATOM 2400 C CA . ASP B 1 57 ? -6.691 23.422 -1.908 1 97.25 57 ASP B CA 1
ATOM 2401 C C . ASP B 1 57 ? -6.219 22.25 -2.775 1 97.25 57 ASP B C 1
ATOM 2403 O O . ASP B 1 57 ? -6.164 22.375 -4 1 97.25 57 ASP B O 1
ATOM 2407 N N . THR B 1 58 ? -5.875 21.172 -2.143 1 98.25 58 THR B N 1
ATOM 2408 C CA . THR B 1 58 ? -5.469 20 -2.906 1 98.25 58 THR B CA 1
ATOM 2409 C C . THR B 1 58 ? -6.602 19.531 -3.814 1 98.25 58 THR B C 1
ATOM 2411 O O . THR B 1 58 ? -6.379 19.234 -4.988 1 98.25 58 THR B O 1
ATOM 2414 N N . ALA B 1 59 ? -7.793 19.516 -3.264 1 98.62 59 ALA B N 1
ATOM 2415 C CA . ALA B 1 59 ? -8.969 19.125 -4.039 1 98.62 59 ALA B CA 1
ATOM 2416 C C . ALA B 1 59 ? -9.211 20.094 -5.191 1 98.62 59 ALA B C 1
ATOM 2418 O O . ALA B 1 59 ? -9.57 19.688 -6.297 1 98.62 59 ALA B O 1
ATOM 2419 N N . ALA B 1 60 ? -9.031 21.344 -4.918 1 98.31 60 ALA B N 1
ATOM 2420 C CA . ALA B 1 60 ? -9.281 22.359 -5.922 1 98.31 60 ALA B CA 1
ATOM 2421 C C . ALA B 1 60 ? -8.336 22.219 -7.109 1 98.31 60 ALA B C 1
ATOM 2423 O O . ALA B 1 60 ? -8.766 22.312 -8.266 1 98.31 60 ALA B O 1
ATOM 2424 N N . TRP B 1 61 ? -7.059 22.016 -6.809 1 97.94 61 TRP B N 1
ATOM 2425 C CA . TRP B 1 61 ? -6.082 21.828 -7.875 1 97.94 61 TRP B CA 1
ATOM 2426 C C . TRP B 1 61 ? -6.375 20.547 -8.664 1 97.94 61 TRP B C 1
ATOM 2428 O O . TRP B 1 61 ? -6.203 20.516 -9.883 1 97.94 61 TRP B O 1
ATOM 2438 N N . THR B 1 62 ? -6.793 19.516 -7.969 1 98.38 62 THR B N 1
ATOM 2439 C CA . THR B 1 62 ? -7.199 18.281 -8.633 1 98.38 62 THR B CA 1
ATOM 2440 C C . THR B 1 62 ? -8.391 18.531 -9.547 1 98.38 62 THR B C 1
ATOM 2442 O O . THR B 1 62 ? -8.406 18.078 -10.695 1 98.38 62 THR B O 1
ATOM 2445 N N . ALA B 1 63 ? -9.336 19.281 -9.055 1 98.5 63 ALA B N 1
ATOM 2446 C CA . ALA B 1 63 ? -10.531 19.625 -9.82 1 98.5 63 ALA B CA 1
ATOM 2447 C C . ALA B 1 63 ? -10.172 20.406 -11.086 1 98.5 63 ALA B C 1
ATOM 2449 O O . ALA B 1 63 ? -10.742 20.172 -12.156 1 98.5 63 ALA B O 1
ATOM 2450 N N . GLN B 1 64 ? -9.273 21.281 -10.945 1 98.06 64 GLN B N 1
ATOM 2451 C CA . GLN B 1 64 ? -8.844 22.094 -12.078 1 98.06 64 GLN B CA 1
ATOM 2452 C C . GLN B 1 64 ? -8.289 21.203 -13.195 1 98.06 64 GLN B C 1
ATOM 2454 O O . GLN B 1 64 ? -8.547 21.469 -14.375 1 98.06 64 GLN B O 1
ATOM 2459 N N . ALA B 1 65 ? -7.531 20.25 -12.805 1 97.56 65 ALA B N 1
ATOM 2460 C CA . ALA B 1 65 ? -6.984 19.328 -13.797 1 97.56 65 ALA B CA 1
ATOM 2461 C C . ALA B 1 65 ? -8.102 18.594 -14.539 1 97.56 65 ALA B C 1
ATOM 2463 O O . ALA B 1 65 ? -8.016 18.391 -15.75 1 97.56 65 ALA B O 1
ATOM 2464 N N . TYR B 1 66 ? -9.133 18.188 -13.844 1 97.94 66 TYR B N 1
ATOM 2465 C CA . TYR B 1 66 ? -10.281 17.547 -14.469 1 97.94 66 TYR B CA 1
ATOM 2466 C C . TYR B 1 66 ? -10.992 18.5 -15.422 1 97.94 66 TYR B C 1
ATOM 2468 O O . TYR B 1 66 ? -11.367 18.109 -16.531 1 97.94 66 TYR B O 1
ATOM 2476 N N . GLN B 1 67 ? -11.148 19.672 -14.977 1 97.62 67 GLN B N 1
ATOM 2477 C CA . GLN B 1 67 ? -11.781 20.672 -15.812 1 97.62 67 GLN B CA 1
ATOM 2478 C C . GLN B 1 67 ? -11 20.891 -17.109 1 97.62 67 GLN B C 1
ATOM 2480 O O . GLN B 1 67 ? -11.586 20.953 -18.188 1 97.62 67 GLN B O 1
ATOM 2485 N N . THR B 1 68 ? -9.758 21 -16.969 1 97.5 68 THR B N 1
ATOM 2486 C CA . THR B 1 68 ? -8.891 21.188 -18.141 1 97.5 68 THR B CA 1
ATOM 2487 C C . THR B 1 68 ? -9.047 20.031 -19.109 1 97.5 68 THR B C 1
ATOM 2489 O O . THR B 1 68 ? -8.984 20.219 -20.328 1 97.5 68 THR B O 1
ATOM 2492 N N . ALA B 1 69 ? -9.266 18.859 -18.562 1 97.25 69 ALA B N 1
ATOM 2493 C CA . ALA B 1 69 ? -9.406 17.672 -19.391 1 97.25 69 ALA B CA 1
ATOM 2494 C C . ALA B 1 69 ? -10.836 17.516 -19.906 1 97.25 69 ALA B C 1
ATOM 2496 O O . ALA B 1 69 ? -11.141 16.578 -20.656 1 97.25 69 ALA B O 1
ATOM 2497 N N . GLY B 1 70 ? -11.727 18.359 -19.469 1 97.62 70 GLY B N 1
ATOM 2498 C CA . GLY B 1 70 ? -13.117 18.328 -19.891 1 97.62 70 GLY B CA 1
ATOM 2499 C C . GLY B 1 70 ? -13.922 17.234 -19.203 1 97.62 70 GLY B C 1
ATOM 2500 O O . GLY B 1 70 ? -14.867 16.688 -19.781 1 97.62 70 GLY B O 1
ATOM 2501 N N . LEU B 1 71 ? -13.477 16.859 -18.047 1 97.81 71 LEU B N 1
ATOM 2502 C CA . LEU B 1 71 ? -14.133 15.797 -17.297 1 97.81 71 LEU B CA 1
ATOM 2503 C C . LEU B 1 71 ? -14.875 16.359 -16.078 1 97.81 71 LEU B C 1
ATOM 2505 O O . LEU B 1 71 ? -14.453 17.375 -15.508 1 97.81 71 LEU B O 1
ATOM 2509 N N . PRO B 1 72 ? -15.93 15.742 -15.734 1 97.5 72 PRO B N 1
ATOM 2510 C CA . PRO B 1 72 ? -16.656 16.219 -14.562 1 97.5 72 PRO B CA 1
ATOM 2511 C C . PRO B 1 72 ? -15.93 15.938 -13.25 1 97.5 72 PRO B C 1
ATOM 2513 O O . PRO B 1 72 ? -15.195 14.945 -13.148 1 97.5 72 PRO B O 1
ATOM 2516 N N . PHE B 1 73 ? -16.125 16.75 -12.336 1 98 73 PHE B N 1
ATOM 2517 C CA . PHE B 1 73 ? -15.617 16.641 -10.969 1 98 73 PHE B CA 1
ATOM 2518 C C . PHE B 1 73 ? -16.641 17.156 -9.969 1 98 73 PHE B C 1
ATOM 2520 O O . PHE B 1 73 ? -17 18.344 -10 1 98 73 PHE B O 1
ATOM 2527 N N . PRO B 1 74 ? -17.125 16.297 -9.125 1 97.81 74 PRO B N 1
ATOM 2528 C CA . PRO B 1 74 ? -18.156 16.75 -8.188 1 97.81 74 PRO B CA 1
ATOM 2529 C C . PRO B 1 74 ? -17.656 17.844 -7.238 1 97.81 74 PRO B C 1
ATOM 2531 O O . PRO B 1 74 ? -16.469 17.906 -6.949 1 97.81 74 PRO B O 1
ATOM 2534 N N . GLU B 1 75 ? -18.609 18.625 -6.762 1 97.94 75 GLU B N 1
ATOM 2535 C CA . GLU B 1 75 ? -18.281 19.609 -5.73 1 97.94 75 GLU B CA 1
ATOM 2536 C C . GLU B 1 75 ? -17.891 18.922 -4.422 1 97.94 75 GLU B C 1
ATOM 2538 O O . GLU B 1 75 ? -18.641 18.078 -3.918 1 97.94 75 GLU B O 1
ATOM 2543 N N . PRO B 1 76 ? -16.766 19.312 -3.926 1 98.19 76 PRO B N 1
ATOM 2544 C CA . PRO B 1 76 ? -16.328 18.656 -2.691 1 98.19 76 PRO B CA 1
ATOM 2545 C C . PRO B 1 76 ? -17.25 18.969 -1.506 1 98.19 76 PRO B C 1
ATOM 2547 O O . PRO B 1 76 ? -17.719 20.094 -1.356 1 98.19 76 PRO B O 1
ATOM 2550 N N . MET B 1 77 ? -17.484 17.969 -0.717 1 97.62 77 MET B N 1
ATOM 2551 C CA . MET B 1 77 ? -18.188 18.109 0.56 1 97.62 77 MET B CA 1
ATOM 2552 C C . MET B 1 77 ? -17.203 18.031 1.725 1 97.62 77 MET B C 1
ATOM 2554 O O . MET B 1 77 ? -16.297 17.188 1.732 1 97.62 77 MET B O 1
ATOM 2558 N N . VAL B 1 78 ? -17.406 18.891 2.646 1 98.38 78 VAL B N 1
ATOM 2559 C CA . VAL B 1 78 ? -16.484 18.906 3.785 1 98.38 78 VAL B CA 1
ATOM 2560 C C . VAL B 1 78 ? -17.016 17.984 4.887 1 98.38 78 VAL B C 1
ATOM 2562 O O . VAL B 1 78 ? -18.188 18.062 5.258 1 98.38 78 VAL B O 1
ATOM 2565 N N . ILE B 1 79 ? -16.188 17.125 5.379 1 98.19 79 ILE B N 1
ATOM 2566 C CA . ILE B 1 79 ? -16.453 16.297 6.551 1 98.19 79 ILE B CA 1
ATOM 2567 C C . ILE B 1 79 ? -15.477 16.656 7.668 1 98.19 79 ILE B C 1
ATOM 2569 O O . ILE B 1 79 ? -14.305 16.266 7.621 1 98.19 79 ILE B O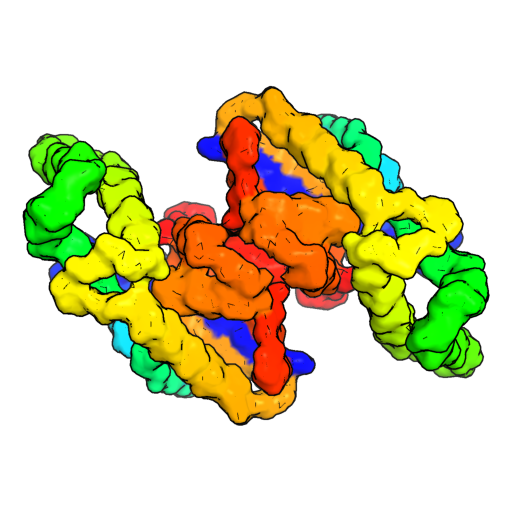 1
ATOM 2573 N N . ASP B 1 80 ? -15.938 17.312 8.68 1 98 80 ASP B N 1
ATOM 2574 C CA . ASP B 1 80 ? -15.109 17.844 9.75 1 98 80 ASP B CA 1
ATOM 2575 C C . ASP B 1 80 ? -14.367 16.734 10.484 1 98 80 ASP B C 1
ATOM 2577 O O . ASP B 1 80 ? -13.25 16.938 10.969 1 98 80 ASP B O 1
ATOM 2581 N N . GLU B 1 81 ? -14.945 15.586 10.492 1 98.12 81 GLU B N 1
ATOM 2582 C CA . GLU B 1 81 ? -14.414 14.453 11.258 1 98.12 81 GLU B CA 1
ATOM 2583 C C . GLU B 1 81 ? -13.117 13.945 10.648 1 98.12 81 GLU B C 1
ATOM 2585 O O . GLU B 1 81 ? -12.391 13.172 11.281 1 98.12 81 GLU B O 1
ATOM 2590 N N . LEU B 1 82 ? -12.742 14.414 9.445 1 97.94 82 LEU B N 1
ATOM 2591 C CA . LEU B 1 82 ? -11.539 13.945 8.766 1 97.94 82 LEU B CA 1
ATOM 2592 C C . LEU B 1 82 ? -10.398 14.945 8.93 1 97.94 82 LEU B C 1
ATOM 2594 O O . LEU B 1 82 ? -9.375 14.844 8.25 1 97.94 82 LEU B O 1
ATOM 2598 N N . ASP B 1 83 ? -10.555 15.852 9.906 1 96.25 83 ASP B N 1
ATOM 2599 C CA . ASP B 1 83 ? -9.508 16.828 10.188 1 96.25 83 ASP B CA 1
ATOM 2600 C C . ASP B 1 83 ? -8.352 16.188 10.953 1 96.25 83 ASP B C 1
ATOM 2602 O O . ASP B 1 83 ? -8.523 15.164 11.609 1 96.25 83 ASP B O 1
ATOM 2606 N N . GLU B 1 84 ? -7.242 16.797 10.898 1 93.88 84 GLU B N 1
ATOM 2607 C CA . GLU B 1 84 ? -6.066 16.375 11.664 1 93.88 84 GLU B CA 1
ATOM 2608 C C . GLU B 1 84 ? -6.234 16.688 13.148 1 93.88 84 GLU B C 1
ATOM 2610 O O . GLU B 1 84 ? -7.113 17.453 13.539 1 93.88 84 GLU B O 1
ATOM 2615 N N . HIS B 1 85 ? -5.52 16.047 14.164 1 87.38 85 HIS B N 1
ATOM 2616 C CA . HIS B 1 85 ? -5.602 16.219 15.609 1 87.38 85 HIS B CA 1
ATOM 2617 C C . HIS B 1 85 ? -4.898 17.5 16.047 1 87.38 85 HIS B C 1
ATOM 2619 O O . HIS B 1 85 ? -5.105 17.969 17.172 1 87.38 85 HIS B O 1
ATOM 2625 N N . GLY B 1 86 ? -4.195 18.25 15.344 1 77 86 GLY B N 1
ATOM 2626 C CA . GLY B 1 86 ? -3.537 19.5 15.68 1 77 86 GLY B CA 1
ATOM 2627 C C . GLY B 1 86 ? -2.279 19.312 16.5 1 77 86 GLY B C 1
ATOM 2628 O O . GLY B 1 86 ? -1.703 20.281 17 1 77 86 GLY B O 1
ATOM 2629 N N . ALA B 1 87 ? -1.843 18.141 16.766 1 67.94 87 ALA B N 1
ATOM 2630 C CA . ALA B 1 87 ? -0.75 17.812 17.672 1 67.94 87 ALA B CA 1
ATOM 2631 C C . ALA B 1 87 ? 0.549 18.484 17.234 1 67.94 87 ALA B C 1
ATOM 2633 O O . ALA B 1 87 ? 1.35 18.906 18.062 1 67.94 87 ALA B O 1
ATOM 2634 N N . ASP B 1 88 ? 0.665 18.516 16.078 1 67.56 88 ASP B N 1
ATOM 2635 C CA . ASP B 1 88 ? 1.911 19.094 15.578 1 67.56 88 ASP B CA 1
ATOM 2636 C C . ASP B 1 88 ? 2.072 20.547 16.031 1 67.56 88 ASP B C 1
ATOM 2638 O O . ASP B 1 88 ? 3.123 20.922 16.547 1 67.56 88 ASP B O 1
ATOM 2642 N N . VAL B 1 89 ? 1.033 21.219 16 1 66.56 89 VAL B N 1
ATOM 2643 C CA . VAL B 1 89 ? 1.06 22.641 16.375 1 66.56 89 VAL B CA 1
ATOM 2644 C C . VAL B 1 89 ? 1.23 22.781 17.875 1 66.56 89 VAL B C 1
ATOM 2646 O O . VAL B 1 89 ? 2.045 23.578 18.344 1 66.56 89 VAL B O 1
ATOM 2649 N N . ILE B 1 90 ? 0.709 21.891 18.422 1 68.25 90 ILE B N 1
ATOM 2650 C CA . ILE B 1 90 ? 0.704 22 19.875 1 68.25 90 ILE B CA 1
ATOM 2651 C C . ILE B 1 90 ? 2.059 21.578 20.438 1 68.25 90 ILE B C 1
ATOM 2653 O O . ILE B 1 90 ? 2.586 22.203 21.359 1 68.25 90 ILE B O 1
ATOM 2657 N N . LEU B 1 91 ? 2.582 20.578 19.766 1 73.88 91 LEU B N 1
ATOM 2658 C CA . LEU B 1 91 ? 3.904 20.141 20.203 1 73.88 91 LEU B CA 1
ATOM 2659 C C . LEU B 1 91 ? 4.926 21.266 20.031 1 73.88 91 LEU B C 1
ATOM 2661 O O . LEU B 1 91 ? 5.762 21.469 20.922 1 73.88 91 LEU B O 1
ATOM 2665 N N . ARG B 1 92 ? 4.684 22.016 19.094 1 71.81 92 ARG B N 1
ATOM 2666 C CA . ARG B 1 92 ? 5.617 23.109 18.844 1 71.81 92 ARG B CA 1
ATOM 2667 C C . ARG B 1 92 ? 5.426 24.25 19.828 1 71.81 92 ARG B C 1
ATOM 2669 O O . ARG B 1 92 ? 6.398 24.875 20.266 1 71.81 92 ARG B O 1
ATOM 2676 N N . GLN B 1 93 ? 4.234 24.344 20.281 1 72.06 93 GLN B N 1
ATOM 2677 C CA . GLN B 1 93 ? 3.904 25.516 21.078 1 72.06 93 GLN B CA 1
ATOM 2678 C C . GLN B 1 93 ? 3.973 25.203 22.578 1 72.06 93 GLN B C 1
ATOM 2680 O O . GLN B 1 93 ? 4.148 26.094 23.406 1 72.06 93 GLN B O 1
ATOM 2685 N N . SER B 1 94 ? 3.922 23.938 22.859 1 77.88 94 SER B N 1
ATOM 2686 C CA . SER B 1 94 ? 3.783 23.594 24.266 1 77.88 94 SER B CA 1
ATOM 2687 C C . SER B 1 94 ? 4.863 22.609 24.703 1 77.88 94 SER B C 1
ATOM 2689 O O . SER B 1 94 ? 4.613 21.719 25.516 1 77.88 94 SER B O 1
ATOM 2691 N N . LEU B 1 95 ? 5.938 22.719 24.094 1 82.44 95 LEU B N 1
ATOM 2692 C CA . LEU B 1 95 ? 7.027 21.781 24.328 1 82.44 95 LEU B CA 1
ATOM 2693 C C . LEU B 1 95 ? 7.457 21.797 25.797 1 82.44 95 LEU B C 1
ATOM 2695 O O . LEU B 1 95 ? 7.68 20.75 26.391 1 82.44 95 LEU B O 1
ATOM 2699 N N . ASP B 1 96 ? 7.543 22.922 26.375 1 84.31 96 ASP B N 1
ATOM 2700 C CA . ASP B 1 96 ? 8 23.062 27.75 1 84.31 96 ASP B CA 1
ATOM 2701 C C . ASP B 1 96 ? 7.051 22.359 28.719 1 84.31 96 ASP B C 1
ATOM 2703 O O . ASP B 1 96 ? 7.492 21.672 29.641 1 84.31 96 ASP B O 1
ATOM 2707 N N . THR B 1 97 ? 5.848 22.562 28.516 1 83.44 97 THR B N 1
ATOM 2708 C CA . THR B 1 97 ? 4.844 21.922 29.359 1 83.44 97 THR B CA 1
ATOM 2709 C C . THR B 1 97 ? 4.926 20.406 29.234 1 83.44 97 THR B C 1
ATOM 2711 O O . THR B 1 97 ? 4.848 19.688 30.234 1 83.44 97 THR B O 1
ATOM 2714 N N . ILE B 1 98 ? 5.16 19.906 28.047 1 82.19 98 ILE B N 1
ATOM 2715 C CA . ILE B 1 98 ? 5.203 18.484 27.766 1 82.19 98 ILE B CA 1
ATOM 2716 C C . ILE B 1 98 ? 6.41 17.859 28.469 1 82.19 98 ILE B C 1
ATOM 2718 O O . ILE B 1 98 ? 6.289 16.797 29.109 1 82.19 98 ILE B O 1
ATOM 2722 N N . ILE B 1 99 ? 7.449 18.562 28.391 1 85.75 99 ILE B N 1
ATOM 2723 C CA . ILE B 1 99 ? 8.664 18 28.969 1 85.75 99 ILE B CA 1
ATOM 2724 C C . ILE B 1 99 ? 8.586 18.062 30.5 1 85.75 99 ILE B C 1
ATOM 2726 O O . ILE B 1 99 ? 9.148 17.219 31.188 1 85.75 99 ILE B O 1
ATOM 2730 N N . GLY B 1 100 ? 7.988 19.109 31.016 1 85.56 100 GLY B N 1
ATOM 2731 C CA . GLY B 1 100 ? 7.773 19.172 32.469 1 85.56 100 GLY B CA 1
ATOM 2732 C C . GLY B 1 100 ? 6.996 18 33 1 85.56 100 GLY B C 1
ATOM 2733 O O . GLY B 1 100 ? 7.328 17.469 34.062 1 85.56 100 GLY B O 1
ATOM 2734 N N . GLU B 1 101 ? 6.105 17.547 32.312 1 84.94 101 GLU B N 1
ATOM 2735 C CA . GLU B 1 101 ? 5.242 16.453 32.719 1 84.94 101 GLU B CA 1
ATOM 2736 C C . GLU B 1 101 ? 5.844 15.102 32.344 1 84.94 101 GLU B C 1
ATOM 2738 O O . GLU B 1 101 ? 5.508 14.086 32.969 1 84.94 101 GLU B O 1
ATOM 2743 N N . HIS B 1 102 ? 6.719 15.164 31.344 1 87.62 102 HIS B N 1
ATOM 2744 C CA . HIS B 1 102 ? 7.34 13.945 30.844 1 87.62 102 HIS B CA 1
ATOM 2745 C C . HIS B 1 102 ? 8.844 14.117 30.672 1 87.62 102 HIS B C 1
ATOM 2747 O O . HIS B 1 102 ? 9.344 14.172 29.547 1 87.62 102 HIS B O 1
ATOM 2753 N N . PRO B 1 103 ? 9.508 14.07 31.75 1 90.12 103 PRO B N 1
ATOM 2754 C CA . PRO B 1 103 ? 10.938 14.383 31.75 1 90.12 103 PRO B CA 1
ATOM 2755 C C . PRO B 1 103 ? 11.75 13.43 30.875 1 90.12 103 PRO B C 1
ATOM 2757 O O . PRO B 1 103 ? 12.852 13.766 30.438 1 90.12 103 PRO B O 1
ATOM 2760 N N . HIS B 1 104 ? 11.172 12.273 30.656 1 89.88 104 HIS B N 1
ATOM 2761 C CA . HIS B 1 104 ? 11.898 11.305 29.844 1 89.88 104 HIS B CA 1
ATOM 2762 C C . HIS B 1 104 ? 12 11.766 28.391 1 89.88 104 HIS B C 1
ATOM 2764 O O . HIS B 1 104 ? 12.789 11.227 27.609 1 89.88 104 HIS B O 1
ATOM 2770 N N . LEU B 1 105 ? 11.234 12.789 28 1 91.06 105 LEU B N 1
ATOM 2771 C CA . LEU B 1 105 ? 11.273 13.336 26.656 1 91.06 105 LEU B CA 1
ATOM 2772 C C . LEU B 1 105 ? 12.242 14.508 26.578 1 91.06 105 LEU B C 1
ATOM 2774 O O . LEU B 1 105 ? 12.438 15.086 25.5 1 91.06 105 LEU B O 1
ATOM 2778 N N . LEU B 1 106 ? 12.898 14.828 27.641 1 90.25 106 LEU B N 1
ATOM 2779 C CA . LEU B 1 106 ? 13.734 16.016 27.75 1 90.25 106 LEU B CA 1
ATOM 2780 C C . LEU B 1 106 ? 14.852 16 26.719 1 90.25 106 LEU B C 1
ATOM 2782 O O . LEU B 1 106 ? 15.078 17 26.031 1 90.25 106 LEU B O 1
ATOM 2786 N N . GLU B 1 107 ? 15.477 14.906 26.625 1 92.5 107 GLU B N 1
ATOM 2787 C CA . GLU B 1 107 ? 16.594 14.82 25.688 1 92.5 107 GLU B CA 1
ATOM 2788 C C . GLU B 1 107 ? 16.125 15.078 24.25 1 92.5 107 GLU B C 1
ATOM 2790 O O . GLU B 1 107 ? 16.766 15.797 23.5 1 92.5 107 GLU B O 1
ATOM 2795 N N . LEU B 1 108 ? 15.016 14.461 23.906 1 91.25 108 LEU B N 1
ATOM 2796 C CA . LEU B 1 108 ? 14.453 14.656 22.562 1 91.25 108 LEU B CA 1
ATOM 2797 C C . LEU B 1 108 ? 14.078 16.109 22.344 1 91.25 108 LEU B C 1
ATOM 2799 O O . LEU B 1 108 ? 14.352 16.672 21.281 1 91.25 108 LEU B O 1
ATOM 2803 N N . ALA B 1 109 ? 13.523 16.703 23.312 1 89.12 109 ALA B N 1
ATOM 2804 C CA . ALA B 1 109 ? 13.102 18.094 23.219 1 89.12 109 ALA B CA 1
ATOM 2805 C C . ALA B 1 109 ? 14.305 19.031 23.094 1 89.12 109 ALA B C 1
ATOM 2807 O O . ALA B 1 109 ? 14.281 19.969 22.297 1 89.12 109 ALA B O 1
ATOM 2808 N N . GLU B 1 110 ? 15.336 18.734 23.812 1 88.94 110 GLU B N 1
ATOM 2809 C CA . GLU B 1 110 ? 16.547 19.547 23.766 1 88.94 110 GLU B CA 1
ATOM 2810 C C . GLU B 1 110 ? 17.25 19.438 22.422 1 88.94 110 GLU B C 1
ATOM 2812 O O . GLU B 1 110 ? 17.766 20.422 21.891 1 88.94 110 GLU B O 1
ATOM 2817 N N . ASN B 1 111 ? 17.281 18.234 21.969 1 89.94 111 ASN B N 1
ATOM 2818 C CA . ASN B 1 111 ? 17.859 18.047 20.641 1 89.94 111 ASN B CA 1
ATOM 2819 C C . ASN B 1 111 ? 17.109 18.844 19.578 1 89.94 111 ASN B C 1
ATOM 2821 O O . ASN B 1 111 ? 17.734 19.469 18.719 1 89.94 111 ASN B O 1
ATOM 2825 N N . TYR B 1 112 ? 15.812 18.828 19.641 1 87.62 112 TYR B N 1
ATOM 2826 C CA . TYR B 1 112 ? 14.992 19.609 18.719 1 87.62 112 TYR B CA 1
ATOM 2827 C C . TYR B 1 112 ? 15.258 21.109 18.875 1 87.62 112 TYR B C 1
ATOM 2829 O O . TYR B 1 112 ? 15.461 21.812 17.891 1 87.62 112 TYR B O 1
ATOM 2837 N N . ARG B 1 113 ? 15.383 21.625 20.062 1 85 113 ARG B N 1
ATOM 2838 C CA . ARG B 1 113 ? 15.641 23.031 20.344 1 85 113 ARG B CA 1
ATOM 2839 C C . ARG B 1 113 ? 17 23.469 19.812 1 85 113 ARG B C 1
ATOM 2841 O O . ARG B 1 113 ? 17.125 24.5 19.172 1 85 113 ARG B O 1
ATOM 2848 N N . ARG B 1 114 ? 17.953 22.656 20.078 1 87.25 114 ARG B N 1
ATOM 2849 C CA . ARG B 1 114 ? 19.312 22.969 19.656 1 87.25 114 ARG B CA 1
ATOM 2850 C C . ARG B 1 114 ? 19.391 23.031 18.125 1 87.25 114 ARG B C 1
ATOM 2852 O O . ARG B 1 114 ? 20.125 23.875 17.594 1 87.25 114 ARG B O 1
ATOM 2859 N N . SER B 1 115 ? 18.656 22.062 17.516 1 84.88 115 SER B N 1
ATOM 2860 C CA . SER B 1 115 ? 18.688 22.047 16.062 1 84.88 115 SER B CA 1
ATOM 2861 C C . SER B 1 115 ? 18.094 23.328 15.484 1 84.88 115 SER B C 1
ATOM 2863 O O . SER B 1 115 ? 18.484 23.766 14.398 1 84.88 115 SER B O 1
ATOM 2865 N N . ARG B 1 116 ? 17.156 23.922 16.188 1 81.5 116 ARG B N 1
ATOM 2866 C CA . ARG B 1 116 ? 16.5 25.156 15.734 1 81.5 116 ARG B CA 1
ATOM 2867 C C . ARG B 1 116 ? 17.375 26.375 15.969 1 81.5 116 ARG B C 1
ATOM 2869 O O . ARG B 1 116 ? 17.281 27.359 15.25 1 81.5 116 ARG B O 1
ATOM 2876 N N . GLU B 1 117 ? 18.125 26.359 17.031 1 76.88 117 GLU B N 1
ATOM 2877 C CA . GL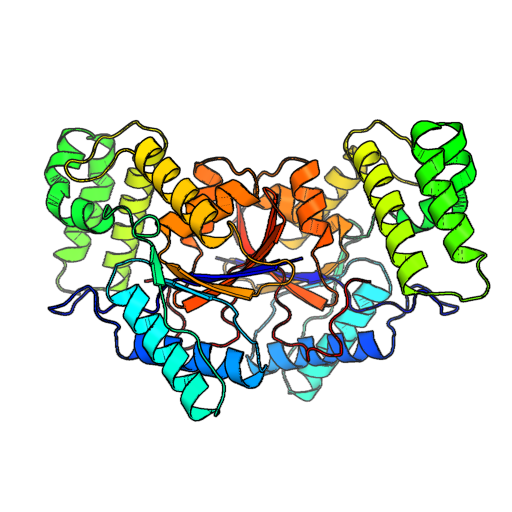U B 1 117 ? 18.953 27.5 17.438 1 76.88 117 GLU B CA 1
ATOM 2878 C C . GLU B 1 117 ? 20.266 27.531 16.672 1 76.88 117 GLU B C 1
ATOM 2880 O O . GLU B 1 117 ? 20.922 28.578 16.594 1 76.88 117 GLU B O 1
ATOM 2885 N N . GLY B 1 118 ? 20.625 26.438 16.141 1 63.28 118 GLY B N 1
ATOM 2886 C CA . GLY B 1 118 ? 21.922 26.438 15.469 1 63.28 118 GLY B CA 1
ATOM 2887 C C . GLY B 1 118 ? 21.953 27.328 14.242 1 63.28 118 GLY B C 1
ATOM 2888 O O . GLY B 1 118 ? 20.906 27.656 13.664 1 63.28 118 GLY B O 1
ATOM 2889 N N . ASP B 1 119 ? 23.016 28.047 14.008 1 60.97 119 ASP B N 1
ATOM 2890 C CA . ASP B 1 119 ? 23.297 29.016 12.961 1 60.97 119 ASP B CA 1
ATOM 2891 C C . ASP B 1 119 ? 22.984 28.438 11.578 1 60.97 119 ASP B C 1
ATOM 2893 O O . ASP B 1 119 ? 22.609 29.172 10.664 1 60.97 119 ASP B O 1
ATOM 2897 N N . ASN B 1 120 ? 23.25 27.156 11.422 1 58.12 120 ASN B N 1
ATOM 2898 C CA . ASN B 1 120 ? 23.219 26.609 10.07 1 58.12 120 ASN B CA 1
ATOM 2899 C C . ASN B 1 120 ? 21.812 26.156 9.688 1 58.12 120 ASN B C 1
ATOM 2901 O O . ASN B 1 120 ? 21.578 25.766 8.539 1 58.12 120 ASN B O 1
ATOM 2905 N N . HIS B 1 121 ? 20.828 26.609 10.336 1 63.78 121 HIS B N 1
ATOM 2906 C CA . HIS B 1 121 ? 19.422 26.312 10.078 1 63.78 121 HIS B CA 1
ATOM 2907 C C . HIS B 1 121 ? 19.281 25.094 9.18 1 63.78 121 HIS B C 1
ATOM 2909 O O . HIS B 1 121 ? 18.703 25.172 8.094 1 63.78 121 HIS B O 1
ATOM 2915 N N . ASP B 1 122 ? 20.078 23.984 9.43 1 77.31 122 ASP B N 1
ATOM 2916 C CA . ASP B 1 122 ? 19.922 22.766 8.656 1 77.31 122 ASP B CA 1
ATOM 2917 C C . ASP B 1 122 ? 18.5 22.219 8.766 1 77.31 122 ASP B C 1
ATOM 2919 O O . ASP B 1 122 ? 18.172 21.516 9.727 1 77.31 122 ASP B O 1
ATOM 2923 N N . ARG B 1 123 ? 17.781 22.594 7.785 1 75 123 ARG B N 1
ATOM 2924 C CA . ARG B 1 123 ? 16.359 22.234 7.746 1 75 123 ARG B CA 1
ATOM 2925 C C . ARG B 1 123 ? 16.172 20.734 7.902 1 75 123 ARG B C 1
ATOM 2927 O O . ARG B 1 123 ? 15.203 20.297 8.539 1 75 123 ARG B O 1
ATOM 2934 N N . ASN B 1 124 ? 17.031 20.094 7.457 1 78.06 124 ASN B N 1
ATOM 2935 C CA . ASN B 1 124 ? 16.938 18.641 7.535 1 78.06 124 ASN B CA 1
ATOM 2936 C C . ASN B 1 124 ? 17.109 18.141 8.969 1 78.06 124 ASN B C 1
ATOM 2938 O O . ASN B 1 124 ? 16.375 17.25 9.414 1 78.06 124 ASN B O 1
ATOM 2942 N N . ALA B 1 125 ? 18.047 18.75 9.609 1 80.25 125 ALA B N 1
ATOM 2943 C CA . ALA B 1 125 ? 18.281 18.359 10.992 1 80.25 125 ALA B CA 1
ATOM 2944 C C . ALA B 1 125 ? 17.094 18.734 11.875 1 80.25 125 ALA B C 1
ATOM 2946 O O . ALA B 1 125 ? 16.688 17.953 12.742 1 80.25 125 ALA B O 1
ATOM 2947 N N . ILE B 1 126 ? 16.594 19.859 11.68 1 81.12 126 ILE B N 1
ATOM 2948 C CA . ILE B 1 126 ? 15.445 20.312 12.453 1 81.12 126 ILE B CA 1
ATOM 2949 C C . ILE B 1 126 ? 14.266 19.359 12.242 1 81.12 126 ILE B C 1
ATOM 2951 O O . ILE B 1 126 ? 13.633 18.922 13.211 1 81.12 126 ILE B O 1
ATOM 2955 N N . GLN B 1 127 ? 14.016 19 10.992 1 77.69 127 GLN B N 1
ATOM 2956 C CA . GLN B 1 127 ? 12.914 18.109 10.648 1 77.69 127 GLN B CA 1
ATOM 2957 C C . GLN B 1 127 ? 13.109 16.734 11.281 1 77.69 127 GLN B C 1
ATOM 2959 O O . GLN B 1 127 ? 12.156 16.141 11.781 1 77.69 127 GLN B O 1
ATOM 2964 N N . LYS B 1 128 ? 14.258 16.359 11.258 1 82.81 128 LYS B N 1
ATOM 2965 C CA . LYS B 1 128 ? 14.578 15.047 11.805 1 82.81 128 LYS B CA 1
ATOM 2966 C C . LYS B 1 128 ? 14.305 15 13.305 1 82.81 128 LYS B C 1
ATOM 2968 O O . LYS B 1 128 ? 13.695 14.047 13.805 1 82.81 128 LYS B O 1
ATOM 2973 N N . HIS B 1 129 ? 14.758 15.984 14.008 1 83.62 129 HIS B N 1
ATOM 2974 C CA . HIS B 1 129 ? 14.586 15.992 15.461 1 83.62 129 HIS B CA 1
ATOM 2975 C C . HIS B 1 129 ? 13.125 16.219 15.836 1 83.62 129 HIS B C 1
ATOM 2977 O O . HIS B 1 129 ? 12.641 15.68 16.828 1 83.62 129 HIS B O 1
ATOM 2983 N N . PHE B 1 130 ? 12.523 17 15.062 1 82.06 130 PHE B N 1
ATOM 2984 C CA . PHE B 1 130 ? 11.094 17.188 15.297 1 82.06 130 PHE B CA 1
ATOM 2985 C C . PHE B 1 130 ? 10.336 15.867 15.117 1 82.06 130 PHE B C 1
ATOM 2987 O O . PHE B 1 130 ? 9.484 15.523 15.93 1 82.06 130 PHE B O 1
ATOM 2994 N N . GLN B 1 131 ? 10.633 15.203 14.086 1 81.75 131 GLN B N 1
ATOM 2995 C CA . GLN B 1 131 ? 9.984 13.938 13.797 1 81.75 131 GLN B CA 1
ATOM 2996 C C . GLN B 1 131 ? 10.141 12.953 14.953 1 81.75 131 GLN B C 1
ATOM 2998 O O . GLN B 1 131 ? 9.188 12.289 15.344 1 81.75 131 GLN B O 1
ATOM 3003 N N . ARG B 1 132 ? 11.312 12.883 15.492 1 86.62 132 ARG B N 1
ATOM 3004 C CA . ARG B 1 132 ? 11.578 11.969 16.594 1 86.62 132 ARG B CA 1
ATOM 3005 C C . ARG B 1 132 ? 10.742 12.336 17.828 1 86.62 132 ARG B C 1
ATOM 3007 O O . ARG B 1 132 ? 10.172 11.461 18.484 1 86.62 132 ARG B O 1
ATOM 3014 N N . LEU B 1 133 ? 10.789 13.586 18.047 1 86.62 133 LEU B N 1
ATOM 3015 C CA . LEU B 1 133 ? 10.016 14.078 19.188 1 86.62 133 LEU B CA 1
ATOM 3016 C C . LEU B 1 133 ? 8.523 13.836 18.969 1 86.62 133 LEU B C 1
ATOM 3018 O O . LEU B 1 133 ? 7.828 13.352 19.859 1 86.62 133 LEU B O 1
ATOM 3022 N N . PHE B 1 134 ? 8.109 14.133 17.812 1 86.25 134 PHE B N 1
ATOM 3023 C CA . PHE B 1 134 ? 6.703 13.969 17.469 1 86.25 134 PHE B CA 1
ATOM 3024 C C . PHE B 1 134 ? 6.281 12.508 17.578 1 86.25 134 PHE B C 1
ATOM 3026 O O . PHE B 1 134 ? 5.219 12.203 18.109 1 86.25 134 PHE B O 1
ATOM 3033 N N . GLU B 1 135 ? 7.082 11.648 17.109 1 86.5 135 GLU B N 1
ATOM 3034 C CA . GLU B 1 135 ? 6.809 10.219 17.172 1 86.5 135 GLU B CA 1
ATOM 3035 C C . GLU B 1 135 ? 6.703 9.742 18.625 1 86.5 135 GLU B C 1
ATOM 3037 O O . GLU B 1 135 ? 5.812 8.961 18.969 1 86.5 135 GLU B O 1
ATOM 3042 N N . ALA B 1 136 ? 7.59 10.25 19.453 1 87.88 136 ALA B N 1
ATOM 3043 C CA . ALA B 1 136 ? 7.582 9.852 20.859 1 87.88 136 ALA B CA 1
ATOM 3044 C C . ALA B 1 136 ? 6.316 10.328 21.562 1 87.88 136 ALA B C 1
ATOM 3046 O O . ALA B 1 136 ? 5.684 9.562 22.297 1 87.88 136 ALA B O 1
ATOM 3047 N N . VAL B 1 137 ? 5.996 11.492 21.297 1 88.25 137 VAL B N 1
ATOM 3048 C CA . VAL B 1 137 ? 4.82 12.07 21.938 1 88.25 137 VAL B CA 1
ATOM 3049 C C . VAL B 1 137 ? 3.559 11.383 21.422 1 88.25 137 VAL B C 1
ATOM 3051 O O . VAL B 1 137 ? 2.652 11.07 22.203 1 88.25 137 VAL B O 1
ATOM 3054 N N . THR B 1 138 ? 3.523 11.141 20.156 1 89.38 138 THR B N 1
ATOM 3055 C CA . THR B 1 138 ? 2.361 10.5 19.547 1 89.38 138 THR B CA 1
ATOM 3056 C C . THR B 1 138 ? 2.166 9.094 20.094 1 89.38 138 THR B C 1
ATOM 3058 O O . THR B 1 138 ? 1.035 8.656 20.328 1 89.38 138 THR B O 1
ATOM 3061 N N . LYS B 1 139 ? 3.25 8.445 20.297 1 88.56 139 LYS B N 1
ATOM 3062 C CA . LYS B 1 139 ? 3.174 7.109 20.875 1 88.56 139 LYS B CA 1
ATOM 3063 C C . LYS B 1 139 ? 2.514 7.137 22.25 1 88.56 139 LYS B C 1
ATOM 3065 O O . LYS B 1 139 ? 1.671 6.293 22.562 1 88.56 139 LYS B O 1
ATOM 3070 N N . LEU B 1 140 ? 2.846 8.062 23.016 1 87.75 140 LEU B N 1
ATOM 3071 C CA . LEU B 1 140 ? 2.254 8.211 24.344 1 87.75 140 LEU B CA 1
ATOM 3072 C C . LEU B 1 140 ? 0.792 8.625 24.234 1 87.75 140 LEU B C 1
ATOM 3074 O O . LEU B 1 140 ? -0.044 8.172 25.031 1 87.75 140 LEU B O 1
ATOM 3078 N N . TRP B 1 141 ? 0.548 9.469 23.281 1 89.75 141 TRP B N 1
ATOM 3079 C CA . TRP B 1 141 ? -0.802 9.984 23.078 1 89.75 141 TRP B CA 1
ATOM 3080 C C . TRP B 1 141 ? -1.755 8.859 22.688 1 89.75 141 TRP B C 1
ATOM 3082 O O . TRP B 1 141 ? -2.838 8.727 23.266 1 89.75 141 TRP B O 1
ATOM 3092 N N . VAL B 1 142 ? -1.33 8.031 21.844 1 89.62 142 VAL B N 1
ATOM 3093 C CA . VAL B 1 142 ? -2.176 6.945 21.359 1 89.62 142 VAL B CA 1
ATOM 3094 C C . VAL B 1 142 ? -2.385 5.91 22.453 1 89.62 142 VAL B C 1
ATOM 3096 O O . VAL B 1 142 ? -3.414 5.234 22.5 1 89.62 142 VAL B O 1
ATOM 3099 N N . ALA B 1 143 ? -1.443 5.871 23.344 1 87.94 143 ALA B N 1
ATOM 3100 C CA . ALA B 1 143 ? -1.53 4.934 24.469 1 87.94 143 ALA B CA 1
ATOM 3101 C C . ALA B 1 143 ? -2.268 5.559 25.641 1 87.94 143 ALA B C 1
ATOM 3103 O O . ALA B 1 143 ? -2.367 4.953 26.719 1 87.94 143 ALA B O 1
ATOM 3104 N N . ASP B 1 144 ? -2.711 6.758 25.391 1 88.12 144 ASP B N 1
ATOM 3105 C CA . ASP B 1 144 ? -3.418 7.496 26.438 1 88.12 144 ASP B CA 1
ATOM 3106 C C . ASP B 1 144 ? -2.529 7.707 27.656 1 88.12 144 ASP B C 1
ATOM 3108 O O . ASP B 1 144 ? -2.988 7.578 28.797 1 88.12 144 ASP B O 1
ATOM 3112 N N . LYS B 1 145 ? -1.316 7.953 27.453 1 87.44 145 LYS B N 1
ATOM 3113 C CA . LYS B 1 145 ? -0.358 8.125 28.547 1 87.44 145 LYS B CA 1
ATOM 3114 C C . LYS B 1 145 ? 0.08 9.578 28.656 1 87.44 145 LYS B C 1
ATOM 3116 O O . LYS B 1 145 ? 0.917 9.914 29.5 1 87.44 145 LYS B O 1
ATOM 3121 N N . ILE B 1 146 ? -0.451 10.367 27.781 1 85 146 ILE B N 1
ATOM 3122 C CA . ILE B 1 146 ? -0.148 11.797 27.844 1 85 146 ILE B CA 1
ATOM 3123 C C . ILE B 1 146 ? -1.378 12.602 27.438 1 85 146 ILE B C 1
ATOM 3125 O O . ILE B 1 146 ? -2.15 12.18 26.578 1 85 146 ILE B O 1
ATOM 3129 N N . VAL B 1 147 ? -1.514 13.672 28.156 1 81.5 147 VAL B N 1
ATOM 3130 C CA . VAL B 1 147 ? -2.521 14.656 27.781 1 81.5 147 VAL B CA 1
ATOM 3131 C C . VAL B 1 147 ? -1.839 15.961 27.375 1 81.5 147 VAL B C 1
ATOM 3133 O O . VAL B 1 147 ? -1.026 16.5 28.125 1 81.5 147 VAL B O 1
ATOM 3136 N N . VAL B 1 148 ? -2.074 16.25 26.141 1 78.19 148 VAL B N 1
ATOM 3137 C CA . VAL B 1 148 ? -1.548 17.516 25.656 1 78.19 148 VAL B CA 1
ATOM 3138 C C . VAL B 1 148 ? -2.67 18.547 25.594 1 78.19 148 VAL B C 1
ATOM 3140 O O . VAL B 1 148 ? -3.693 18.328 24.938 1 78.19 148 VAL B O 1
ATOM 3143 N N . ALA B 1 149 ? -2.412 19.641 26.281 1 77.75 149 ALA B N 1
ATOM 3144 C CA . ALA B 1 149 ? -3.438 20.688 26.312 1 77.75 149 ALA B CA 1
ATOM 3145 C C . ALA B 1 149 ? -3.787 21.156 24.906 1 77.75 149 ALA B C 1
ATOM 3147 O O . ALA B 1 149 ? -2.898 21.484 24.109 1 77.75 149 ALA B O 1
ATOM 3148 N N . GLY B 1 150 ? -5.059 21.141 24.594 1 81.38 150 GLY B N 1
ATOM 3149 C CA . GLY B 1 150 ? -5.508 21.594 23.281 1 81.38 150 GLY B CA 1
ATOM 3150 C C . GLY B 1 150 ? -5.621 20.484 22.266 1 81.38 150 GLY B C 1
ATOM 3151 O O . GLY B 1 150 ? -6.09 20.703 21.141 1 81.38 150 GLY B O 1
ATOM 3152 N N . VAL B 1 151 ? -5.156 19.359 22.672 1 86.5 151 VAL B N 1
ATOM 3153 C CA . VAL B 1 151 ? -5.262 18.219 21.766 1 86.5 151 VAL B CA 1
ATOM 3154 C C . VAL B 1 151 ? -6.273 17.219 22.312 1 86.5 151 VAL B C 1
ATOM 3156 O O . VAL B 1 151 ? -6.227 16.859 23.5 1 86.5 151 VAL B O 1
ATOM 3159 N N . GLU B 1 152 ? -7.133 16.891 21.453 1 91 152 GLU B N 1
ATOM 3160 C CA . GLU B 1 152 ? -8.117 15.906 21.875 1 91 152 GLU B CA 1
ATOM 3161 C C . GLU B 1 152 ? -7.453 14.578 22.219 1 91 152 GLU B C 1
ATOM 3163 O O . GLU B 1 152 ? -6.453 14.203 21.594 1 91 152 GLU B O 1
ATOM 3168 N N . PRO B 1 153 ? -8.047 13.883 23.25 1 91.12 153 PRO B N 1
ATOM 3169 C CA . PRO B 1 153 ? -7.531 12.539 23.516 1 91.12 153 PRO B CA 1
ATOM 3170 C C . PRO B 1 153 ? -7.613 11.617 22.312 1 91.12 153 PRO B C 1
ATOM 3172 O O . PRO B 1 153 ? -8.508 11.773 21.469 1 91.12 153 PRO B O 1
ATOM 3175 N N . TYR B 1 154 ? -6.758 10.656 22.281 1 92.06 154 TYR B N 1
ATOM 3176 C CA . TYR B 1 154 ? -6.691 9.797 21.109 1 92.06 154 TYR B CA 1
ATOM 3177 C C . TYR B 1 154 ? -8.008 9.062 20.891 1 92.06 154 TYR B C 1
ATOM 3179 O O . TYR B 1 154 ? -8.461 8.906 19.75 1 92.06 154 TYR B O 1
ATOM 3187 N N . ALA B 1 155 ? -8.547 8.586 22 1 93.88 155 ALA B N 1
ATOM 3188 C CA . ALA B 1 155 ? -9.805 7.84 21.891 1 93.88 155 ALA B CA 1
ATOM 3189 C C . ALA B 1 155 ? -10.883 8.68 21.203 1 93.88 155 ALA B C 1
ATOM 3191 O O . ALA B 1 155 ? -11.664 8.164 20.406 1 93.88 155 ALA B O 1
ATOM 3192 N N . GLN B 1 156 ? -10.891 9.938 21.516 1 95.19 156 GLN B N 1
ATOM 3193 C CA . GLN B 1 156 ? -11.852 10.852 20.906 1 95.19 156 GLN B CA 1
ATOM 3194 C C . GLN B 1 156 ? -11.516 11.102 19.438 1 95.19 156 GLN B C 1
ATOM 3196 O O . GLN B 1 156 ? -12.406 11.109 18.578 1 95.19 156 GLN B O 1
ATOM 3201 N N . PHE B 1 157 ? -10.258 11.297 19.172 1 95.69 157 PHE B N 1
ATOM 3202 C CA . PHE B 1 157 ? -9.805 11.492 17.812 1 95.69 157 PHE B CA 1
ATOM 3203 C C . PHE B 1 157 ? -10.141 10.273 16.953 1 95.69 157 PHE B C 1
ATOM 3205 O O . PHE B 1 157 ? -10.688 10.406 15.859 1 95.69 157 PHE B O 1
ATOM 3212 N N . HIS B 1 158 ? -9.82 9.141 17.484 1 96.38 158 HIS B N 1
ATOM 3213 C CA . HIS B 1 158 ? -10.094 7.875 16.797 1 96.38 158 HIS B CA 1
ATOM 3214 C C . HIS B 1 158 ? -11.578 7.723 16.5 1 96.38 158 HIS B C 1
ATOM 3216 O O . HIS B 1 158 ? -11.953 7.41 15.367 1 96.38 158 HIS B O 1
ATOM 3222 N N . ALA B 1 159 ? -12.398 8.016 17.422 1 97.31 159 ALA B N 1
ATOM 3223 C CA . ALA B 1 159 ? -13.844 7.883 17.266 1 97.31 159 ALA B CA 1
ATOM 3224 C C . ALA B 1 159 ? -14.375 8.859 16.219 1 97.31 159 ALA B C 1
ATOM 3226 O O . ALA B 1 159 ? -15.234 8.508 15.414 1 97.31 159 ALA B O 1
ATOM 3227 N N . ARG B 1 160 ? -13.898 10.031 16.312 1 97.25 160 ARG B N 1
ATOM 3228 C CA . ARG B 1 160 ? -14.328 11.055 15.359 1 97.25 160 ARG B CA 1
ATOM 3229 C C . ARG B 1 160 ? -13.961 10.664 13.93 1 97.25 160 ARG B C 1
ATOM 3231 O O . ARG B 1 160 ? -14.766 10.828 13.008 1 97.25 160 ARG B O 1
ATOM 3238 N N . VAL B 1 161 ? -12.805 10.18 13.75 1 97.94 161 VAL B N 1
ATOM 3239 C CA . VAL B 1 161 ? -12.352 9.781 12.422 1 97.94 161 VAL B CA 1
ATOM 3240 C C . VAL B 1 161 ? -13.18 8.594 11.93 1 97.94 161 VAL B C 1
ATOM 3242 O O . VAL B 1 161 ? -13.562 8.531 10.766 1 97.94 161 VAL B O 1
ATOM 3245 N N . CYS B 1 162 ? -13.453 7.617 12.789 1 97 162 CYS B N 1
ATOM 3246 C CA . CYS B 1 162 ? -14.297 6.484 12.422 1 97 162 CYS B CA 1
ATOM 3247 C C . CYS B 1 162 ? -15.68 6.949 11.984 1 97 162 CYS B C 1
ATOM 3249 O O . CYS B 1 162 ? -16.25 6.402 11.039 1 97 162 CYS B O 1
ATOM 3251 N N . LEU B 1 163 ? -16.172 7.926 12.656 1 97.25 163 LEU B N 1
ATOM 3252 C CA . LEU B 1 163 ? -17.438 8.516 12.25 1 97.25 163 LEU B CA 1
ATOM 3253 C C . LEU B 1 163 ? -17.328 9.164 10.875 1 97.25 163 LEU B C 1
ATOM 3255 O O . LEU B 1 163 ? -18.219 9.023 10.039 1 97.25 163 LEU B O 1
ATOM 3259 N N . GLY B 1 164 ? -16.25 9.891 10.664 1 97.44 164 GLY B N 1
ATOM 3260 C CA . GLY B 1 164 ? -16 10.477 9.352 1 97.44 164 GLY B CA 1
ATOM 3261 C C . GLY B 1 164 ? -15.945 9.445 8.242 1 97.44 164 GLY B C 1
ATOM 3262 O O . GLY B 1 164 ? -16.484 9.672 7.152 1 97.44 164 GLY B O 1
ATOM 3263 N N . LEU B 1 165 ? -15.266 8.328 8.508 1 96.94 165 LEU B N 1
ATOM 3264 C CA . LEU B 1 165 ? -15.188 7.234 7.551 1 96.94 165 LEU B CA 1
ATOM 3265 C C . LEU B 1 165 ? -16.578 6.691 7.242 1 96.94 165 LEU B C 1
ATOM 3267 O O . LEU B 1 165 ? -16.922 6.449 6.078 1 96.94 165 LEU B O 1
ATOM 3271 N N . LYS B 1 166 ? -17.375 6.527 8.25 1 95.88 166 LYS B N 1
ATOM 3272 C CA . LYS B 1 166 ? -18.734 6.043 8.062 1 95.88 166 LYS B CA 1
ATOM 3273 C C . LYS B 1 166 ? -19.547 7 7.199 1 95.88 166 LYS B C 1
ATOM 3275 O O . LYS B 1 166 ? -20.312 6.566 6.328 1 95.88 166 LYS B O 1
ATOM 3280 N N . LYS B 1 167 ? -19.391 8.258 7.445 1 95.56 167 LYS B N 1
ATOM 3281 C CA . LYS B 1 167 ? -20.078 9.258 6.645 1 95.56 167 LYS B CA 1
ATOM 3282 C C . LYS B 1 167 ? -19.609 9.219 5.191 1 95.56 167 LYS B C 1
ATOM 3284 O O . LYS B 1 167 ? -20.406 9.445 4.273 1 95.56 167 LYS B O 1
ATOM 3289 N N . THR B 1 168 ? -18.359 8.984 5.023 1 95.06 168 THR B N 1
ATOM 3290 C CA . THR B 1 168 ? -17.734 8.969 3.703 1 95.06 168 THR B CA 1
ATOM 3291 C C . THR B 1 168 ? -18.203 7.77 2.895 1 95.06 168 THR B C 1
ATOM 3293 O O . THR B 1 168 ? -18.5 7.895 1.704 1 95.06 168 THR B O 1
ATOM 3296 N N . THR B 1 169 ? -18.234 6.645 3.523 1 93.69 169 THR B N 1
ATOM 3297 C CA . THR B 1 169 ? -18.484 5.398 2.809 1 93.69 169 THR B CA 1
ATOM 3298 C C . THR B 1 169 ? -19.938 4.973 2.951 1 93.69 169 THR B C 1
ATOM 3300 O O . THR B 1 169 ? -20.438 4.184 2.15 1 93.69 169 THR B O 1
ATOM 3303 N N . GLY B 1 170 ? -20.469 5.703 3.945 1 86.25 170 GLY B N 1
ATOM 3304 C CA . GLY B 1 170 ? -21.859 5.332 4.203 1 86.25 170 GLY B CA 1
ATOM 3305 C C . GLY B 1 170 ? -22.828 5.871 3.164 1 86.25 170 GLY B C 1
ATOM 3306 O O . GLY B 1 170 ? -22.547 6.898 2.533 1 86.25 170 GLY B O 1
ATOM 3307 N N . ASN B 1 171 ? -23.719 5.125 2.668 1 80.31 171 ASN B N 1
ATOM 3308 C CA . ASN B 1 171 ? -24.859 5.465 1.813 1 80.31 171 ASN B CA 1
ATOM 3309 C C . ASN B 1 171 ? -24.438 5.629 0.357 1 80.31 171 ASN B C 1
ATOM 3311 O O . ASN B 1 171 ? -25.078 6.355 -0.405 1 80.31 171 ASN B O 1
ATOM 3315 N N . GLN B 1 172 ? -23.266 5.289 0.114 1 89.12 172 GLN B N 1
ATOM 3316 C CA . GLN B 1 172 ? -22.844 5.309 -1.281 1 89.12 172 GLN B CA 1
ATOM 3317 C C . GLN B 1 172 ? -23.469 4.156 -2.064 1 89.12 172 GLN B C 1
ATOM 3319 O O . GLN B 1 172 ? -23.562 3.033 -1.562 1 89.12 172 GLN B O 1
ATOM 3324 N N . PRO B 1 173 ? -23.984 4.469 -3.186 1 88.81 173 PRO B N 1
ATOM 3325 C CA . PRO B 1 173 ? -24.422 3.359 -4.031 1 88.81 173 PRO B CA 1
ATOM 3326 C C . PRO B 1 173 ? -23.328 2.342 -4.301 1 88.81 173 PRO B C 1
ATOM 3328 O O . PRO B 1 173 ? -22.141 2.684 -4.238 1 88.81 173 PRO B O 1
ATOM 3331 N N . ARG B 1 174 ? -23.766 1.156 -4.555 1 89.81 174 ARG B N 1
ATOM 3332 C CA . ARG B 1 174 ? -22.797 0.121 -4.898 1 89.81 174 ARG B CA 1
ATOM 3333 C C . ARG B 1 174 ? -22.016 0.496 -6.156 1 89.81 174 ARG B C 1
ATOM 3335 O O . ARG B 1 174 ? -22.594 0.99 -7.125 1 89.81 174 ARG B O 1
ATOM 3342 N N . GLY B 1 175 ? -20.766 0.291 -6.113 1 92.94 175 GLY B N 1
ATOM 3343 C CA . GLY B 1 175 ? -19.922 0.562 -7.262 1 92.94 175 GLY B CA 1
ATOM 3344 C C . GLY B 1 175 ? -19.453 2.006 -7.332 1 92.94 175 GLY B C 1
ATOM 3345 O O . GLY B 1 175 ? -18.891 2.434 -8.344 1 92.94 175 GLY B O 1
ATOM 3346 N N . SER B 1 176 ? -19.672 2.748 -6.238 1 95 176 SER B N 1
ATOM 3347 C CA . SER B 1 176 ? -19.312 4.164 -6.234 1 95 176 SER B CA 1
ATOM 3348 C C . SER B 1 176 ? -17.812 4.352 -6.082 1 95 176 SER B C 1
ATOM 3350 O O . SER B 1 176 ? -17.141 3.533 -5.449 1 95 176 SER B O 1
ATOM 3352 N N . HIS B 1 177 ? -17.328 5.418 -6.688 1 97.44 177 HIS B N 1
ATOM 3353 C CA . HIS B 1 177 ? -15.969 5.914 -6.484 1 97.44 177 HIS B CA 1
ATOM 3354 C C . HIS B 1 177 ? -15.969 7.203 -5.672 1 97.44 177 HIS B C 1
ATOM 3356 O O . HIS B 1 177 ? -16.516 8.219 -6.113 1 97.44 177 HIS B O 1
ATOM 3362 N N . VAL B 1 178 ? -15.383 7.098 -4.508 1 97.88 178 VAL B N 1
ATOM 3363 C CA . VAL B 1 178 ? -15.305 8.25 -3.617 1 97.88 178 VAL B CA 1
ATOM 3364 C C . VAL B 1 178 ? -13.867 8.734 -3.527 1 97.88 178 VAL B C 1
ATOM 3366 O O . VAL B 1 178 ? -12.945 7.945 -3.303 1 97.88 178 VAL B O 1
ATOM 3369 N N . LEU B 1 179 ? -13.656 10.016 -3.775 1 98.69 179 LEU B N 1
ATOM 3370 C CA . LEU B 1 179 ? -12.352 10.648 -3.6 1 98.69 179 LEU B CA 1
ATOM 3371 C C . LEU B 1 179 ? -12.336 11.508 -2.336 1 98.69 179 LEU B C 1
ATOM 3373 O O . LEU B 1 179 ? -13.164 12.406 -2.176 1 98.69 179 LEU B O 1
ATOM 3377 N N . ALA B 1 180 ? -11.414 11.219 -1.43 1 98.75 180 ALA B N 1
ATOM 3378 C CA . ALA B 1 180 ? -11.352 11.969 -0.178 1 98.75 180 ALA B CA 1
ATOM 3379 C C . ALA B 1 180 ? -9.945 12.508 0.067 1 98.75 180 ALA B C 1
ATOM 3381 O O . ALA B 1 180 ? -8.953 11.82 -0.2 1 98.75 180 ALA B O 1
ATOM 3382 N N . PHE B 1 181 ? -9.859 13.727 0.538 1 98.75 181 PHE B N 1
ATOM 3383 C CA . PHE B 1 181 ? -8.609 14.391 0.886 1 98.75 181 PHE B CA 1
ATOM 3384 C C . PHE B 1 181 ? -8.531 14.641 2.387 1 98.75 181 PHE B C 1
ATOM 3386 O O . PHE B 1 181 ? -9.445 15.211 2.98 1 98.75 181 PHE B O 1
ATOM 3393 N N . SER B 1 182 ? -7.484 14.219 2.973 1 98.12 182 SER B N 1
ATOM 3394 C CA . SER B 1 182 ? -7.316 14.367 4.414 1 98.12 182 SER B CA 1
ATOM 3395 C C . SER B 1 182 ? -5.84 14.445 4.793 1 98.12 182 SER B C 1
ATOM 3397 O O . SER B 1 182 ? -5.023 14.953 4.027 1 98.12 182 SER B O 1
ATOM 3399 N N . SER B 1 183 ? -5.527 14.156 6.027 1 96.38 183 SER B N 1
ATOM 3400 C CA . SER B 1 183 ? -4.18 14.258 6.582 1 96.38 183 SER B CA 1
ATOM 3401 C C . SER B 1 183 ? -3.703 12.914 7.125 1 96.38 183 SER B C 1
ATOM 3403 O O . SER B 1 183 ? -4.434 11.922 7.074 1 96.38 183 SER B O 1
ATOM 3405 N N . VAL B 1 184 ? -2.498 12.898 7.594 1 95 184 VAL B N 1
ATOM 3406 C CA . VAL B 1 184 ? -1.842 11.672 8.031 1 95 184 VAL B CA 1
ATOM 3407 C C . VAL B 1 184 ? -2.611 11.062 9.195 1 95 184 VAL B C 1
ATOM 3409 O O . VAL B 1 184 ? -2.838 9.852 9.234 1 95 184 VAL B O 1
ATOM 3412 N N . GLY B 1 185 ? -3.02 11.875 10.148 1 95 185 GLY B N 1
ATOM 3413 C CA . GLY B 1 185 ? -3.699 11.367 11.328 1 95 185 GLY B CA 1
ATOM 3414 C C . GLY B 1 185 ? -4.938 10.555 11 1 95 185 GLY B C 1
ATOM 3415 O O . GLY B 1 185 ? -5 9.359 11.305 1 95 185 GLY B O 1
ATOM 3416 N N . PRO B 1 186 ? -5.922 11.195 10.398 1 97.75 186 PRO B N 1
ATOM 3417 C CA . PRO B 1 186 ? -7.129 10.453 10.023 1 97.75 186 PRO B CA 1
ATOM 3418 C C . PRO B 1 186 ? -6.824 9.25 9.133 1 97.75 186 PRO B C 1
ATOM 3420 O O . PRO B 1 186 ? -7.43 8.188 9.297 1 97.75 186 PRO B O 1
ATOM 3423 N N . MET B 1 187 ? -5.91 9.391 8.234 1 98 187 MET B N 1
ATOM 3424 C CA . MET B 1 187 ? -5.574 8.281 7.348 1 98 187 MET B CA 1
ATOM 3425 C C . MET B 1 187 ? -4.984 7.113 8.133 1 98 187 MET B C 1
ATOM 3427 O O . MET B 1 187 ? -5.219 5.949 7.801 1 98 187 MET B O 1
ATOM 3431 N N . THR B 1 188 ? -4.215 7.422 9.133 1 96.88 188 THR B N 1
ATOM 3432 C CA . THR B 1 188 ? -3.654 6.391 10 1 96.88 188 THR B CA 1
ATOM 3433 C C . THR B 1 188 ? -4.766 5.59 10.672 1 96.88 188 THR B C 1
ATOM 3435 O O . THR B 1 188 ? -4.711 4.359 10.719 1 96.88 188 THR B O 1
ATOM 3438 N N . VAL B 1 189 ? -5.762 6.262 11.148 1 97.5 189 VAL B N 1
ATOM 3439 C CA . VAL B 1 189 ? -6.895 5.613 11.797 1 97.5 189 VAL B CA 1
ATOM 3440 C C . VAL B 1 189 ? -7.625 4.723 10.789 1 97.5 189 VAL B C 1
ATOM 3442 O O . VAL B 1 189 ? -8.008 3.598 11.117 1 97.5 189 VAL B O 1
ATOM 3445 N N . ILE B 1 190 ? -7.762 5.184 9.617 1 97.94 190 ILE B N 1
ATOM 3446 C CA . ILE B 1 190 ? -8.484 4.441 8.594 1 97.94 190 ILE B CA 1
ATOM 3447 C C . ILE B 1 190 ? -7.691 3.197 8.203 1 97.94 190 ILE B C 1
ATOM 3449 O O . ILE B 1 190 ? -8.266 2.117 8.039 1 97.94 190 ILE B O 1
ATOM 3453 N N . LEU B 1 191 ? -6.402 3.342 8.047 1 97.56 191 LEU B N 1
ATOM 3454 C CA . LEU B 1 191 ? -5.543 2.188 7.809 1 97.56 191 LEU B CA 1
ATOM 3455 C C . LEU B 1 191 ? -5.668 1.173 8.938 1 97.56 191 LEU B C 1
ATOM 3457 O O . LEU B 1 191 ? -5.777 -0.03 8.688 1 97.56 191 LEU B O 1
ATOM 3461 N N . GLN B 1 192 ? -5.656 1.697 10.141 1 96.06 192 GLN B N 1
ATOM 3462 C CA . GLN B 1 192 ? -5.781 0.845 11.32 1 96.06 192 GLN B CA 1
ATOM 3463 C C . GLN B 1 192 ? -7.086 0.053 11.289 1 96.06 192 GLN B C 1
ATOM 3465 O O . GLN B 1 192 ? -7.09 -1.154 11.539 1 96.06 192 GLN B O 1
ATOM 3470 N N . GLN B 1 193 ? -8.102 0.728 10.93 1 94.19 193 GLN B N 1
ATOM 3471 C CA . GLN B 1 193 ? -9.414 0.097 10.867 1 94.19 193 GLN B CA 1
ATOM 3472 C C . GLN B 1 193 ? -9.469 -0.956 9.766 1 94.19 193 GLN B C 1
ATOM 3474 O O . GLN B 1 193 ? -10.039 -2.031 9.953 1 94.19 193 GLN B O 1
ATOM 3479 N N . SER B 1 194 ? -8.93 -0.673 8.695 1 95.62 194 SER B N 1
ATOM 3480 C CA . SER B 1 194 ? -8.992 -1.551 7.535 1 95.62 194 SER B CA 1
ATOM 3481 C C . SER B 1 194 ? -8.164 -2.814 7.754 1 95.62 194 SER B C 1
ATOM 3483 O O . SER B 1 194 ? -8.555 -3.9 7.32 1 95.62 194 SER B O 1
ATOM 3485 N N . LEU B 1 195 ? -7.059 -2.684 8.461 1 96.06 195 LEU B N 1
ATOM 3486 C CA . LEU B 1 195 ? -6.09 -3.771 8.539 1 96.06 195 LEU B CA 1
ATOM 3487 C C . LEU B 1 195 ? -6.121 -4.434 9.906 1 96.06 195 LEU B C 1
ATOM 3489 O O . LEU B 1 195 ? -5.488 -5.473 10.117 1 96.06 195 LEU B O 1
ATOM 3493 N N . GLY B 1 196 ? -6.805 -3.836 10.844 1 94.38 196 GLY B N 1
ATOM 3494 C CA . GLY B 1 196 ? -6.809 -4.352 12.203 1 94.38 196 GLY B CA 1
ATOM 3495 C C . GLY B 1 196 ? -5.461 -4.23 12.891 1 94.38 196 GLY B C 1
ATOM 3496 O O . GLY B 1 196 ? -5.031 -5.148 13.594 1 94.38 196 GLY B O 1
ATOM 3497 N N . LEU B 1 197 ? -4.82 -3.139 12.711 1 95.38 197 LEU B N 1
ATOM 3498 C CA . LEU B 1 197 ? -3.467 -2.955 13.227 1 95.38 197 LEU B CA 1
ATOM 3499 C C . LEU B 1 197 ? -3.498 -2.512 14.688 1 95.38 197 LEU B C 1
ATOM 3501 O O . LEU B 1 197 ? -4.418 -1.806 15.109 1 95.38 197 LEU B O 1
ATOM 3505 N N . GLU B 1 198 ? -2.41 -2.859 15.398 1 92.62 198 GLU B N 1
ATOM 3506 C CA . GLU B 1 198 ? -2.15 -2.221 16.688 1 92.62 198 GLU B CA 1
ATOM 3507 C C . GLU B 1 198 ? -1.724 -0.766 16.5 1 92.62 198 GLU B C 1
ATOM 3509 O O . GLU B 1 198 ? -1.276 -0.377 15.422 1 92.62 198 GLU B O 1
ATOM 3514 N N . HIS B 1 199 ? -1.855 0.007 17.594 1 90.94 199 HIS B N 1
ATOM 3515 C CA . HIS B 1 199 ? -1.617 1.444 17.531 1 90.94 199 HIS B CA 1
ATOM 3516 C C . HIS B 1 199 ? -0.219 1.749 17 1 90.94 199 HIS B C 1
ATOM 3518 O O . HIS B 1 199 ? -0.056 2.572 16.094 1 90.94 199 HIS B O 1
ATOM 3524 N N . GLU B 1 200 ? 0.716 1.072 17.484 1 88.12 200 GLU B N 1
ATOM 3525 C CA . GLU B 1 200 ? 2.096 1.371 17.109 1 88.12 200 GLU B CA 1
ATOM 3526 C C . GLU B 1 200 ? 2.348 1.058 15.633 1 88.12 200 GLU B C 1
ATOM 3528 O O . GLU B 1 200 ? 3.008 1.829 14.938 1 88.12 200 GLU B O 1
ATOM 3533 N N . ALA B 1 201 ? 1.831 -0.073 15.156 1 92.25 201 ALA B N 1
ATOM 3534 C CA . ALA B 1 201 ? 1.981 -0.444 13.75 1 92.25 201 ALA B CA 1
ATOM 3535 C C . ALA B 1 201 ? 1.282 0.562 12.844 1 92.25 201 ALA B C 1
ATOM 3537 O O . ALA B 1 201 ? 1.804 0.917 11.781 1 92.25 201 ALA B O 1
ATOM 3538 N N . ALA B 1 202 ? 0.144 0.999 13.297 1 94.69 202 ALA B N 1
ATOM 3539 C CA . ALA B 1 202 ? -0.601 1.992 12.523 1 94.69 202 ALA B CA 1
ATOM 3540 C C . ALA B 1 202 ? 0.184 3.295 12.406 1 94.69 202 ALA B C 1
ATOM 3542 O O . ALA B 1 202 ? 0.255 3.889 11.328 1 94.69 202 ALA B O 1
ATOM 3543 N N . LEU B 1 203 ? 0.75 3.695 13.484 1 91.94 203 LEU B N 1
ATOM 3544 C CA . LEU B 1 203 ? 1.533 4.926 13.5 1 91.94 203 LEU B CA 1
ATOM 3545 C C . LEU B 1 203 ? 2.742 4.809 12.578 1 91.94 203 LEU B C 1
ATOM 3547 O O . LEU B 1 203 ? 3.055 5.738 11.836 1 91.94 203 LEU B O 1
ATOM 3551 N N . GLN B 1 204 ? 3.373 3.688 12.625 1 90.44 204 GLN B N 1
ATOM 3552 C CA . GLN B 1 204 ? 4.539 3.465 11.773 1 90.44 204 GLN B CA 1
ATOM 3553 C C . GLN B 1 204 ? 4.164 3.527 10.297 1 90.44 204 GLN B C 1
ATOM 3555 O O . GLN B 1 204 ? 4.895 4.105 9.492 1 90.44 204 GLN B O 1
ATOM 3560 N N . LEU B 1 205 ? 3.043 2.979 10.008 1 94.38 205 LEU B N 1
ATOM 3561 C CA . LEU B 1 205 ? 2.562 2.998 8.633 1 94.38 205 LEU B CA 1
ATOM 3562 C C . LEU B 1 205 ? 2.174 4.41 8.211 1 94.38 205 LEU B C 1
ATOM 3564 O O . LEU B 1 205 ? 2.508 4.848 7.109 1 94.38 205 LEU B O 1
ATOM 3568 N N . GLY B 1 206 ? 1.522 5.125 9.094 1 93.88 206 GLY B N 1
ATOM 3569 C CA . GLY B 1 206 ? 1.12 6.496 8.812 1 93.88 206 GLY B CA 1
ATOM 3570 C C . GLY B 1 206 ? 2.291 7.41 8.508 1 93.88 206 GLY B C 1
ATOM 3571 O O . GLY B 1 206 ? 2.191 8.289 7.645 1 93.88 206 GLY B O 1
ATOM 3572 N N . TRP B 1 207 ? 3.354 7.141 9.117 1 89.69 207 TRP B N 1
ATOM 3573 C CA . TRP B 1 207 ? 4.531 7.988 8.977 1 89.69 207 TRP B CA 1
ATOM 3574 C C . TRP B 1 207 ? 5.156 7.832 7.594 1 89.69 207 TRP B C 1
ATOM 3576 O O . TRP B 1 207 ? 5.992 8.641 7.188 1 89.69 207 TRP B O 1
ATOM 3586 N N . ARG B 1 208 ? 4.703 6.844 6.91 1 93.62 208 ARG B N 1
ATOM 3587 C CA . ARG B 1 208 ? 5.246 6.609 5.578 1 93.62 208 ARG B CA 1
ATOM 3588 C C . ARG B 1 208 ? 4.477 7.402 4.527 1 93.62 208 ARG B C 1
ATOM 3590 O O . ARG B 1 208 ? 4.926 7.539 3.387 1 93.62 208 ARG B O 1
ATOM 3597 N N . LEU B 1 209 ? 3.328 7.91 4.91 1 96.31 209 LEU B N 1
ATOM 3598 C CA . LEU B 1 209 ? 2.453 8.547 3.934 1 96.31 209 LEU B CA 1
ATOM 3599 C C . LEU B 1 209 ? 3.098 9.812 3.365 1 96.31 209 LEU B C 1
ATOM 3601 O O . LEU B 1 209 ? 3.449 10.727 4.113 1 96.31 209 LEU B O 1
ATOM 3605 N N . ARG B 1 210 ? 3.248 9.859 2.061 1 96.31 210 ARG B N 1
ATOM 3606 C CA . ARG B 1 210 ? 3.779 11.016 1.354 1 96.31 210 ARG B CA 1
ATOM 3607 C C . ARG B 1 210 ? 2.672 12.016 1.022 1 96.31 210 ARG B C 1
ATOM 3609 O O . ARG B 1 210 ? 1.488 11.672 1.07 1 96.31 210 ARG B O 1
ATOM 3616 N N . ASN B 1 211 ? 3.105 13.219 0.761 1 95.88 211 ASN B N 1
ATOM 3617 C CA . ASN B 1 211 ? 2.131 14.203 0.305 1 95.88 211 ASN B CA 1
ATOM 3618 C C . ASN B 1 211 ? 1.557 13.836 -1.061 1 95.88 211 ASN B C 1
ATOM 3620 O O . ASN B 1 211 ? 2.285 13.375 -1.941 1 95.88 211 ASN B O 1
ATOM 3624 N N . CYS B 1 212 ? 0.258 14.016 -1.082 1 97.69 212 CYS B N 1
ATOM 3625 C CA . CYS B 1 212 ? -0.484 13.812 -2.32 1 97.69 212 CYS B CA 1
ATOM 3626 C C . CYS B 1 212 ? -0.416 12.352 -2.76 1 97.69 212 CYS B C 1
ATOM 3628 O O . CYS B 1 212 ? -0.437 12.062 -3.957 1 97.69 212 CYS B O 1
ATOM 3630 N N . THR B 1 213 ? -0.236 11.461 -1.82 1 97.62 213 THR B N 1
ATOM 3631 C CA . THR B 1 213 ? -0.238 10.039 -2.113 1 97.62 213 THR B CA 1
ATOM 3632 C C . THR B 1 213 ? -1.655 9.539 -2.383 1 97.62 213 THR B C 1
ATOM 3634 O O . THR B 1 213 ? -2.619 10.062 -1.819 1 97.62 213 THR B O 1
ATOM 3637 N N . LEU B 1 214 ? -1.731 8.594 -3.236 1 97.62 214 LEU B N 1
ATOM 3638 C CA . LEU B 1 214 ? -3.006 7.945 -3.523 1 97.62 214 LEU B CA 1
ATOM 3639 C C . LEU B 1 214 ? -3.1 6.602 -2.812 1 97.62 214 LEU B C 1
ATOM 3641 O O . LEU B 1 214 ? -2.207 5.762 -2.941 1 97.62 214 LEU B O 1
ATOM 3645 N N . ASN B 1 215 ? -4.102 6.414 -2.008 1 98.44 215 ASN B N 1
ATOM 3646 C CA . ASN B 1 215 ? -4.445 5.176 -1.321 1 98.44 215 ASN B CA 1
ATOM 3647 C C . ASN B 1 215 ? -5.852 4.707 -1.682 1 98.44 215 ASN B C 1
ATOM 3649 O O . ASN B 1 215 ? -6.797 5.496 -1.663 1 98.44 215 ASN B O 1
ATOM 3653 N N . ARG B 1 216 ? -5.961 3.457 -2.012 1 98 216 ARG B N 1
ATOM 3654 C CA . ARG B 1 216 ? -7.258 2.941 -2.438 1 98 216 ARG B CA 1
ATOM 3655 C C . ARG B 1 216 ? -7.781 1.897 -1.455 1 98 216 ARG B C 1
ATOM 3657 O O . ARG B 1 216 ? -7.031 1.031 -1.004 1 98 216 ARG B O 1
ATOM 3664 N N . PHE B 1 217 ? -8.992 2.016 -1.14 1 97.62 217 PHE B N 1
ATOM 3665 C CA . PHE B 1 217 ? -9.727 1.047 -0.337 1 97.62 217 PHE B CA 1
ATOM 3666 C C . PHE B 1 217 ? -10.969 0.562 -1.077 1 97.62 217 PHE B C 1
ATOM 3668 O O . PHE B 1 217 ? -11.641 1.346 -1.75 1 97.62 217 PHE B O 1
ATOM 3675 N N . LEU B 1 218 ? -11.25 -0.693 -0.959 1 96.12 218 LEU B N 1
ATOM 3676 C CA . LEU B 1 218 ? -12.547 -1.228 -1.363 1 96.12 218 LEU B CA 1
ATOM 3677 C C . LEU B 1 218 ? -13.508 -1.293 -0.177 1 96.12 218 LEU B C 1
ATOM 3679 O O . LEU B 1 218 ? -13.102 -1.646 0.933 1 96.12 218 LEU B O 1
ATOM 3683 N N . PHE B 1 219 ? -14.695 -0.896 -0.458 1 95.06 219 PHE B N 1
ATOM 3684 C CA . PHE B 1 219 ? -15.609 -0.938 0.675 1 95.06 219 PHE B CA 1
ATOM 3685 C C . PHE B 1 219 ? -17 -1.378 0.233 1 95.06 219 PHE B C 1
ATOM 3687 O O . PHE B 1 219 ? -17.375 -1.187 -0.925 1 95.06 219 PHE B O 1
ATOM 3694 N N . SER B 1 220 ? -17.656 -2.156 1.013 1 90.38 220 SER B N 1
ATOM 3695 C CA . SER B 1 220 ? -19.047 -2.58 0.93 1 90.38 220 SER B CA 1
ATOM 3696 C C . SER B 1 220 ? -19.688 -2.67 2.314 1 90.38 220 SER B C 1
ATOM 3698 O O . SER B 1 220 ? -19.156 -3.34 3.203 1 90.38 220 SER B O 1
ATOM 3700 N N . ASP B 1 221 ? -20.766 -1.989 2.453 1 81.12 221 ASP B N 1
ATOM 3701 C CA . ASP B 1 221 ? -21.406 -1.961 3.764 1 81.12 221 ASP B CA 1
ATOM 3702 C C . ASP B 1 221 ? -20.406 -1.611 4.859 1 81.12 221 ASP B C 1
ATOM 3704 O O . ASP B 1 221 ? -19.734 -0.584 4.785 1 81.12 221 ASP B O 1
ATOM 3708 N N . ASP B 1 222 ? -20.156 -2.539 5.781 1 78.5 222 ASP B N 1
ATOM 3709 C CA . ASP B 1 222 ? -19.281 -2.23 6.914 1 78.5 222 ASP B CA 1
ATOM 3710 C C . ASP B 1 222 ? -17.875 -2.795 6.695 1 78.5 222 ASP B C 1
ATOM 3712 O O . ASP B 1 222 ? -17.031 -2.725 7.586 1 78.5 222 ASP B O 1
ATOM 3716 N N . ARG B 1 223 ? -17.656 -3.242 5.492 1 88.56 223 ARG B N 1
ATOM 3717 C CA . ARG B 1 223 ? -16.344 -3.822 5.23 1 88.56 223 ARG B CA 1
ATOM 3718 C C . ARG B 1 223 ? -15.438 -2.828 4.512 1 88.56 223 ARG B C 1
ATOM 3720 O O . ARG B 1 223 ? -15.891 -2.104 3.619 1 88.56 223 ARG B O 1
ATOM 3727 N N . LEU B 1 224 ? -14.203 -2.678 4.941 1 94.88 224 LEU B N 1
ATOM 3728 C CA . LEU B 1 224 ? -13.172 -1.839 4.355 1 94.88 224 LEU B CA 1
ATOM 3729 C C . LEU B 1 224 ? -11.875 -2.627 4.156 1 94.88 224 LEU B C 1
ATOM 3731 O O . LEU B 1 224 ? -11.32 -3.164 5.117 1 94.88 224 LEU B O 1
ATOM 3735 N N . THR B 1 225 ? -11.469 -2.711 2.92 1 94.31 225 THR B N 1
ATOM 3736 C CA . THR B 1 225 ? -10.266 -3.479 2.6 1 94.31 225 THR B CA 1
ATOM 3737 C C . THR B 1 225 ? -9.242 -2.605 1.885 1 94.31 225 THR B C 1
ATOM 3739 O O . THR B 1 225 ? -9.578 -1.876 0.951 1 94.31 225 THR B O 1
ATOM 3742 N N . LEU B 1 226 ? -8.023 -2.639 2.355 1 97.56 226 LEU B N 1
ATOM 3743 C CA . LEU B 1 226 ? -6.965 -1.914 1.668 1 97.56 226 LEU B CA 1
ATOM 3744 C C . LEU B 1 226 ? -6.656 -2.551 0.318 1 97.56 226 LEU B C 1
ATOM 3746 O O . LEU B 1 226 ? -6.469 -3.768 0.229 1 97.56 226 LEU B O 1
ATOM 3750 N N . ASP B 1 227 ? -6.625 -1.762 -0.73 1 97.31 227 ASP B N 1
ATOM 3751 C CA . ASP B 1 227 ? -6.348 -2.242 -2.08 1 97.31 227 ASP B CA 1
ATOM 3752 C C . ASP B 1 227 ? -4.961 -1.804 -2.547 1 97.31 227 ASP B C 1
ATOM 3754 O O . ASP B 1 227 ? -4.234 -2.584 -3.162 1 97.31 227 ASP B O 1
ATOM 3758 N N . SER B 1 228 ? -4.57 -0.638 -2.369 1 97.81 228 SER B N 1
ATOM 3759 C CA . SER B 1 228 ? -3.236 -0.105 -2.621 1 97.81 228 SER B CA 1
ATOM 3760 C C . SER B 1 228 ? -2.879 0.989 -1.62 1 97.81 228 SER B C 1
ATOM 3762 O O . SER B 1 228 ? -3.764 1.66 -1.084 1 97.81 228 SER B O 1
ATOM 3764 N N . PHE B 1 229 ? -1.632 1.126 -1.337 1 98.38 229 PHE B N 1
ATOM 3765 C CA . PHE B 1 229 ? -1.178 2.012 -0.273 1 98.38 229 PHE B CA 1
ATOM 3766 C C . PHE B 1 229 ? 0.005 2.855 -0.737 1 98.38 229 PHE B C 1
ATOM 3768 O O . PHE B 1 229 ? 0.951 2.332 -1.33 1 98.38 229 PHE B O 1
ATOM 3775 N N . ASN B 1 230 ? -0.022 4.172 -0.538 1 98.25 230 ASN B N 1
ATOM 3776 C CA . ASN B 1 230 ? 1.07 5.137 -0.558 1 98.25 230 ASN B CA 1
ATOM 3777 C C . ASN B 1 230 ? 1.709 5.234 -1.94 1 98.25 230 ASN B C 1
ATOM 3779 O O . ASN B 1 230 ? 2.934 5.309 -2.061 1 98.25 230 ASN B O 1
ATOM 3783 N N . SER B 1 231 ? 0.863 5.238 -2.979 1 96.69 231 SER B N 1
ATOM 3784 C CA . SER B 1 231 ? 1.349 5.371 -4.348 1 96.69 231 SER B CA 1
ATOM 3785 C C . SER B 1 231 ? 1.592 6.832 -4.707 1 96.69 231 SER B C 1
ATOM 3787 O O . SER B 1 231 ? 0.731 7.684 -4.48 1 96.69 231 SER B O 1
ATOM 3789 N N . VAL B 1 232 ? 2.766 7.074 -5.23 1 95.75 232 VAL B N 1
ATOM 3790 C CA . VAL B 1 232 ? 3.072 8.414 -5.723 1 95.75 232 VAL B CA 1
ATOM 3791 C C . VAL B 1 232 ? 3.576 8.328 -7.16 1 95.75 232 VAL B C 1
ATOM 3793 O O . VAL B 1 232 ? 4.395 9.148 -7.586 1 95.75 232 VAL B O 1
ATOM 3796 N N . ALA B 1 233 ? 3.152 7.344 -7.863 1 92.56 233 ALA B N 1
ATOM 3797 C CA . ALA B 1 233 ? 3.621 7.109 -9.227 1 92.56 233 ALA B CA 1
ATOM 3798 C C . ALA B 1 233 ? 3.268 8.281 -10.141 1 92.56 233 ALA B C 1
ATOM 3800 O O . ALA B 1 233 ? 3.879 8.461 -11.195 1 92.56 233 ALA B O 1
ATOM 3801 N N . HIS B 1 234 ? 2.281 9.047 -9.75 1 94.19 234 HIS B N 1
ATOM 3802 C CA . HIS B 1 234 ? 1.828 10.18 -10.547 1 94.19 234 HIS B CA 1
ATOM 3803 C C . HIS B 1 234 ? 2.748 11.383 -10.367 1 94.19 234 HIS B C 1
ATOM 3805 O O . HIS B 1 234 ? 2.662 12.352 -11.117 1 94.19 234 HIS B O 1
ATOM 3811 N N . LEU B 1 235 ? 3.609 11.297 -9.406 1 95.31 235 LEU B N 1
ATOM 3812 C CA . LEU B 1 235 ? 4.477 12.43 -9.117 1 95.31 235 LEU B CA 1
ATOM 3813 C C . LEU B 1 235 ? 5.867 12.219 -9.703 1 95.31 235 LEU B C 1
ATOM 3815 O O . LEU B 1 235 ? 6.402 11.102 -9.656 1 95.31 235 LEU B O 1
ATOM 3819 N N . GLU B 1 236 ? 6.445 13.258 -10.211 1 91.19 236 GLU B N 1
ATOM 3820 C CA . GLU B 1 236 ? 7.879 13.242 -10.5 1 91.19 236 GLU B CA 1
ATOM 3821 C C . GLU B 1 236 ? 8.695 13.094 -9.219 1 91.19 236 GLU B C 1
ATOM 3823 O O . GLU B 1 236 ? 8.305 13.602 -8.164 1 91.19 236 GLU B O 1
ATOM 3828 N N . ASP B 1 237 ? 9.781 12.492 -9.344 1 88.12 237 ASP B N 1
ATOM 3829 C CA . ASP B 1 237 ? 10.578 12.133 -8.172 1 88.12 237 ASP B CA 1
ATOM 3830 C C . ASP B 1 237 ? 11 13.375 -7.395 1 88.12 237 ASP B C 1
ATOM 3832 O O . ASP B 1 237 ? 11.078 13.344 -6.164 1 88.12 237 ASP B O 1
ATOM 3836 N N . ASP B 1 238 ? 11.195 14.43 -8.047 1 89.38 238 ASP B N 1
ATOM 3837 C CA . ASP B 1 238 ? 11.812 15.602 -7.434 1 89.38 238 ASP B CA 1
ATOM 3838 C C . ASP B 1 238 ? 10.789 16.391 -6.617 1 89.38 238 ASP B C 1
ATOM 3840 O O . ASP B 1 238 ? 11.156 17.266 -5.836 1 89.38 238 ASP B O 1
ATOM 3844 N N . ILE B 1 239 ? 9.508 16.047 -6.715 1 92 239 ILE B N 1
ATOM 3845 C CA . ILE B 1 239 ? 8.531 16.812 -5.961 1 92 239 ILE B CA 1
ATOM 3846 C C . ILE B 1 239 ? 7.859 15.93 -4.918 1 92 239 ILE B C 1
ATOM 3848 O O . ILE B 1 239 ? 6.887 16.344 -4.277 1 92 239 ILE B O 1
ATOM 3852 N N . VAL B 1 240 ? 8.266 14.742 -4.77 1 92 240 VAL B N 1
ATOM 3853 C CA . VAL B 1 240 ? 7.77 13.859 -3.719 1 92 240 VAL B CA 1
ATOM 3854 C C . VAL B 1 240 ? 8.258 14.359 -2.357 1 92 240 VAL B C 1
ATOM 3856 O O . VAL B 1 240 ? 9.438 14.641 -2.18 1 92 240 VAL B O 1
ATOM 3859 N N . THR B 1 241 ? 7.344 14.523 -1.398 1 89.69 241 THR B N 1
ATOM 3860 C CA . THR B 1 241 ? 7.703 15.023 -0.076 1 89.69 241 THR B CA 1
ATOM 3861 C C . THR B 1 241 ? 6.98 14.234 1.014 1 89.69 241 THR B C 1
ATOM 3863 O O . THR B 1 241 ? 5.977 13.57 0.746 1 89.69 241 THR B O 1
ATOM 3866 N N . TYR B 1 242 ? 7.48 14.281 2.246 1 82.88 242 TYR B N 1
ATOM 3867 C CA . TYR B 1 242 ? 6.902 13.641 3.42 1 82.88 242 TYR B CA 1
ATOM 3868 C C . TYR B 1 242 ? 6.328 14.672 4.383 1 82.88 242 TYR B C 1
ATOM 3870 O O . TYR B 1 242 ? 5.652 14.32 5.352 1 82.88 242 TYR B O 1
ATOM 3878 N N . ARG B 1 243 ? 6.746 15.891 4.168 1 80.25 243 ARG B N 1
ATOM 3879 C CA . ARG B 1 243 ? 6.305 17 5 1 80.25 243 ARG B CA 1
ATOM 3880 C C . ARG B 1 243 ? 6.219 18.297 4.195 1 80.25 243 ARG B C 1
ATOM 3882 O O . ARG B 1 243 ? 6.93 18.453 3.201 1 80.25 243 ARG B O 1
#

Secondary structure (DSSP, 8-state):
-EEEEEEEPPPB-SSSSSTTSBPHHHHHHHHHHHHHHHHTT---SEEEE-SSHHHHHHHHHHHHHHHHTT---PPPEE-GGGS---HHHHHHH-HHHHHHH-GGGHHHHHHHHHHHHSTT--HHHHHHHHHHHHHHHHHHHHTT----TTS--HHHHHHHHHHHHHHHHTTPPTT-EEEEEE-HHHHHHHHHHHHT--HHHHHHHHTTPPTT-EEEEEEETTEEEEEEEEE-TTS-GGG----/-EEEEEEEPPPB-SSSSSTTSBPHHHHHHHHHHHHHHHHTT---SEEEE-SSHHHHHHHHHHHHHHHHTT---PPPEE-GGGS---HHHHHHH-HHHHHHH-GGGHHHHHHHHHHHHSTT--HHHHHHHHHHHHHHHHHHHHTT----TTS--HHHHHHHHHHHHHHHHTTPPTT-EEEEEE-HHHHHHHHHHHHT--HHHHHHHHTTPPTT-EEEEEEETTEEEEEEEEE-TTS-GGG----

Organism: NCBI:txid2527985

InterPro domains:
  IPR013078 Histidine phosphatase superfamily, clade-1 [PF00300] (4-138)
  IPR013078 Histidine phosphatase superfamily, clade-1 [PF00300] (142-230)
  IPR013078 Histidine phosphatase superfamily, clade-1 [SM00855] (3-190)
  IPR013078 Histidine phosphatase superfamily, clade-1 [cd07067] (3-102)
  IPR029033 Histidine phosphatase superfamily [G3DSA:3.40.50.1240] (1-242)
  IPR029033 Histidine phosphatase superfamily [SSF53254] (1-237)
  IPR051021 Mitochondrial serine/threonine phosphatase [PTHR20935] (2-241)

Radius of gyration: 23.69 Å; Cα contacts (8 Å, |Δi|>4): 880; chains: 2; bounding box: 50×69×57 Å

pLDDT: mean 90.39, std 9.82, range [50.81, 98.81]

Sequence (486 aa):
MSTLYLVRHAQASFFEDDYDQLSERGCEQARQLGKALADRRVQFDCVITGPAKRHRDTAAWTAQAYQTAGLPFPEPMVIDELDEHGADVILRQSLDTIIGEHPHLLELAENYRRSREGDNHDRNAIQKHFQRLFEAVTKLWVADKIVVAGVEPYAQFHARVCLGLKKTTGNQPRGSHVLAFSSVGPMTVILQQSLGLEHEAALQLGWRLRNCTLNRFLFSDDRLTLDSFNSVAHLEDDIVTYRMSTLYLVRHAQASFFEDDYDQLSERGCEQARQLGKALADRRVQFDCVITGPAKRHRDTAAWTAQAYQTAGLPFPEPMVIDELDEHGADVILRQSLDTIIGEHPHLLELAENYRRSREGDNHDRNAIQKHFQRLFEAVTKLWVADKIVVAGVEPYAQFHARVCLGLKKTTGNQPRGSHVLAFSSVGPMTVILQQSLGLEHEAALQLGWRLRNCTLNRFLFSDDRLTLDSFNSVAHLEDDIVTYR

Nearest PDB structures (foldseek):
  6cni-assembly1_A  TM=8.136E-01  e=4.3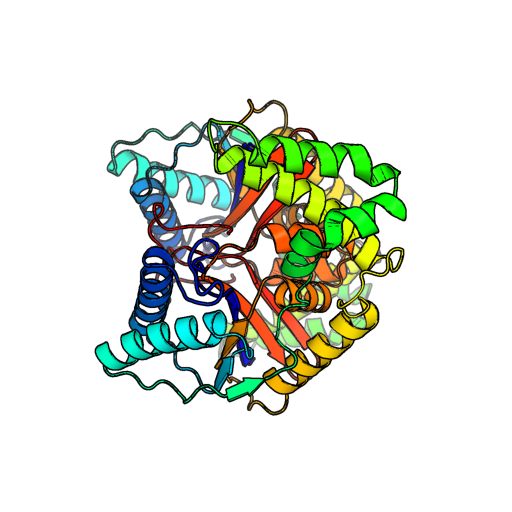77E-10  Homo sapiens
  3o0t-assembly2_A-2  TM=7.847E-01  e=4.133E-10  Homo sapiens
  6cni-assembly1_B  TM=8.255E-01  e=2.897E-09  Homo sapiens
  3mxo-assembly2_A-2  TM=8.039E-01  e=1.730E-09  Homo sapiens
  3mxo-assembly2_B  TM=7.844E-01  e=1.376E-09  Homo sapiens

Foldseek 3Di:
DEKEKEWEFFDAPCPDPDRQHHDPLRLVLLLLLLQVCVVVPDDAPAEEEEDTPSRVSSLVSSCVNNVVSVHDDDDYDYQNLQADQCVLVLCVVCVPVQCVVPVVLVVLSVQLVCCCPDPVVPVVSNVVSSVVSSLVVVVCQCVVNDDGPPGDGNVVSLVSLVVSVCVQPPPDDPHGYYYYYHHLHSVLSVVCVQPVDDPNVSSVLSQLAKHGFIWMWDDDDPHIHTDDPRDSVSDDPVSIGSD/DEKEKEWEFFDADCPDPDRQHHDPLRLVLLLLLLQVCVVVPDDAPAEEEEDTPSRVSSLVSSQVNNVVSVHDDDDYDYQNLQADQCVLVLCVVCVVVQCVVPVVLVVLSVQLVCCCPDPVVPVVSNVVSSVVSSLVVVVCQCVVNDDGPSGDGNVVSLVSLVVSVCVQPPPDDPHGYYYYYHHLRSVLSVVCVQPVDDPNVSSVLSQLAKHGFIWMWDDDDPHIHTDDDRDSVSDDPVSIGSD